Protein AF-0000000070563348 (afdb_homodimer)

Organism: Amblyomma americanum (NCBI:txid6943)

pLDDT: mean 86.92,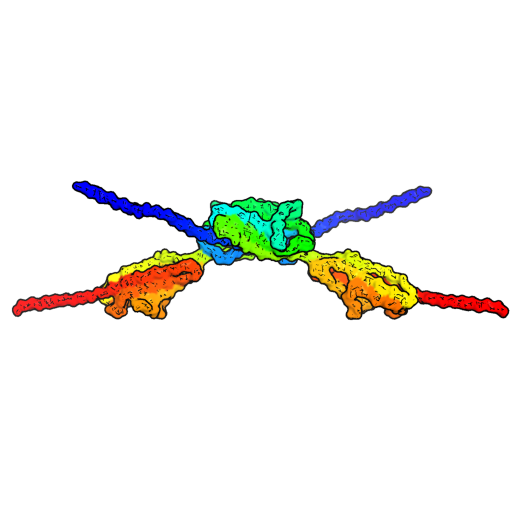 std 19.5, range [24.19, 98.69]

Secondary structure (DSSP, 8-state):
-----------S-------PPPEEE---PPTTEETT--EEEEEEEEE-PSP-EEEEEETTEE----SSEEEEE-SSEEEEEE-S--GGG-EEEEEEEEETTEEEEEEEEE-EEEEEEEEE----EEEETT--EEEE-EEEEESPPEEEEEETTEEESS--SSEEEESS--GGG-EEEEEEEE-SSSPPEEEEEEEEEE------------/-------------------PPPEEE---PPTTEETT--EEEEEEEEE-PSP-EEEEEETTEE----SSEEEEE-SSEEEEEE-S--GGG-EEEEEEEEETTEEEEEEEEE-EEEEEEEEE----EEEETT--EEEE-EEEEESPPEEEEEETTEEESS--SSEEEESS--GGG-EEEEEEEE-SSSPPEEEEEEEEEE------------

InterPro domains:
  IPR003598 Immunoglobulin subtype 2 [SM00408] (34-102)
  IPR003598 Immunoglobulin subtype 2 [SM00408] (128-186)
  IPR003599 Immunoglobulin domain subtype [SM00409] (28-113)
  IPR003599 Immunoglobulin domain subtype [SM00409] (122-198)
  IPR007110 Immunoglobulin-like domain [PS50835] (26-111)
  IPR007110 Immunoglobulin-like domain [PS50835] (116-194)
  IPR013098 Immunoglobulin I-set [PF07679] (33-112)
  IPR013783 Immunoglobulin-like fold [G3DSA:2.60.40.10] (21-113)
  IPR013783 Immunoglobulin-like fold [G3DSA:2.60.40.10] (114-199)
  IPR036179 Immunoglobulin-like domain superfamily [SSF48726] (32-119)
  IPR036179 Immunoglobulin-like domain superfamily [SSF48726] (109-198)

Nearest PDB structures (foldseek):
  7y9a-assembly1_A-2  TM=9.153E-01  e=4.084E-21  Chelicerata
  6zr7-assembly1_AAA  TM=8.244E-01  e=6.854E-15  Homo sapiens
  7y95-assembly1_B  TM=9.712E-01  e=1.322E-10  Chelicerata
  2rjm-assembly1_A  TM=5.800E-01  e=1.346E-14  Oryctolagus cuniculus
  3b43-assembly1_A  TM=4.486E-01  e=6.507E-15  Oryctolagus cuniculus

Foldseek 3Di:
DDDPPPPPDPDPPPPPVVWDDWDKDDWEWDDAAAQQAKTKIKIFTPDGDDAKDKFKDFPNHGDDDDPQWDWDDDRTMIMIMGGRDDQVPWTKMKMWMDDPVGIDMDIDTDGYWYWWDWPDPFEADEEEFFAKDKTAAATDIPPGWWKWKDWPNHTDPVDGDRMDIDHGDDPVNWGKMKIWIGDPPPDIDIDIYTYHYDYDPPPPPPPPPD/DDDPPPPPDPDPCPPPVVWDDWDKDDWEWDDAAAQQAKTKIKIFTPDGDDAKDKFKDFPNHGDDDDPQWDWDDDRTMIMIMGGRDDQVPWTKMKMWMDDPVGIDMDIDTDGYWYWWDWPDPFEADEEEFFAKDKTAAATDIPPGWWKWKDWPNHTDPVPGDRMDIDHGDDPVNWGKMKIWIGDPPPDIDIDIYTYHYDYDPPPPPPPPPD

Sequence (420 aa):
MGVFTVVCFAIFGASAVISVSTKISPFIFSKNLLVGERTRVMCATTSGDQPFTFSWLKDGKPLHQSAKISIATSAQFSTLSIEK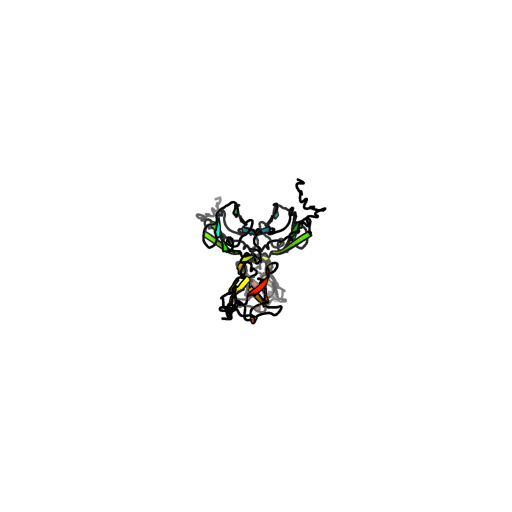LDLTDAGNYTCAVNNAHGTVSYTDTLEIKAPPRWLIEPADIHVTYGQAVTIPCKAEGFPPPTTTWIKNGKPSTKLSAETVNIASVSKTDEGSYTCRLENGIGAPLEKTVQLLVKRTTAPVSVKSCSMGVFTVVCFAIFGASAVISVSTKISPFIFSKNLLVGERTRVMCATTSGDQPFTFSWLKDGKPLHQSAKISIATSAQFSTLSIEKLDLTDAGNYTCAVNNAHGTVSYTDTLEIKAPPRWLIEPADIHVTYGQAVTIPCKAEGFPPPTTTWIKNGKPSTKLSAETVNIASVSKTDEGSYTCRLENGIGAPLEKTVQLLVKRTTAPVSVKSCS

Solvent-accessible surface area (backbone atoms only — not comparable to full-atom values): 24071 Å² total; per-residue (Å²): 137,79,82,83,78,83,76,80,80,82,61,99,70,79,71,73,70,77,74,54,68,72,38,70,35,63,58,53,64,47,81,80,34,43,57,58,29,35,48,66,44,52,44,31,50,31,44,47,63,77,66,53,44,79,47,46,24,47,71,86,35,83,57,69,76,50,97,49,31,45,70,50,76,58,77,56,34,35,35,44,33,39,52,59,35,45,72,84,69,40,43,39,39,31,42,36,40,33,39,96,86,46,73,50,71,52,72,40,64,42,55,54,30,34,46,54,40,76,72,39,73,62,64,67,43,77,44,52,56,59,40,63,48,74,51,49,45,36,56,45,41,32,59,69,48,44,50,44,32,26,45,71,88,37,77,35,83,86,41,55,55,51,47,46,76,38,75,55,36,46,79,86,68,40,44,42,40,31,43,35,35,40,52,86,36,80,66,64,44,71,51,73,29,43,39,44,62,43,76,75,74,69,78,76,76,74,74,72,80,124,138,80,83,82,77,83,75,79,80,79,65,94,73,77,72,75,70,76,75,53,67,71,37,71,36,61,57,55,63,49,81,80,35,42,56,60,27,36,49,66,44,52,44,31,50,31,44,50,62,78,67,53,44,79,48,45,23,47,71,87,36,81,56,70,75,49,97,48,31,44,72,51,76,58,78,56,36,34,34,43,34,38,51,60,36,46,74,83,70,41,43,40,38,31,43,36,39,33,38,96,88,46,75,50,72,51,72,40,64,43,57,52,30,34,46,54,41,75,72,38,74,62,65,68,43,78,44,51,56,59,40,65,48,75,51,50,45,36,60,44,41,32,60,69,48,45,50,44,33,26,45,71,87,36,76,35,84,86,39,54,54,51,47,46,77,39,73,57,38,47,78,85,68,40,44,42,42,29,42,35,35,39,52,86,37,79,66,64,44,73,51,74,29,44,38,44,61,41,77,76,74,68,76,75,74,72,74,74,81,123

Structure (mmCIF, N/CA/C/O backbone):
data_AF-0000000070563348-model_v1
#
loop_
_entity.id
_entity.type
_entity.pdbx_description
1 polymer 'Ig-like domain-containing protein'
#
loop_
_atom_site.group_PDB
_atom_site.id
_atom_site.type_symbol
_atom_site.label_atom_id
_atom_site.label_alt_id
_atom_site.label_comp_id
_atom_site.label_asym_id
_atom_site.label_entity_id
_atom_site.label_seq_id
_atom_site.pdbx_PDB_ins_code
_atom_site.Cartn_x
_atom_site.Cartn_y
_atom_site.Cartn_z
_atom_site.occupancy
_atom_site.B_iso_or_equiv
_atom_site.auth_seq_id
_atom_site.auth_comp_id
_atom_site.auth_asym_id
_atom_site.auth_atom_id
_atom_site.pdbx_PDB_model_num
ATOM 1 N N . MET A 1 1 ? 27.234 -66.938 -9.055 1 24.19 1 MET A N 1
ATOM 2 C CA . MET A 1 1 ? 25.891 -66.5 -8.742 1 24.19 1 MET A CA 1
ATOM 3 C C . MET A 1 1 ? 25.891 -65 -8.414 1 24.19 1 MET A C 1
ATOM 5 O O . MET A 1 1 ? 25.891 -64.625 -7.246 1 24.19 1 MET A O 1
ATOM 9 N N . GLY A 1 2 ? 26.688 -64.062 -8.906 1 26.11 2 GLY A N 1
ATOM 10 C CA . GLY A 1 2 ? 27.359 -62.844 -8.547 1 26.11 2 GLY A CA 1
ATOM 11 C C . GLY A 1 2 ? 26.438 -61.656 -8.555 1 26.11 2 GLY A C 1
ATOM 12 O O . GLY A 1 2 ? 25.719 -61.438 -9.523 1 26.11 2 GLY A O 1
ATOM 13 N N . VAL A 1 3 ? 25.828 -61.25 -7.34 1 29.53 3 VAL A N 1
ATOM 14 C CA . VAL A 1 3 ? 24.75 -60.281 -7.195 1 29.53 3 VAL A CA 1
ATOM 15 C C . VAL A 1 3 ? 25.25 -58.906 -7.629 1 29.53 3 VAL A C 1
ATOM 17 O O . VAL A 1 3 ? 26.312 -58.438 -7.18 1 29.53 3 VAL A O 1
ATOM 20 N N . PHE A 1 4 ? 25.062 -58.312 -8.781 1 25.58 4 PHE A N 1
ATOM 21 C CA . PHE A 1 4 ? 25.531 -57.094 -9.422 1 25.58 4 PHE A CA 1
ATOM 22 C C . PHE A 1 4 ? 24.953 -55.875 -8.719 1 25.58 4 PHE A C 1
ATOM 24 O O . PHE A 1 4 ? 23.734 -55.75 -8.539 1 25.58 4 PHE A O 1
ATOM 31 N N . THR A 1 5 ? 25.609 -55.219 -7.594 1 27.06 5 THR A N 1
ATOM 32 C CA . THR A 1 5 ? 25.188 -54.062 -6.797 1 27.06 5 THR A CA 1
ATOM 33 C C . THR A 1 5 ? 25.25 -52.781 -7.621 1 27.06 5 THR A C 1
ATOM 35 O O . THR A 1 5 ? 26.297 -52.469 -8.219 1 27.06 5 THR A O 1
ATOM 38 N N . VAL A 1 6 ? 24.312 -52.281 -8.25 1 27.02 6 VAL A N 1
ATOM 39 C CA . VAL A 1 6 ? 24.406 -51.094 -9.078 1 27.02 6 VAL A CA 1
ATOM 40 C C . VAL A 1 6 ? 24.656 -49.875 -8.188 1 27.02 6 VAL A C 1
ATOM 42 O O . VAL A 1 6 ? 23.891 -49.594 -7.258 1 27.02 6 VAL A O 1
ATOM 45 N N . VAL A 1 7 ? 25.891 -49.375 -7.805 1 27.38 7 VAL A N 1
ATOM 46 C CA . VAL A 1 7 ? 26.359 -48.219 -7.047 1 27.38 7 VAL A CA 1
ATOM 47 C C . VAL A 1 7 ? 26.047 -46.938 -7.816 1 27.38 7 VAL A C 1
ATOM 49 O O . VAL A 1 7 ? 26.5 -46.781 -8.953 1 27.38 7 VAL A O 1
ATOM 52 N N . CYS A 1 8 ? 24.953 -46.5 -7.93 1 26.62 8 CYS A N 1
ATOM 53 C CA . CYS A 1 8 ? 24.812 -45.219 -8.602 1 26.62 8 CYS A CA 1
ATOM 54 C C . CYS A 1 8 ? 25.672 -44.156 -7.91 1 26.62 8 CYS A C 1
ATOM 56 O O . CYS A 1 8 ? 25.547 -43.938 -6.703 1 26.62 8 CYS A O 1
ATOM 58 N N . PHE A 1 9 ? 26.938 -43.812 -8.164 1 27.77 9 PHE A N 1
ATOM 59 C CA . PHE A 1 9 ? 27.922 -42.812 -7.766 1 27.77 9 PHE A CA 1
ATOM 60 C C . PHE A 1 9 ? 27.328 -41.438 -7.852 1 27.77 9 PHE A C 1
ATOM 62 O O . PHE A 1 9 ? 26.906 -41 -8.922 1 27.77 9 PHE A O 1
ATOM 69 N N . ALA A 1 10 ? 26.672 -40.906 -6.711 1 30.27 10 ALA A N 1
ATOM 70 C CA . ALA A 1 10 ? 26.547 -39.594 -6.129 1 30.27 10 ALA A CA 1
ATOM 71 C C . ALA A 1 10 ? 27.891 -38.844 -6.148 1 30.27 10 ALA A C 1
ATOM 73 O O . ALA A 1 10 ? 28.766 -39.125 -5.332 1 30.27 10 ALA A O 1
ATOM 74 N N . ILE A 1 11 ? 28.562 -38.656 -7.086 1 32.78 11 ILE A N 1
ATOM 75 C CA . ILE A 1 11 ? 29.812 -37.938 -7.258 1 32.78 11 ILE A CA 1
ATOM 76 C C . ILE A 1 11 ? 29.734 -36.594 -6.531 1 32.78 11 ILE A C 1
ATOM 78 O O . ILE A 1 11 ? 28.656 -36.094 -6.27 1 32.78 11 ILE A O 1
ATOM 82 N N . PHE A 1 12 ? 30.859 -35.719 -6.082 1 33.88 12 PHE A N 1
ATOM 83 C CA . PHE A 1 12 ? 31.031 -34.688 -5.086 1 33.88 12 PHE A CA 1
ATOM 84 C C . PHE A 1 12 ? 30.016 -33.562 -5.297 1 33.88 12 PHE A C 1
ATOM 86 O O . PHE A 1 12 ? 30.062 -32.844 -6.301 1 33.88 12 PHE A O 1
ATOM 93 N N . GLY A 1 13 ? 28.812 -33.438 -5.133 1 33.94 13 GLY A N 1
ATOM 94 C CA . GLY A 1 13 ? 27.438 -33 -5.27 1 33.94 13 GLY A CA 1
ATOM 95 C C . GLY A 1 13 ? 27.188 -31.578 -4.832 1 33.94 13 GLY A C 1
ATOM 96 O O . GLY A 1 13 ? 26.969 -31.312 -3.648 1 33.94 13 GLY A O 1
ATOM 97 N N . ALA A 1 14 ? 27.891 -30.5 -5.242 1 39.25 14 ALA A N 1
ATOM 98 C CA . ALA A 1 14 ? 27.656 -29.094 -4.934 1 39.25 14 ALA A CA 1
ATOM 99 C C . ALA A 1 14 ? 26.172 -28.766 -4.973 1 39.25 14 ALA A C 1
ATOM 101 O O . ALA A 1 14 ? 25.516 -28.875 -6.02 1 39.25 14 ALA A O 1
ATOM 102 N N . SER A 1 15 ? 25.359 -29.062 -4.078 1 41.69 15 SER A N 1
ATOM 103 C CA . SER A 1 15 ? 24 -28.578 -3.863 1 41.69 15 SER A CA 1
ATOM 104 C C . SER A 1 15 ? 23.828 -27.141 -4.34 1 41.69 15 SER A C 1
ATOM 106 O O . SER A 1 15 ? 24.344 -26.219 -3.705 1 41.69 15 SER A O 1
ATOM 108 N N . ALA A 1 16 ? 24.047 -26.906 -5.527 1 46.16 16 ALA A N 1
ATOM 109 C CA . ALA A 1 16 ? 23.625 -25.594 -5.996 1 46.16 16 ALA A CA 1
ATOM 110 C C . ALA A 1 16 ? 22.359 -25.141 -5.281 1 46.16 16 ALA A C 1
ATOM 112 O O . ALA A 1 16 ? 21.281 -25.688 -5.508 1 46.16 16 ALA A O 1
ATOM 113 N N . VAL A 1 17 ? 22.344 -24.969 -3.984 1 49.69 17 VAL A N 1
ATOM 114 C CA . VAL A 1 17 ? 21.234 -24.344 -3.283 1 49.69 17 VAL A CA 1
ATOM 115 C C . VAL A 1 17 ? 20.688 -23.172 -4.105 1 49.69 17 VAL A C 1
ATOM 117 O O . VAL A 1 17 ? 21.422 -22.219 -4.395 1 49.69 17 VAL A O 1
ATOM 120 N N . ILE A 1 18 ? 19.875 -23.516 -5.09 1 59.31 18 ILE A N 1
ATOM 121 C CA . ILE A 1 18 ? 19.172 -22.484 -5.84 1 59.31 18 ILE A CA 1
ATOM 122 C C . ILE A 1 18 ? 18.719 -21.375 -4.887 1 59.31 18 ILE A C 1
ATOM 124 O O . ILE A 1 18 ? 17.922 -21.609 -3.979 1 59.31 18 ILE A O 1
ATOM 128 N N . SER A 1 19 ? 19.562 -20.516 -4.719 1 68.12 19 SER A N 1
ATOM 129 C CA . SER A 1 19 ? 19.25 -19.328 -3.932 1 68.12 19 SER A CA 1
ATOM 130 C C . SER A 1 19 ? 18.031 -18.609 -4.484 1 68.12 19 SER A C 1
ATOM 132 O O . SER A 1 19 ? 17.938 -18.359 -5.691 1 68.12 19 SER A O 1
ATOM 134 N N . VAL A 1 20 ? 16.984 -18.672 -3.693 1 79.12 20 VAL A N 1
ATOM 135 C CA . VAL A 1 20 ? 15.781 -17.938 -4.066 1 79.12 20 VAL A CA 1
ATOM 136 C C . VAL A 1 20 ? 15.969 -16.453 -3.789 1 79.12 20 VAL A C 1
ATOM 138 O O . VAL A 1 20 ? 16.5 -16.078 -2.744 1 79.12 20 VAL A O 1
ATOM 141 N N . SER A 1 21 ? 15.719 -15.688 -4.734 1 85.94 21 SER A N 1
ATOM 142 C CA . SER A 1 21 ? 15.852 -14.242 -4.621 1 85.94 21 SER A CA 1
ATOM 143 C C . SER A 1 21 ? 14.953 -13.688 -3.523 1 85.94 21 SER A C 1
ATOM 145 O O . SER A 1 21 ? 13.828 -14.156 -3.34 1 85.94 21 SER A O 1
ATOM 147 N N . THR A 1 22 ? 15.516 -12.781 -2.777 1 90.81 22 THR A N 1
ATOM 148 C CA . THR A 1 22 ? 14.742 -12.109 -1.737 1 90.81 22 THR A CA 1
ATOM 149 C C . THR A 1 22 ? 13.75 -11.125 -2.352 1 90.81 22 THR A C 1
ATOM 151 O O . THR A 1 22 ? 14.117 -10.328 -3.217 1 90.81 22 THR A O 1
ATOM 154 N N . LYS A 1 23 ? 12.5 -11.305 -1.954 1 93.88 23 LYS A N 1
ATOM 155 C CA . LYS A 1 23 ? 11.461 -10.367 -2.361 1 93.88 23 LYS A CA 1
ATOM 156 C C . LYS A 1 23 ? 10.82 -9.695 -1.147 1 93.88 23 LYS A C 1
ATOM 158 O O . LYS A 1 23 ? 10.602 -10.344 -0.119 1 93.88 23 LYS A O 1
ATOM 163 N N . ILE A 1 24 ? 10.57 -8.422 -1.283 1 94.62 24 ILE A N 1
ATOM 164 C CA . ILE A 1 24 ? 9.945 -7.652 -0.218 1 94.62 24 ILE A CA 1
ATOM 165 C C . ILE A 1 24 ? 8.531 -7.25 -0.638 1 94.62 24 ILE A C 1
ATOM 167 O O . ILE A 1 24 ? 8.305 -6.863 -1.787 1 94.62 24 ILE A O 1
ATOM 171 N N . SER A 1 25 ? 7.633 -7.352 0.301 1 94 25 SER A N 1
ATOM 172 C CA . SER A 1 25 ? 6.301 -6.801 0.072 1 94 25 SER A CA 1
ATOM 173 C C . SER A 1 25 ? 6.305 -5.281 0.179 1 94 25 SER A C 1
ATOM 175 O O . SER A 1 25 ? 6.91 -4.719 1.095 1 94 25 SER A O 1
ATOM 177 N N . PRO A 1 26 ? 5.598 -4.625 -0.745 1 92.12 26 PRO A N 1
ATOM 178 C CA . PRO A 1 26 ? 5.512 -3.166 -0.625 1 92.12 26 PRO A CA 1
ATOM 179 C C . PRO A 1 26 ? 4.699 -2.721 0.589 1 92.12 26 PRO A C 1
ATOM 181 O O . PRO A 1 26 ? 3.842 -3.467 1.069 1 92.12 26 PRO A O 1
ATOM 184 N N . PHE A 1 27 ? 5.055 -1.589 1.131 1 96 27 PHE A N 1
ATOM 185 C CA . PHE A 1 27 ? 4.223 -0.905 2.115 1 96 27 PHE A CA 1
ATOM 186 C C . PHE A 1 27 ? 3.793 0.464 1.602 1 96 27 PHE A C 1
ATOM 188 O O . PHE A 1 27 ? 4.383 0.992 0.656 1 96 27 PHE A O 1
ATOM 195 N N . ILE A 1 28 ? 2.729 0.978 2.232 1 95.38 28 ILE A N 1
ATOM 196 C CA . ILE A 1 28 ? 2.215 2.271 1.795 1 95.38 28 ILE A CA 1
ATOM 197 C C . ILE A 1 28 ? 1.775 3.09 3.008 1 95.38 28 ILE A C 1
ATOM 199 O O . ILE A 1 28 ? 1.162 2.555 3.936 1 95.38 28 ILE A O 1
ATOM 203 N N . PHE A 1 29 ? 2.174 4.285 2.996 1 97.06 29 PHE A N 1
ATOM 204 C CA . PHE A 1 29 ? 1.634 5.215 3.982 1 97.06 29 PHE A CA 1
ATOM 205 C C . PHE A 1 29 ? 0.28 5.75 3.535 1 97.06 29 PHE A C 1
ATOM 207 O O . PHE A 1 29 ? 0.073 6.02 2.35 1 97.06 29 PHE A O 1
ATOM 214 N N . SER A 1 30 ? -0.562 5.961 4.539 1 95.06 30 SER A N 1
ATOM 215 C CA . SER A 1 30 ? -1.848 6.586 4.242 1 95.06 30 SER A CA 1
ATOM 216 C C . SER A 1 30 ? -1.661 7.969 3.625 1 95.06 30 SER A C 1
ATOM 218 O O . SER A 1 30 ? -0.731 8.695 3.986 1 95.06 30 SER A O 1
ATOM 220 N N . LYS A 1 31 ? -2.766 8.164 2.791 1 90.25 31 LYS A N 1
ATOM 221 C CA . LYS A 1 31 ? -2.773 9.508 2.213 1 90.25 31 LYS A CA 1
ATOM 222 C C . LYS A 1 31 ? -3.479 10.5 3.133 1 90.25 31 LYS A C 1
ATOM 224 O O . LYS A 1 31 ? -4.309 10.109 3.959 1 90.25 31 LYS A O 1
ATOM 229 N N . ASN A 1 32 ? -3.01 11.648 3.344 1 90.38 32 ASN A N 1
ATOM 230 C CA . ASN A 1 32 ? -3.67 12.75 4.039 1 90.38 32 ASN A CA 1
ATOM 231 C C . ASN A 1 32 ? -3.521 12.625 5.555 1 90.38 32 ASN A C 1
ATOM 233 O O . ASN A 1 32 ? -4.469 12.883 6.297 1 90.38 32 ASN A O 1
ATOM 237 N N . LEU A 1 33 ? -2.521 12.055 5.969 1 96.56 33 LEU A N 1
ATOM 238 C CA . LEU A 1 33 ? -2.221 12.023 7.395 1 96.56 33 LEU A CA 1
ATOM 239 C C . LEU A 1 33 ? -2.082 13.438 7.949 1 96.56 33 LEU A C 1
ATOM 241 O O . LEU A 1 33 ? -1.452 14.297 7.324 1 96.56 33 LEU A O 1
ATOM 245 N N . LEU A 1 34 ? -2.691 13.633 9.133 1 96.19 34 LEU A N 1
ATOM 246 C CA . LEU A 1 34 ? -2.658 14.945 9.758 1 96.19 34 LEU A CA 1
ATOM 247 C C . LEU A 1 34 ? -1.704 14.953 10.945 1 96.19 34 LEU A C 1
ATOM 249 O O . LEU A 1 34 ? -1.509 13.93 11.602 1 96.19 34 LEU A O 1
ATOM 253 N N . VAL A 1 35 ? -1.151 16.172 11.195 1 96.88 35 VAL A N 1
ATOM 254 C CA . VAL A 1 35 ? -0.399 16.344 12.43 1 96.88 35 VAL A CA 1
ATOM 255 C C . VAL A 1 35 ? -1.215 15.828 13.609 1 96.88 35 VAL A C 1
ATOM 257 O O . VAL A 1 35 ? -2.428 16.047 13.68 1 96.88 35 VAL A O 1
ATOM 260 N N . GLY A 1 36 ? -0.511 15.07 14.484 1 95.5 36 GLY A N 1
ATOM 261 C CA . GLY A 1 36 ? -1.157 14.555 15.68 1 95.5 36 GLY A CA 1
ATOM 262 C C . GLY A 1 36 ? -1.599 13.109 15.539 1 95.5 36 GLY A C 1
ATOM 263 O O . GLY A 1 36 ? -1.766 12.406 16.531 1 95.5 36 GLY A O 1
ATOM 264 N N . GLU A 1 37 ? -1.783 12.633 14.328 1 95.62 37 GLU A N 1
ATOM 265 C CA . GLU A 1 37 ? -2.158 11.242 14.086 1 95.62 37 GLU A CA 1
ATOM 266 C C . GLU A 1 37 ? -0.955 10.312 14.219 1 95.62 37 GLU A C 1
ATOM 268 O O . GLU A 1 37 ? 0.097 10.719 14.719 1 95.62 37 GLU A O 1
ATOM 273 N N . ARG A 1 38 ? -1.188 9.039 13.922 1 96.69 38 ARG A N 1
ATOM 274 C CA . ARG A 1 38 ? -0.12 8.047 13.984 1 96.69 38 ARG A CA 1
ATOM 275 C C . ARG A 1 38 ? -0.05 7.238 12.695 1 96.69 38 ARG A C 1
ATOM 277 O O . ARG A 1 38 ? -1 7.227 11.906 1 96.69 38 ARG A O 1
ATOM 284 N N . THR A 1 39 ? 1.101 6.656 12.492 1 97.19 39 THR A N 1
ATOM 285 C CA . THR A 1 39 ? 1.219 5.789 11.328 1 97.19 39 THR A CA 1
ATOM 286 C C . THR A 1 39 ? 2.059 4.555 11.656 1 97.19 39 THR A C 1
ATOM 288 O O . THR A 1 39 ? 2.867 4.578 12.586 1 97.19 39 THR A O 1
ATOM 291 N N . ARG A 1 40 ? 1.762 3.488 10.945 1 97.12 40 ARG A N 1
ATOM 292 C CA . ARG A 1 40 ? 2.486 2.227 11.055 1 97.12 40 ARG A CA 1
ATOM 293 C C . ARG A 1 40 ? 2.586 1.53 9.703 1 97.12 40 ARG A C 1
ATOM 295 O O . ARG A 1 40 ? 1.614 1.487 8.945 1 97.12 40 ARG A O 1
ATOM 302 N N . VAL A 1 41 ? 3.74 1.011 9.422 1 97.5 41 VAL A N 1
ATOM 303 C CA . VAL A 1 41 ? 3.936 0.234 8.195 1 97.5 41 VAL A CA 1
ATOM 304 C C . VAL A 1 41 ? 4.754 -1.017 8.508 1 97.5 41 VAL A C 1
ATOM 306 O O . VAL A 1 41 ? 5.41 -1.096 9.547 1 97.5 41 VAL A O 1
ATOM 309 N N . MET A 1 42 ? 4.68 -1.94 7.641 1 97.75 42 MET A N 1
ATOM 310 C CA . MET A 1 42 ? 5.383 -3.209 7.816 1 97.75 42 MET A CA 1
ATOM 311 C C . MET A 1 42 ? 6.168 -3.576 6.566 1 97.75 42 MET A C 1
ATOM 313 O O . MET A 1 42 ? 5.656 -3.465 5.449 1 97.75 42 MET A O 1
ATOM 317 N N . CYS A 1 43 ? 7.332 -3.863 6.77 1 97.19 43 CYS A N 1
ATOM 318 C CA . CYS A 1 43 ? 8.211 -4.418 5.746 1 97.19 43 CYS A CA 1
ATOM 319 C C . CYS A 1 43 ? 8.367 -5.926 5.918 1 97.19 43 CYS A C 1
ATOM 321 O O . CYS A 1 43 ? 8.922 -6.387 6.918 1 97.19 43 CYS A O 1
ATOM 323 N N . ALA A 1 44 ? 7.926 -6.695 4.926 1 97.31 44 ALA A N 1
ATOM 324 C CA . ALA A 1 44 ? 7.906 -8.148 5.047 1 97.31 44 ALA A CA 1
ATOM 325 C C . ALA A 1 44 ? 8.5 -8.812 3.809 1 97.31 44 ALA A C 1
ATOM 327 O O . ALA A 1 44 ? 8.352 -8.305 2.693 1 97.31 44 ALA A O 1
ATOM 328 N N . THR A 1 45 ? 9.109 -9.938 4.039 1 95.94 45 THR A N 1
ATOM 329 C CA . THR A 1 45 ? 9.625 -10.719 2.924 1 95.94 45 THR A CA 1
ATOM 330 C C . THR A 1 45 ? 8.594 -11.75 2.459 1 95.94 45 THR A C 1
ATOM 332 O O . THR A 1 45 ? 7.887 -12.344 3.275 1 95.94 45 THR A O 1
ATOM 335 N N . THR A 1 46 ? 8.531 -11.93 1.147 1 95.44 46 THR A N 1
ATOM 336 C CA . THR A 1 46 ? 7.621 -12.922 0.597 1 95.44 46 THR A CA 1
ATOM 337 C C . THR A 1 46 ? 8.375 -14.18 0.174 1 95.44 46 THR A C 1
ATOM 339 O O . THR A 1 46 ? 7.777 -15.234 -0.029 1 95.44 46 THR A O 1
ATOM 342 N N . SER A 1 47 ? 9.664 -14 -0.039 1 92.88 47 SER A N 1
ATOM 343 C CA . SER A 1 47 ? 10.547 -15.109 -0.387 1 92.88 47 SER A CA 1
ATOM 344 C C . SER A 1 47 ? 11.992 -14.789 -0.021 1 92.88 47 SER A C 1
ATOM 346 O O . SER A 1 47 ? 12.312 -13.656 0.345 1 92.88 47 SER A O 1
ATOM 348 N N . GLY A 1 48 ? 12.836 -15.898 -0.03 1 91.69 48 GLY A N 1
ATOM 349 C CA . GLY A 1 48 ? 14.258 -15.727 0.22 1 91.69 48 GLY A CA 1
ATOM 350 C C . GLY A 1 48 ? 14.766 -16.562 1.373 1 91.69 48 GLY A C 1
ATOM 351 O O . GLY A 1 48 ? 13.992 -16.984 2.232 1 91.69 48 GLY A O 1
ATOM 352 N N . ASP A 1 49 ? 16.078 -16.672 1.353 1 90.88 49 ASP A N 1
ATOM 353 C CA . ASP A 1 49 ? 16.719 -17.5 2.371 1 90.88 49 ASP A CA 1
ATOM 354 C C . ASP A 1 49 ? 16.953 -16.703 3.654 1 90.88 49 ASP A C 1
ATOM 356 O O . ASP A 1 49 ? 17.406 -15.562 3.609 1 90.88 49 ASP A O 1
ATOM 360 N N . GLN A 1 50 ? 16.641 -17.312 4.668 1 91.19 50 GLN A N 1
ATOM 361 C CA . GLN A 1 50 ? 16.938 -16.719 5.973 1 91.19 50 GLN A CA 1
ATOM 362 C C . GLN A 1 50 ? 18.359 -17.016 6.41 1 91.19 50 GLN A C 1
ATOM 364 O O . GLN A 1 50 ? 18.984 -17.969 5.922 1 91.19 50 GLN A O 1
ATOM 369 N N . PRO A 1 51 ? 18.906 -16.219 7.27 1 95.31 51 PRO A N 1
ATOM 370 C CA . PRO A 1 51 ? 18.25 -15.164 8.039 1 95.31 51 PRO A CA 1
ATOM 371 C C . PRO A 1 51 ? 18.219 -13.828 7.293 1 95.31 51 PRO A C 1
ATOM 373 O O . PRO A 1 51 ? 19.078 -13.578 6.434 1 95.31 51 PRO A O 1
ATOM 376 N N . PHE A 1 52 ? 17.25 -13 7.703 1 96 52 PHE A N 1
ATOM 377 C CA . PHE A 1 52 ? 17.125 -11.633 7.211 1 96 52 PHE A CA 1
ATOM 378 C C . PHE A 1 52 ? 17.516 -10.633 8.281 1 96 52 PHE A C 1
ATOM 380 O O . PHE A 1 52 ? 17.344 -10.883 9.477 1 96 52 PHE A O 1
ATOM 387 N N . THR A 1 53 ? 18.062 -9.57 7.855 1 96.88 53 THR A N 1
ATOM 388 C CA . THR A 1 53 ? 18.203 -8.398 8.703 1 96.88 53 THR A CA 1
ATOM 389 C C . THR A 1 53 ? 17.453 -7.207 8.109 1 96.88 53 THR A C 1
ATOM 391 O O . THR A 1 53 ? 17.484 -6.988 6.898 1 96.88 53 THR A O 1
ATOM 394 N N . PHE A 1 54 ? 16.781 -6.516 9.008 1 97.62 54 PHE A N 1
ATOM 395 C CA . PHE A 1 54 ? 15.977 -5.371 8.57 1 97.62 54 PHE A CA 1
ATOM 396 C C . PHE A 1 54 ? 16.562 -4.07 9.102 1 97.62 54 PHE A C 1
ATOM 398 O O . PHE A 1 54 ? 17.031 -4.016 10.242 1 97.62 54 PHE A O 1
ATOM 405 N N . SER A 1 55 ? 16.516 -3.072 8.25 1 97.56 55 SER A N 1
ATOM 406 C CA . SER A 1 55 ? 16.906 -1.722 8.656 1 97.56 55 SER A CA 1
ATOM 407 C C . SER A 1 55 ? 15.984 -0.679 8.023 1 97.56 55 SER A C 1
ATOM 409 O O . SER A 1 55 ? 15.461 -0.885 6.922 1 97.56 55 SER A O 1
ATOM 411 N N . TRP A 1 56 ? 15.789 0.391 8.781 1 98.5 56 TRP A N 1
ATOM 412 C CA . TRP A 1 56 ? 14.961 1.493 8.297 1 98.5 56 TRP A CA 1
ATOM 413 C C . TRP A 1 56 ? 15.797 2.76 8.125 1 98.5 56 TRP A C 1
ATOM 415 O O . TRP A 1 56 ? 16.656 3.07 8.953 1 98.5 56 TRP A O 1
ATOM 425 N N . LEU A 1 57 ? 15.484 3.451 7.043 1 98.56 57 LEU A N 1
ATOM 426 C CA . LEU A 1 57 ? 16.125 4.738 6.781 1 98.56 57 LEU A CA 1
ATOM 427 C C . LEU A 1 57 ? 15.07 5.828 6.574 1 98.56 57 LEU A C 1
ATOM 429 O O . LEU A 1 57 ? 14.016 5.578 5.988 1 98.56 57 LEU A O 1
ATOM 433 N N . LYS A 1 58 ? 15.359 6.969 7.031 1 98.38 58 LYS A N 1
ATOM 434 C CA . LYS A 1 58 ? 14.625 8.18 6.684 1 98.38 58 LYS A CA 1
ATOM 435 C C . LYS A 1 58 ? 15.508 9.156 5.906 1 98.38 58 LYS A C 1
ATOM 437 O O . LYS A 1 58 ? 16.531 9.609 6.414 1 98.38 58 LYS A O 1
ATOM 442 N N . ASP A 1 59 ? 15.055 9.422 4.734 1 98.44 59 ASP A N 1
ATOM 443 C CA . ASP A 1 59 ? 15.805 10.32 3.861 1 98.44 59 ASP A CA 1
ATOM 444 C C . ASP A 1 59 ? 17.266 9.883 3.74 1 98.44 59 ASP A C 1
ATOM 446 O O . ASP A 1 59 ? 18.172 10.703 3.85 1 98.44 59 ASP A O 1
ATOM 450 N N . GLY A 1 60 ? 17.438 8.586 3.678 1 97.44 60 GLY A N 1
ATOM 451 C CA . GLY A 1 60 ? 18.75 8.016 3.408 1 97.44 60 GLY A CA 1
ATOM 452 C C . GLY A 1 60 ? 19.578 7.824 4.66 1 97.44 60 GLY A C 1
ATOM 453 O O . GLY A 1 60 ? 20.688 7.27 4.598 1 97.44 60 GLY A O 1
ATOM 454 N N . LYS A 1 61 ? 19.062 8.281 5.805 1 97.94 61 LYS A N 1
ATOM 455 C CA . LYS A 1 61 ? 19.781 8.141 7.062 1 97.94 61 LYS A CA 1
ATOM 456 C C . LYS A 1 61 ? 19.141 7.094 7.957 1 97.94 61 LYS A C 1
ATOM 458 O O . LYS A 1 61 ? 17.906 7 8.023 1 97.94 61 LYS A O 1
ATOM 463 N N . PRO A 1 62 ? 19.969 6.391 8.703 1 97.81 62 PRO A N 1
ATOM 464 C CA . PRO A 1 62 ? 19.406 5.348 9.562 1 97.81 62 PRO A CA 1
ATOM 465 C C . PRO A 1 62 ? 18.391 5.895 10.57 1 97.81 62 PRO A C 1
ATOM 467 O O . PRO A 1 62 ? 18.609 6.965 11.148 1 97.81 62 PRO A O 1
ATOM 470 N N . LEU A 1 63 ? 17.344 5.203 10.672 1 97.06 63 LEU A N 1
ATOM 471 C CA . LEU A 1 63 ? 16.297 5.531 11.633 1 97.06 63 LEU A CA 1
ATOM 472 C C . LEU A 1 63 ? 16.422 4.68 12.891 1 97.06 63 LEU A C 1
ATOM 474 O O . LEU A 1 63 ? 16.547 3.455 12.805 1 97.06 63 LEU A O 1
ATOM 478 N N . HIS A 1 64 ? 16.375 5.332 14.07 1 94.38 64 HIS A N 1
ATOM 479 C CA . HIS A 1 64 ? 16.547 4.594 15.312 1 94.38 64 HIS A CA 1
ATOM 480 C C . HIS A 1 64 ? 15.312 4.727 16.203 1 94.38 64 HIS A C 1
ATOM 482 O O . HIS A 1 64 ? 14.57 5.703 16.094 1 94.38 64 HIS A O 1
ATOM 488 N N . GLN A 1 65 ? 15.258 3.756 17 1 94.88 65 GLN A N 1
ATOM 489 C CA . GLN A 1 65 ? 14.172 3.75 17.984 1 94.88 65 GLN A CA 1
ATOM 490 C C . GLN A 1 65 ? 14.242 4.98 18.891 1 94.88 65 GLN A C 1
ATOM 492 O O . GLN A 1 65 ? 15.328 5.402 19.297 1 94.88 65 GLN A O 1
ATOM 497 N N . SER A 1 66 ? 13.102 5.523 19.188 1 95.31 66 SER A N 1
ATOM 498 C CA . SER A 1 66 ? 12.922 6.633 20.109 1 95.31 66 SER A CA 1
ATOM 499 C C . SER A 1 66 ? 11.547 6.59 20.781 1 95.31 66 SER A C 1
ATOM 501 O O . SER A 1 66 ? 10.812 5.617 20.625 1 95.31 66 SER A O 1
ATOM 503 N N . ALA A 1 67 ? 11.32 7.504 21.625 1 93.75 67 ALA A N 1
ATOM 504 C CA . ALA A 1 67 ? 10.008 7.578 22.266 1 93.75 67 ALA A CA 1
ATOM 505 C C . ALA A 1 67 ? 8.898 7.715 21.219 1 93.75 67 ALA A C 1
ATOM 507 O O . ALA A 1 67 ? 7.793 7.207 21.422 1 93.75 67 ALA A O 1
ATOM 508 N N . LYS A 1 68 ? 9.156 8.32 20.141 1 95.81 68 LYS A N 1
ATOM 509 C CA . LYS A 1 68 ? 8.195 8.617 19.078 1 95.81 68 LYS A CA 1
ATOM 510 C C . LYS A 1 68 ? 8.18 7.512 18.031 1 95.81 68 LYS A C 1
ATOM 512 O O . LYS A 1 68 ? 7.137 7.234 17.438 1 95.81 68 LYS A O 1
ATOM 517 N N . ILE A 1 69 ? 9.344 6.953 17.828 1 97.44 69 ILE A N 1
ATOM 518 C CA . ILE A 1 69 ? 9.531 5.969 16.766 1 97.44 69 ILE A CA 1
ATOM 519 C C . ILE A 1 69 ? 9.758 4.59 17.391 1 97.44 69 ILE A C 1
ATOM 521 O O . ILE A 1 69 ? 10.672 4.398 18.188 1 97.44 69 ILE A O 1
ATOM 525 N N . SER A 1 70 ? 8.938 3.68 17 1 97.75 70 SER A N 1
ATOM 526 C CA . SER A 1 70 ? 9.086 2.297 17.438 1 97.75 70 SER A CA 1
ATOM 527 C C . SER A 1 70 ? 9.336 1.364 16.266 1 97.75 70 SER A C 1
ATOM 529 O O . SER A 1 70 ? 8.609 1.407 15.266 1 97.75 70 SER A O 1
ATOM 531 N N . ILE A 1 71 ? 10.367 0.569 16.391 1 97.75 71 ILE A N 1
ATOM 532 C CA . ILE A 1 71 ? 10.688 -0.442 15.391 1 97.75 71 ILE A CA 1
ATOM 533 C C . ILE A 1 71 ? 10.664 -1.829 16.031 1 97.75 71 ILE A C 1
ATOM 535 O O . ILE A 1 71 ? 11.336 -2.07 17.031 1 97.75 71 ILE A O 1
ATOM 539 N N . ALA A 1 72 ? 9.844 -2.66 15.547 1 96.44 72 ALA A N 1
ATOM 540 C CA . ALA A 1 72 ? 9.781 -4.051 15.984 1 96.44 72 ALA A CA 1
ATOM 541 C C . ALA A 1 72 ? 10.148 -5 14.844 1 96.44 72 ALA A C 1
ATOM 543 O O . ALA A 1 72 ? 9.531 -4.965 13.773 1 96.44 72 ALA A O 1
ATOM 544 N N . THR A 1 73 ? 11.141 -5.859 15.102 1 96.19 73 THR A N 1
ATOM 545 C CA . THR A 1 73 ? 11.656 -6.711 14.031 1 96.19 73 THR A CA 1
ATOM 546 C C . THR A 1 73 ? 11.492 -8.188 14.398 1 96.19 73 THR A C 1
ATOM 548 O O . THR A 1 73 ? 11.742 -8.578 15.539 1 96.19 73 THR A O 1
ATOM 551 N N . SER A 1 74 ? 11 -8.945 13.461 1 95.19 74 SER A N 1
ATOM 552 C CA . SER A 1 74 ? 10.93 -10.398 13.531 1 95.19 74 SER A CA 1
ATOM 553 C C . SER A 1 74 ? 11.805 -11.047 12.461 1 95.19 74 SER A C 1
ATOM 555 O O . SER A 1 74 ? 12.648 -10.375 11.852 1 95.19 74 SER A O 1
ATOM 557 N N . ALA A 1 75 ? 11.688 -12.367 12.344 1 94.88 75 ALA A N 1
ATOM 558 C CA . ALA A 1 75 ? 12.531 -13.109 11.406 1 94.88 75 ALA A CA 1
ATOM 559 C C . ALA A 1 75 ? 12.172 -12.773 9.969 1 94.88 75 ALA A C 1
ATOM 561 O O . ALA A 1 75 ? 13.023 -12.836 9.078 1 94.88 75 ALA A O 1
ATOM 562 N N . GLN A 1 76 ? 10.914 -12.344 9.766 1 95 76 GLN A N 1
ATOM 563 C CA . GLN A 1 76 ? 10.5 -12.227 8.375 1 95 76 GLN A CA 1
ATOM 564 C C . GLN A 1 76 ? 9.914 -10.852 8.086 1 95 76 GLN A C 1
ATOM 566 O O . GLN A 1 76 ? 9.508 -10.562 6.953 1 95 76 GLN A O 1
ATOM 571 N N . PHE A 1 77 ? 9.789 -10.016 9.141 1 96.88 77 PHE A N 1
ATOM 572 C CA . PHE A 1 77 ? 9.227 -8.695 8.898 1 96.88 77 PHE A CA 1
ATOM 573 C C . PHE A 1 77 ? 9.688 -7.711 9.969 1 96.88 77 PHE A C 1
ATOM 575 O O . PHE A 1 77 ? 10.227 -8.117 11 1 96.88 77 PHE A O 1
ATOM 582 N N . SER A 1 78 ? 9.562 -6.461 9.695 1 97.38 78 SER A N 1
ATOM 583 C CA . SER A 1 78 ? 9.844 -5.355 10.602 1 97.38 78 SER A CA 1
ATOM 584 C C . SER A 1 78 ? 8.758 -4.285 10.523 1 97.38 78 SER A C 1
ATOM 586 O O . SER A 1 78 ? 8.289 -3.955 9.43 1 97.38 78 SER A O 1
ATOM 588 N N . THR A 1 79 ? 8.344 -3.791 11.664 1 97.62 79 THR A N 1
ATOM 589 C CA . THR A 1 79 ? 7.312 -2.756 11.688 1 97.62 79 THR A CA 1
ATOM 590 C C . THR A 1 79 ? 7.895 -1.429 12.172 1 97.62 79 THR A C 1
ATOM 592 O O . THR A 1 79 ? 8.734 -1.402 13.07 1 97.62 79 THR A O 1
ATOM 595 N N . LEU A 1 80 ? 7.418 -0.407 11.555 1 98.12 80 LEU A N 1
ATOM 596 C CA . LEU A 1 80 ? 7.746 0.96 11.938 1 98.12 80 LEU A CA 1
ATOM 597 C C . LEU A 1 80 ? 6.496 1.711 12.391 1 98.12 80 LEU A C 1
ATOM 599 O O . LEU A 1 80 ? 5.508 1.779 11.656 1 98.12 80 LEU A O 1
ATOM 603 N N . SER A 1 81 ? 6.582 2.254 13.578 1 97.94 81 SER A N 1
ATOM 604 C CA . SER A 1 81 ? 5.477 3.037 14.125 1 97.94 81 SER A CA 1
ATOM 605 C C . SER A 1 81 ? 5.938 4.43 14.539 1 97.94 81 SER A C 1
ATOM 607 O O . SER A 1 81 ? 6.961 4.574 15.211 1 97.94 81 SER A O 1
ATOM 609 N N . ILE A 1 82 ? 5.184 5.367 14.148 1 98.06 82 ILE A N 1
ATOM 610 C CA . ILE A 1 82 ? 5.438 6.75 14.539 1 98.06 82 ILE A CA 1
ATOM 611 C C . ILE A 1 82 ? 4.191 7.34 15.195 1 98.06 82 ILE A C 1
ATOM 613 O O . ILE A 1 82 ? 3.115 7.359 14.594 1 98.06 82 ILE A O 1
ATOM 617 N N . GLU A 1 83 ? 4.371 7.805 16.359 1 96.62 83 GLU A N 1
ATOM 618 C CA . GLU A 1 83 ? 3.262 8.383 17.109 1 96.62 83 GLU A CA 1
ATOM 619 C C . GLU A 1 83 ? 3.287 9.906 17.062 1 96.62 83 GLU A C 1
ATOM 621 O O . GLU A 1 83 ? 4.344 10.508 16.859 1 96.62 83 GLU A O 1
ATOM 626 N N . LYS A 1 84 ? 2.062 10.5 17.188 1 96.62 84 LYS A N 1
ATOM 627 C CA . LYS A 1 84 ? 1.929 11.953 17.266 1 96.62 84 LYS A CA 1
ATOM 628 C C . LYS A 1 84 ? 2.721 12.648 16.172 1 96.62 84 LYS A C 1
ATOM 630 O O . LYS A 1 84 ? 3.621 13.445 16.453 1 96.62 84 LYS A O 1
ATOM 635 N N . LEU A 1 85 ? 2.314 12.43 15.039 1 97.81 85 LEU A N 1
ATOM 636 C CA . LEU A 1 85 ? 3.014 12.906 13.844 1 97.81 85 LEU A CA 1
ATOM 637 C C . LEU A 1 85 ? 3.176 14.43 13.883 1 97.81 85 LEU A C 1
ATOM 639 O O . LEU A 1 85 ? 2.271 15.141 14.328 1 97.81 85 LEU A O 1
ATOM 643 N N . ASP A 1 86 ? 4.277 14.883 13.469 1 97.06 86 ASP A N 1
ATOM 644 C CA . ASP A 1 86 ? 4.516 16.297 13.203 1 97.06 86 ASP A CA 1
ATOM 645 C C . ASP A 1 86 ? 5.141 16.5 11.82 1 97.06 86 ASP A C 1
ATOM 647 O O . ASP A 1 86 ? 5.504 15.523 11.156 1 97.06 86 ASP A O 1
ATOM 651 N N . LEU A 1 87 ? 5.215 17.703 11.391 1 96.88 87 LEU A N 1
ATOM 652 C CA . LEU A 1 87 ? 5.633 17.984 10.023 1 96.88 87 LEU A CA 1
ATOM 653 C C . LEU A 1 87 ? 7.066 17.516 9.781 1 96.88 87 LEU A C 1
ATOM 655 O O . LEU A 1 87 ? 7.453 17.25 8.641 1 96.88 87 L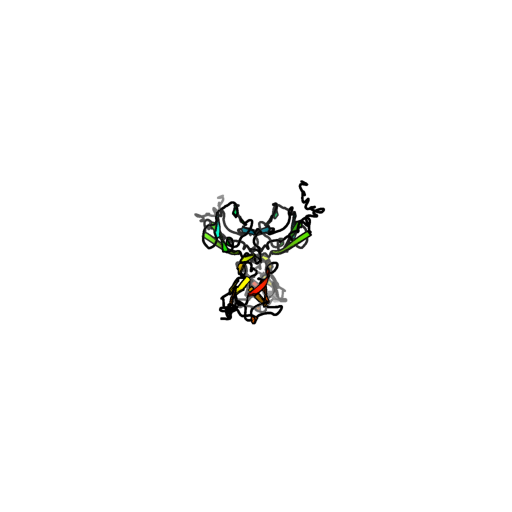EU A O 1
ATOM 659 N N . THR A 1 88 ? 7.863 17.406 10.828 1 96.62 88 THR A N 1
ATOM 660 C CA . THR A 1 88 ? 9.258 16.984 10.68 1 96.62 88 THR A CA 1
ATOM 661 C C . THR A 1 88 ? 9.344 15.492 10.375 1 96.62 88 THR A C 1
ATOM 663 O O . THR A 1 88 ? 10.391 15 9.953 1 96.62 88 THR A O 1
ATOM 666 N N . ASP A 1 89 ? 8.312 14.789 10.594 1 97.94 89 ASP A N 1
ATOM 667 C CA . ASP A 1 89 ? 8.289 13.352 10.344 1 97.94 89 ASP A CA 1
ATOM 668 C C . ASP A 1 89 ? 8.156 13.055 8.852 1 97.94 89 ASP A C 1
ATOM 670 O O . ASP A 1 89 ? 8.414 11.938 8.414 1 97.94 89 ASP A O 1
ATOM 674 N N . ALA A 1 90 ? 7.652 14.016 8.102 1 98 90 ALA A N 1
ATOM 675 C CA . ALA A 1 90 ? 7.496 13.812 6.664 1 98 90 ALA A CA 1
ATOM 676 C C . ALA A 1 90 ? 8.836 13.477 6.008 1 98 90 ALA A C 1
ATOM 678 O O . ALA A 1 90 ? 9.883 13.969 6.438 1 98 90 ALA A O 1
ATOM 679 N N . GLY A 1 91 ? 8.828 12.594 5.023 1 98.31 91 GLY A N 1
ATOM 680 C CA . GLY A 1 91 ? 10.047 12.219 4.324 1 98.31 91 GLY A CA 1
ATOM 681 C C . GLY A 1 91 ? 9.953 10.859 3.652 1 98.31 91 GLY A C 1
ATOM 682 O O . GLY A 1 91 ? 8.875 10.273 3.582 1 98.31 91 GLY A O 1
ATOM 683 N N . ASN A 1 92 ? 11.094 10.5 3.102 1 98.62 92 ASN A N 1
ATOM 684 C CA . ASN A 1 92 ? 11.195 9.188 2.469 1 98.62 92 ASN A CA 1
ATOM 685 C C . ASN A 1 92 ? 11.656 8.117 3.461 1 98.62 92 ASN A C 1
ATOM 687 O O . ASN A 1 92 ? 12.703 8.266 4.09 1 98.62 92 ASN A O 1
ATOM 691 N N . TYR A 1 93 ? 10.875 7.098 3.547 1 98.69 93 TYR A N 1
ATOM 692 C CA . TYR A 1 93 ? 11.227 5.984 4.422 1 98.69 93 TYR A CA 1
ATOM 693 C C . TYR A 1 93 ? 11.547 4.734 3.615 1 98.69 93 TYR A C 1
ATOM 695 O O . TYR A 1 93 ? 10.758 4.312 2.764 1 98.69 93 TYR A O 1
ATOM 703 N N . THR A 1 94 ? 12.695 4.203 3.9 1 98.69 94 THR A N 1
ATOM 704 C CA . THR A 1 94 ? 13.195 3.037 3.182 1 98.69 94 THR A CA 1
ATOM 705 C C . THR A 1 94 ? 13.398 1.858 4.133 1 98.69 94 THR A C 1
ATOM 707 O O . THR A 1 94 ? 13.961 2.016 5.215 1 98.69 94 THR A O 1
ATOM 710 N N . CYS A 1 95 ? 12.852 0.751 3.803 1 98.44 95 CYS A N 1
ATOM 711 C CA . CYS A 1 95 ? 13.172 -0.505 4.469 1 98.44 95 CYS A CA 1
ATOM 712 C C . CYS A 1 95 ? 14.18 -1.311 3.658 1 98.44 95 CYS A C 1
ATOM 714 O O . CYS A 1 95 ? 13.961 -1.574 2.475 1 98.44 95 CYS A O 1
ATOM 716 N N . ALA A 1 96 ? 15.234 -1.623 4.27 1 98 96 ALA A N 1
ATOM 717 C CA . ALA A 1 96 ? 16.25 -2.457 3.635 1 98 96 ALA A CA 1
ATOM 718 C C . ALA A 1 96 ? 16.328 -3.832 4.293 1 98 96 ALA A C 1
ATOM 720 O O . ALA A 1 96 ? 16.406 -3.936 5.52 1 98 96 ALA A O 1
ATOM 721 N N . VAL A 1 97 ? 16.328 -4.848 3.482 1 97.31 97 VAL A N 1
ATOM 722 C CA . VAL A 1 97 ? 16.422 -6.23 3.943 1 97.31 97 VAL A CA 1
ATOM 723 C C . VAL A 1 97 ? 17.688 -6.879 3.393 1 97.31 97 VAL A C 1
ATOM 725 O O . VAL A 1 97 ? 17.922 -6.871 2.182 1 97.31 97 VAL A O 1
ATOM 728 N N . ASN A 1 98 ? 18.375 -7.363 4.301 1 96 98 ASN A N 1
ATOM 729 C CA . ASN A 1 98 ? 19.641 -8 3.934 1 96 98 ASN A CA 1
ATOM 730 C C . ASN A 1 98 ? 19.641 -9.484 4.297 1 96 98 ASN A C 1
ATOM 732 O O . ASN A 1 98 ? 19.062 -9.883 5.312 1 96 98 ASN A O 1
ATOM 736 N N . ASN A 1 99 ? 20.203 -10.242 3.33 1 93.69 99 ASN A N 1
ATOM 737 C CA . ASN A 1 99 ? 20.547 -11.625 3.641 1 93.69 99 ASN A CA 1
ATOM 738 C C . ASN A 1 99 ? 21.891 -12.016 3.025 1 93.69 99 ASN A C 1
ATOM 740 O O . ASN A 1 99 ? 22.672 -11.156 2.639 1 93.69 99 ASN A O 1
ATOM 744 N N . ALA A 1 100 ? 22.234 -13.328 2.98 1 91.38 100 ALA A N 1
ATOM 745 C CA . ALA A 1 100 ? 23.531 -13.82 2.521 1 91.38 100 ALA A CA 1
ATOM 746 C C . ALA A 1 100 ? 23.75 -13.492 1.048 1 91.38 100 ALA A C 1
ATOM 748 O O . ALA A 1 100 ? 24.875 -13.484 0.568 1 91.38 100 ALA A O 1
ATOM 749 N N . HIS A 1 101 ? 22.703 -13.156 0.358 1 90.94 101 HIS A N 1
ATOM 750 C CA . HIS A 1 101 ? 22.812 -13 -1.088 1 90.94 101 HIS A CA 1
ATOM 751 C C . HIS A 1 101 ? 22.781 -11.531 -1.488 1 90.94 101 HIS A C 1
ATOM 753 O O . HIS A 1 101 ? 23.062 -11.195 -2.643 1 90.94 101 HIS A O 1
ATOM 759 N N . GLY A 1 102 ? 22.344 -10.688 -0.604 1 93 102 GLY A N 1
ATOM 760 C CA . GLY A 1 102 ? 22.359 -9.273 -0.934 1 93 102 GLY A CA 1
ATOM 761 C C . GLY A 1 102 ? 21.281 -8.484 -0.215 1 93 102 GLY A C 1
ATOM 762 O O . GLY A 1 102 ? 20.734 -8.945 0.793 1 93 102 GLY A O 1
ATOM 763 N N . THR A 1 103 ? 21.156 -7.25 -0.716 1 95.12 103 THR A N 1
ATOM 764 C CA . THR A 1 103 ? 20.203 -6.344 -0.085 1 95.12 103 THR A CA 1
ATOM 765 C C . THR A 1 103 ? 19.125 -5.91 -1.078 1 95.12 103 THR A C 1
ATOM 767 O O . THR A 1 103 ? 19.438 -5.605 -2.234 1 95.12 103 THR A O 1
ATOM 770 N N . VAL A 1 104 ? 17.891 -6 -0.639 1 96.25 104 VAL A N 1
ATOM 771 C CA . VAL A 1 104 ? 16.781 -5.414 -1.37 1 96.25 104 VAL A CA 1
ATOM 772 C C . VAL A 1 104 ? 16.094 -4.352 -0.508 1 96.25 104 VAL A C 1
ATOM 774 O O . VAL A 1 104 ? 16.125 -4.43 0.722 1 96.25 104 VAL A O 1
ATOM 777 N N . SER A 1 105 ? 15.547 -3.318 -1.166 1 97.56 105 SER A N 1
ATOM 778 C CA . SER A 1 105 ? 14.93 -2.248 -0.389 1 97.56 105 SER A CA 1
ATOM 779 C C . SER A 1 105 ? 13.656 -1.745 -1.053 1 97.56 105 SER A C 1
ATOM 781 O O . SER A 1 105 ? 13.414 -2.014 -2.232 1 97.56 105 SER A O 1
ATOM 783 N N . TYR A 1 106 ? 12.844 -1.129 -0.269 1 97.62 106 TYR A N 1
ATOM 784 C CA . TYR A 1 106 ? 11.625 -0.467 -0.728 1 97.62 106 TYR A CA 1
ATOM 785 C C . TYR A 1 106 ? 11.43 0.865 -0.014 1 97.62 106 TYR A C 1
ATOM 787 O O . TYR A 1 106 ? 11.703 0.983 1.183 1 97.62 106 TYR A O 1
ATOM 795 N N . THR A 1 107 ? 10.953 1.889 -0.783 1 98.31 107 THR A N 1
ATOM 796 C CA . THR A 1 107 ? 10.773 3.227 -0.23 1 98.31 107 THR A CA 1
ATOM 797 C C . THR A 1 107 ? 9.359 3.734 -0.48 1 98.31 107 THR A C 1
ATOM 799 O O . THR A 1 107 ? 8.805 3.527 -1.561 1 98.31 107 THR A O 1
ATOM 802 N N . ASP A 1 108 ? 8.789 4.281 0.537 1 98.12 108 ASP A N 1
ATOM 803 C CA . ASP A 1 108 ? 7.594 5.098 0.359 1 98.12 108 ASP A CA 1
ATOM 804 C C . ASP A 1 108 ? 7.738 6.445 1.058 1 98.12 108 ASP A C 1
ATOM 806 O O . ASP A 1 108 ? 8.625 6.625 1.9 1 98.12 108 ASP A O 1
ATOM 810 N N . THR A 1 109 ? 6.898 7.418 0.646 1 98.44 109 THR A N 1
ATOM 811 C CA . THR A 1 109 ? 6.984 8.781 1.162 1 98.44 109 THR A CA 1
ATOM 812 C C . THR A 1 109 ? 5.863 9.055 2.158 1 98.44 109 THR A C 1
ATOM 814 O O . THR A 1 109 ? 4.691 8.805 1.868 1 98.44 109 THR A O 1
ATOM 817 N N . LEU A 1 110 ? 6.223 9.5 3.314 1 98.31 110 LEU A N 1
ATOM 818 C CA . LEU A 1 110 ? 5.266 9.945 4.324 1 98.31 110 LEU A CA 1
ATOM 819 C C . LEU A 1 110 ? 4.984 11.438 4.184 1 98.31 110 LEU A C 1
ATOM 821 O O . LEU A 1 110 ? 5.891 12.258 4.332 1 98.31 110 LEU A O 1
ATOM 825 N N . GLU A 1 111 ? 3.756 11.688 3.904 1 97.94 111 GLU A N 1
ATOM 826 C CA . GLU A 1 111 ? 3.307 13.078 3.85 1 97.94 111 GLU A CA 1
ATOM 827 C C . GLU A 1 111 ? 2.359 13.398 5 1 97.94 111 GLU A C 1
ATOM 829 O O . GLU A 1 111 ? 1.493 12.594 5.344 1 97.94 111 GLU A O 1
ATOM 834 N N . ILE A 1 112 ? 2.561 14.562 5.559 1 98 112 ILE A N 1
ATOM 835 C CA . ILE A 1 112 ? 1.744 14.977 6.691 1 98 112 ILE A CA 1
ATOM 836 C C . ILE A 1 112 ? 1.142 16.359 6.414 1 98 112 ILE A C 1
ATOM 838 O O . ILE A 1 112 ? 1.845 17.266 5.988 1 98 112 ILE A O 1
ATOM 842 N N . LYS A 1 113 ? -0.088 16.469 6.668 1 98.06 113 LYS A N 1
ATOM 843 C CA . LYS A 1 113 ? -0.788 17.734 6.465 1 98.06 113 LYS A CA 1
ATOM 844 C C . LYS A 1 113 ? -1.088 18.422 7.801 1 98.06 113 LYS A C 1
ATOM 846 O O . LYS A 1 113 ? -1.165 17.75 8.836 1 98.06 113 LYS A O 1
ATOM 851 N N . ALA A 1 114 ? -1.193 19.672 7.75 1 97.5 114 ALA A N 1
ATOM 852 C CA . ALA A 1 114 ? -1.482 20.469 8.945 1 97.5 114 ALA A CA 1
ATOM 853 C C . ALA A 1 114 ? -2.412 21.625 8.609 1 97.5 114 ALA A C 1
ATOM 855 O O . ALA A 1 114 ? -2.188 22.359 7.641 1 97.5 114 ALA A O 1
ATOM 856 N N . PRO A 1 115 ? -3.426 21.828 9.414 1 96.69 115 PRO A N 1
ATOM 857 C CA . PRO A 1 115 ? -4.297 22.984 9.203 1 96.69 115 PRO A CA 1
ATOM 858 C C . PRO A 1 115 ? -3.607 24.312 9.508 1 96.69 115 PRO A C 1
ATOM 860 O O . PRO A 1 115 ? -2.559 24.328 10.156 1 96.69 115 PRO A O 1
ATOM 863 N N . PRO A 1 116 ? -4.195 25.391 9.008 1 96.69 116 PRO A N 1
ATOM 864 C CA . PRO A 1 116 ? -3.588 26.688 9.305 1 96.69 116 PRO A CA 1
ATOM 865 C C . PRO A 1 116 ? -3.611 27.031 10.789 1 96.69 116 PRO A C 1
ATOM 867 O O . PRO A 1 116 ? -4.582 26.719 11.484 1 96.69 116 PRO A O 1
ATOM 870 N N . ARG A 1 117 ? -2.539 27.594 11.203 1 96.69 117 ARG A N 1
ATOM 871 C CA . ARG A 1 117 ? -2.402 28.125 12.555 1 96.69 117 ARG A CA 1
ATOM 872 C C . ARG A 1 117 ? -1.785 29.531 12.523 1 96.69 117 ARG A C 1
ATOM 874 O O . ARG A 1 117 ? -0.874 29.797 11.734 1 96.69 117 ARG A O 1
ATOM 881 N N . TRP A 1 118 ? -2.275 30.391 13.344 1 96.12 118 TRP A N 1
ATOM 882 C CA . TRP A 1 118 ? -1.804 31.781 13.352 1 96.12 118 TRP A CA 1
ATOM 883 C C . TRP A 1 118 ? -0.333 31.844 13.742 1 96.12 118 TRP A C 1
ATOM 885 O O . TRP A 1 118 ? 0.068 31.297 14.773 1 96.12 118 TRP A O 1
ATOM 895 N N . LEU A 1 119 ? 0.437 32.438 12.898 1 95.38 119 LEU A N 1
ATOM 896 C CA . LEU A 1 119 ? 1.777 32.844 13.281 1 95.38 119 LEU A CA 1
ATOM 897 C C . LEU A 1 119 ? 1.766 34.281 13.797 1 95.38 119 LEU A C 1
ATOM 899 O O . LEU A 1 119 ? 2.314 34.562 14.859 1 95.38 119 LEU A O 1
ATOM 903 N N . ILE A 1 120 ? 1.099 35.125 12.922 1 94.56 120 ILE A N 1
ATOM 904 C CA . ILE A 1 120 ? 0.832 36.5 13.32 1 94.56 120 ILE A CA 1
ATOM 905 C C . ILE A 1 120 ? -0.642 36.844 13.086 1 94.56 120 ILE A C 1
ATOM 907 O O . ILE A 1 120 ? -1.081 36.969 11.938 1 94.56 120 ILE A O 1
ATOM 911 N N . GLU A 1 121 ? -1.382 36.875 14.133 1 94.5 121 GLU A N 1
ATOM 912 C CA . GLU A 1 121 ? -2.793 37.219 14.062 1 94.5 121 GLU A CA 1
ATOM 913 C C . GLU A 1 121 ? -2.963 38.75 13.922 1 94.5 121 GLU A C 1
ATOM 915 O O . GLU A 1 121 ? -2.355 39.5 14.672 1 94.5 121 GLU A O 1
ATOM 920 N N . PRO A 1 122 ? -3.701 39.188 12.969 1 95.19 122 PRO A N 1
ATOM 921 C CA . PRO A 1 122 ? -3.893 40.625 12.82 1 95.19 122 PRO A CA 1
ATOM 922 C C . PRO A 1 122 ? -4.605 41.25 14.016 1 95.19 122 PRO A C 1
ATOM 924 O O . PRO A 1 122 ? -5.332 40.562 14.734 1 95.19 122 PRO A O 1
ATOM 927 N N . ALA A 1 123 ? -4.289 42.5 14.164 1 95.88 123 ALA A N 1
ATOM 928 C CA . ALA A 1 123 ? -4.891 43.281 15.25 1 95.88 123 ALA A CA 1
ATOM 929 C C . ALA A 1 123 ? -5.34 44.656 14.773 1 95.88 123 ALA A C 1
ATOM 931 O O . ALA A 1 123 ? -4.91 45.125 13.719 1 95.88 123 ALA A O 1
ATOM 932 N N . ASP A 1 124 ? -6.215 45.219 15.594 1 96.69 124 ASP A N 1
ATOM 933 C CA . ASP A 1 124 ? -6.664 46.594 15.281 1 96.69 124 ASP A CA 1
ATOM 934 C C . ASP A 1 124 ? -5.496 47.562 15.297 1 96.69 124 ASP A C 1
ATOM 936 O O . ASP A 1 124 ? -4.559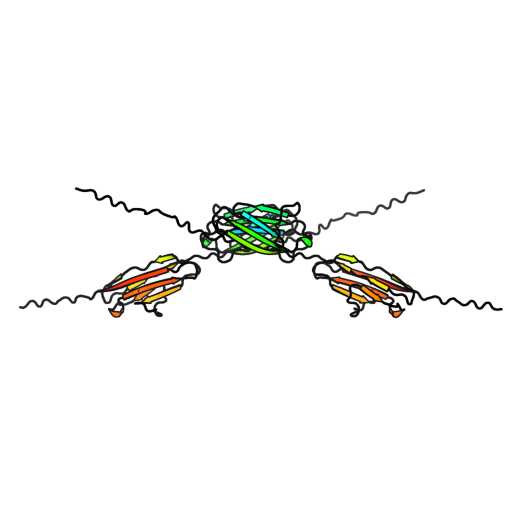 47.406 16.078 1 96.69 124 ASP A O 1
ATOM 940 N N . ILE A 1 125 ? -5.613 48.562 14.422 1 95.94 125 ILE A N 1
ATOM 941 C CA . ILE A 1 125 ? -4.539 49.531 14.328 1 95.94 125 ILE A CA 1
ATOM 942 C C . ILE A 1 125 ? -5.121 50.938 14.352 1 95.94 125 ILE A C 1
ATOM 944 O O . ILE A 1 125 ? -6.102 51.25 13.664 1 95.94 125 ILE A O 1
ATOM 948 N N . HIS A 1 126 ? -4.605 51.75 15.086 1 95.69 126 HIS A N 1
ATOM 949 C CA . HIS A 1 126 ? -4.848 53.188 15.102 1 95.69 126 HIS A CA 1
ATOM 950 C C . HIS A 1 126 ? -3.619 53.969 14.633 1 95.69 126 HIS A C 1
ATOM 952 O O . HIS A 1 126 ? -2.549 53.875 15.234 1 95.69 126 HIS A O 1
ATOM 958 N N . VAL A 1 127 ? -3.838 54.719 13.641 1 95.25 127 VAL A N 1
ATOM 959 C CA . VAL A 1 127 ? -2.674 55.375 13.055 1 95.25 127 VAL A CA 1
ATOM 960 C C . VAL A 1 127 ? -3.031 56.812 12.664 1 95.25 127 VAL A C 1
ATOM 962 O O . VAL A 1 127 ? -4.207 57.156 12.492 1 95.25 127 VAL A O 1
ATOM 965 N N . THR A 1 128 ? -2 57.625 12.578 1 95.19 128 THR A N 1
ATOM 966 C CA . THR A 1 128 ? -2.191 59.031 12.156 1 95.19 128 THR A CA 1
ATOM 967 C C . THR A 1 128 ? -2.082 59.156 10.641 1 95.19 128 THR A C 1
ATOM 969 O O . THR A 1 128 ? -1.274 58.469 10.016 1 95.19 128 THR A O 1
ATOM 972 N N . TYR A 1 129 ? -2.863 60.156 10.148 1 94 129 TYR A N 1
ATOM 973 C CA . TYR A 1 129 ? -2.84 60.438 8.719 1 94 129 TYR A CA 1
ATOM 974 C C . TYR A 1 129 ? -1.411 60.625 8.227 1 94 129 TYR A C 1
ATOM 976 O O . TYR A 1 129 ? -0.605 61.281 8.883 1 94 129 TYR A O 1
ATOM 984 N N . GLY A 1 130 ? -1.088 59.969 7.156 1 94.31 130 GLY A N 1
ATOM 985 C CA . GLY A 1 130 ? 0.2 60.188 6.52 1 94.31 130 GLY A CA 1
ATOM 986 C C . GLY A 1 130 ? 1.249 59.156 6.93 1 94.31 130 GLY A C 1
ATOM 987 O O . GLY A 1 130 ? 2.285 59.031 6.27 1 94.31 130 GLY A O 1
ATOM 988 N N . GLN A 1 131 ? 1.055 58.438 7.988 1 95 131 GLN A N 1
ATOM 989 C CA . GLN A 1 131 ? 2.016 57.438 8.477 1 95 131 GLN A CA 1
ATOM 990 C C . GLN A 1 131 ? 1.894 56.125 7.707 1 95 131 GLN A C 1
ATOM 992 O O . GLN A 1 131 ? 0.848 55.844 7.125 1 95 131 GLN A O 1
ATOM 997 N N . ALA A 1 132 ? 2.963 55.375 7.727 1 94.69 132 ALA A N 1
ATOM 998 C CA . ALA A 1 132 ? 2.945 54.062 7.113 1 94.69 132 ALA A CA 1
ATOM 999 C C . ALA A 1 132 ? 2.344 53.031 8.055 1 94.69 132 ALA A C 1
ATOM 1001 O O . ALA A 1 132 ? 2.531 53.094 9.273 1 94.69 132 ALA A O 1
ATOM 1002 N N . VAL A 1 133 ? 1.562 52.031 7.477 1 93.44 133 VAL A N 1
ATOM 1003 C CA . VAL A 1 133 ? 0.969 50.969 8.312 1 93.44 133 VAL A CA 1
ATOM 1004 C C . VAL A 1 133 ? 1.129 49.625 7.648 1 93.44 133 VAL A C 1
ATOM 1006 O O . VAL A 1 133 ? 1.124 49.531 6.418 1 93.44 133 VAL A O 1
ATOM 1009 N N . THR A 1 134 ? 1.382 48.656 8.477 1 92.94 134 THR A N 1
ATOM 1010 C CA . THR A 1 134 ? 1.4 47.281 8.047 1 92.94 134 THR A CA 1
ATOM 1011 C C . THR A 1 134 ? 0.383 46.438 8.836 1 92.94 134 THR A C 1
ATOM 1013 O O . THR A 1 134 ? 0.318 46.531 10.062 1 92.94 134 THR A O 1
ATOM 1016 N N . ILE A 1 135 ? -0.462 45.688 8.164 1 93.38 135 ILE A N 1
ATOM 1017 C CA . ILE A 1 135 ? -1.403 44.75 8.781 1 93.38 135 ILE A CA 1
ATOM 1018 C C . ILE A 1 135 ? -0.98 43.312 8.484 1 93.38 135 ILE A C 1
ATOM 1020 O O . ILE A 1 135 ? -1.313 42.781 7.43 1 93.38 135 ILE A O 1
ATOM 1024 N N . PRO A 1 136 ? -0.318 42.688 9.383 1 93.38 136 PRO A N 1
ATOM 1025 C CA . PRO A 1 136 ? 0.153 41.312 9.148 1 93.38 136 PRO A CA 1
ATOM 1026 C C . PRO A 1 136 ? -0.952 40.281 9.32 1 93.38 136 PRO A C 1
ATOM 1028 O O . PRO A 1 136 ? -1.849 40.469 10.148 1 93.38 136 PRO A O 1
ATOM 1031 N N . CYS A 1 137 ? -0.93 39.281 8.516 1 93.94 137 CYS A N 1
ATOM 1032 C CA . CYS A 1 137 ? -1.794 38.125 8.57 1 93.94 137 CYS A CA 1
ATOM 1033 C C . CYS A 1 137 ? -1.049 36.875 8.109 1 93.94 137 CYS A C 1
ATOM 1035 O O . CYS A 1 137 ? -1.089 36.5 6.93 1 93.94 137 CYS A O 1
ATOM 1037 N N . LYS A 1 138 ? -0.486 36.219 9.039 1 94.44 138 LYS A N 1
ATOM 1038 C CA . LYS A 1 138 ? 0.403 35.125 8.695 1 94.44 138 LYS A CA 1
ATOM 1039 C C . LYS A 1 138 ? 0.01 33.844 9.438 1 94.44 138 LYS A C 1
ATOM 1041 O O . LYS A 1 138 ? -0.352 33.906 10.617 1 94.44 138 LYS A O 1
ATOM 1046 N N . ALA A 1 139 ? 0.022 32.812 8.734 1 95.56 139 ALA A N 1
ATOM 1047 C CA . ALA A 1 139 ? -0.274 31.531 9.344 1 95.56 139 ALA A CA 1
ATOM 1048 C C . ALA A 1 139 ? 0.695 30.453 8.852 1 95.56 139 ALA A C 1
ATOM 1050 O O . ALA A 1 139 ? 1.264 30.578 7.766 1 95.56 139 ALA A O 1
ATOM 1051 N N . GLU A 1 140 ? 0.938 29.469 9.703 1 94.75 140 GLU A N 1
ATOM 1052 C CA . GLU A 1 140 ? 1.641 28.25 9.297 1 94.75 140 GLU A CA 1
ATOM 1053 C C . GLU A 1 140 ? 0.661 27.125 8.984 1 94.75 140 GLU A C 1
ATOM 1055 O O . GLU A 1 140 ? -0.536 27.25 9.258 1 94.75 140 GLU A O 1
ATOM 1060 N N . GLY A 1 141 ? 1.192 26.078 8.258 1 95.69 141 GLY A N 1
ATOM 1061 C CA . GLY A 1 141 ? 0.42 24.922 7.836 1 95.69 141 GLY A CA 1
ATOM 1062 C C . GLY A 1 141 ? 0.994 24.234 6.613 1 95.69 141 GLY A C 1
ATOM 1063 O O . GLY A 1 141 ? 1.897 24.766 5.965 1 95.69 141 GLY A O 1
ATOM 1064 N N . PHE A 1 142 ? 0.441 23.109 6.371 1 96.56 142 PHE A N 1
ATOM 1065 C CA . PHE A 1 142 ? 0.869 22.359 5.191 1 96.56 142 PHE A CA 1
ATOM 1066 C C . PHE A 1 142 ? -0.312 21.656 4.535 1 96.56 142 PHE A C 1
ATOM 1068 O O . PHE A 1 142 ? -0.99 20.859 5.176 1 96.56 142 PHE A O 1
ATOM 1075 N N . PRO A 1 143 ? -0.428 21.844 3.287 1 96.62 143 PRO A N 1
ATOM 1076 C CA . PRO A 1 143 ? 0.302 22.797 2.451 1 96.62 143 PRO A CA 1
ATOM 1077 C C . PRO A 1 143 ? 0.214 24.234 2.979 1 96.62 143 PRO A C 1
ATOM 1079 O O . PRO A 1 143 ? -0.626 24.531 3.832 1 96.62 143 PRO A O 1
ATOM 1082 N N . PRO A 1 144 ? 1.063 25.078 2.496 1 95.5 144 PRO A N 1
ATOM 1083 C CA . PRO A 1 144 ? 1.015 26.469 2.959 1 95.5 144 PRO A CA 1
ATOM 1084 C C . PRO A 1 144 ? -0.328 27.141 2.678 1 95.5 144 PRO A C 1
ATOM 1086 O O . PRO A 1 144 ? -0.854 27.031 1.566 1 95.5 144 PRO A O 1
ATOM 1089 N N . PRO A 1 145 ? -0.848 27.844 3.646 1 95.5 145 PRO A N 1
ATOM 1090 C CA . PRO A 1 145 ? -2.154 28.484 3.453 1 95.5 145 PRO A CA 1
ATOM 1091 C C . PRO A 1 145 ? -2.102 29.656 2.479 1 95.5 145 PRO A C 1
ATOM 1093 O O . PRO A 1 145 ? -1.067 30.312 2.357 1 95.5 145 PRO A O 1
ATOM 1096 N N . THR A 1 146 ? -3.229 29.828 1.817 1 93.75 146 THR A N 1
ATOM 1097 C CA . THR A 1 146 ? -3.402 31 0.96 1 93.75 146 THR A CA 1
ATOM 1098 C C . THR A 1 146 ? -4.176 32.094 1.688 1 93.75 146 THR A C 1
ATOM 1100 O O . THR A 1 146 ? -5.086 31.797 2.469 1 93.75 146 THR A O 1
ATOM 1103 N N . THR A 1 147 ? -3.816 33.344 1.338 1 92.56 147 THR A N 1
ATOM 1104 C CA . THR A 1 147 ? -4.418 34.5 2.016 1 92.56 147 THR A CA 1
ATOM 1105 C C . THR A 1 147 ? -5.391 35.219 1.091 1 92.56 147 THR A C 1
ATOM 1107 O O . THR A 1 147 ? -5.086 35.438 -0.08 1 92.56 147 THR A O 1
ATOM 1110 N N . THR A 1 148 ? -6.473 35.469 1.59 1 92.31 148 THR A N 1
ATOM 1111 C CA . THR A 1 148 ? -7.43 36.375 0.935 1 92.31 148 THR A CA 1
ATOM 1112 C C . THR A 1 148 ? -7.84 37.5 1.865 1 92.31 148 THR A C 1
ATOM 1114 O O . THR A 1 148 ? -8.016 37.281 3.068 1 92.31 148 THR A O 1
ATOM 1117 N N . TRP A 1 149 ? -7.98 38.688 1.232 1 93.62 149 TRP A N 1
ATOM 1118 C CA . TRP A 1 149 ? -8.359 39.844 2.016 1 93.62 149 TRP A CA 1
ATOM 1119 C C . TRP A 1 149 ? -9.734 40.375 1.595 1 93.62 149 TRP A C 1
ATOM 1121 O O . TRP A 1 149 ? -10.062 40.375 0.407 1 93.62 149 TRP A O 1
ATOM 1131 N N . ILE A 1 150 ? -10.469 40.75 2.605 1 92.12 150 ILE A N 1
ATOM 1132 C CA . ILE A 1 150 ? -11.734 41.438 2.406 1 92.12 150 ILE A CA 1
ATOM 1133 C C . ILE A 1 150 ? -11.695 42.781 3.1 1 92.12 150 ILE A C 1
ATOM 1135 O O . ILE A 1 150 ? -11.422 42.875 4.297 1 92.12 150 ILE A O 1
ATOM 1139 N N . LYS A 1 151 ? -11.836 43.812 2.289 1 92.81 151 LYS A N 1
ATOM 1140 C CA . LYS A 1 151 ? -11.93 45.156 2.836 1 92.81 151 LYS A CA 1
ATOM 1141 C C . LYS A 1 151 ? -13.359 45.688 2.777 1 92.81 151 LYS A C 1
ATOM 1143 O O . LYS A 1 151 ? -13.977 45.719 1.71 1 92.81 151 LYS A O 1
ATOM 1148 N N . ASN A 1 152 ? -13.781 46.062 3.912 1 94.12 152 ASN A N 1
ATOM 1149 C CA . ASN A 1 152 ? -15.141 46.594 4.012 1 94.12 152 ASN A CA 1
ATOM 1150 C C . ASN A 1 152 ? -16.141 45.688 3.312 1 94.12 152 ASN A C 1
ATOM 1152 O O . ASN A 1 152 ? -16.984 46.156 2.547 1 94.12 152 ASN A O 1
ATOM 1156 N N . GLY A 1 153 ? -15.984 44.406 3.471 1 91.19 153 GLY A N 1
ATOM 1157 C CA . GLY A 1 153 ? -16.922 43.406 2.994 1 91.19 153 GLY A CA 1
ATOM 1158 C C . GLY A 1 153 ? -16.703 43.031 1.543 1 91.19 153 GLY A C 1
ATOM 1159 O O . GLY A 1 153 ? -17.391 42.156 1.017 1 91.19 153 GLY A O 1
ATOM 1160 N N . LYS A 1 154 ? -15.719 43.75 0.875 1 89.5 154 LYS A N 1
ATOM 1161 C CA . LYS A 1 154 ? -15.445 43.438 -0.526 1 89.5 154 LYS A CA 1
ATOM 1162 C C . LYS A 1 154 ? -14.062 42.812 -0.688 1 89.5 154 LYS A C 1
ATOM 1164 O O . LYS A 1 154 ? -13.07 43.344 -0.153 1 89.5 154 LYS A O 1
ATOM 1169 N N . PRO A 1 155 ? -14.141 41.75 -1.423 1 84 155 PRO A N 1
ATOM 1170 C CA . PRO A 1 155 ? -12.836 41.156 -1.664 1 84 155 PRO A CA 1
ATOM 1171 C C . PRO A 1 155 ? -11.852 42.094 -2.35 1 84 155 PRO A C 1
ATOM 1173 O O . PRO A 1 155 ? -12.242 42.875 -3.223 1 84 155 PRO A O 1
ATOM 1176 N N . SER A 1 156 ? -10.688 42.062 -1.748 1 78.56 156 SER A N 1
ATOM 1177 C CA . SER A 1 156 ? -9.656 42.906 -2.359 1 78.56 156 SER A CA 1
ATOM 1178 C C . SER A 1 156 ? -8.641 42.062 -3.127 1 78.56 156 SER A C 1
ATOM 1180 O O . SER A 1 156 ? -7.977 41.188 -2.547 1 78.56 156 SER A O 1
ATOM 1182 N N . THR A 1 157 ? -8.57 42.188 -4.379 1 65.56 157 THR A N 1
ATOM 1183 C CA . THR A 1 157 ? -7.594 41.469 -5.207 1 65.56 157 THR A CA 1
ATOM 1184 C C . THR A 1 157 ? -6.211 42.094 -5.055 1 65.56 157 THR A C 1
ATOM 1186 O O . THR A 1 157 ? -5.203 41.5 -5.41 1 65.56 157 THR A O 1
ATOM 1189 N N . LYS A 1 158 ? -6.211 43.219 -4.555 1 62.69 158 LYS A N 1
ATOM 1190 C CA . LYS A 1 158 ? -4.957 43.938 -4.453 1 62.69 158 LYS A CA 1
ATOM 1191 C C . LYS A 1 158 ? -4.148 43.5 -3.24 1 62.69 158 LYS A C 1
ATOM 1193 O O . LYS A 1 158 ? -2.936 43.688 -3.186 1 62.69 158 LYS A O 1
ATOM 1198 N N . LEU A 1 159 ? -4.914 42.875 -2.377 1 61.72 159 LEU A N 1
ATOM 1199 C CA . LEU A 1 159 ? -4.266 42.406 -1.158 1 61.72 159 LEU A CA 1
ATOM 1200 C C . LEU A 1 159 ? -4.082 40.906 -1.198 1 61.72 159 LEU A C 1
ATOM 1202 O O . LEU A 1 159 ? -5.062 40.156 -1.254 1 61.72 159 LEU A O 1
ATOM 1206 N N . SER A 1 160 ? -2.977 40.406 -1.683 1 62.56 160 SER A N 1
ATOM 1207 C CA . SER A 1 160 ? -2.83 38.938 -1.778 1 62.56 160 SER A CA 1
ATOM 1208 C C . SER A 1 160 ? -1.667 38.469 -0.924 1 62.56 160 SER A C 1
ATOM 1210 O O . SER A 1 160 ? -1.561 37.25 -0.644 1 62.56 160 SER A O 1
ATOM 1212 N N . ALA A 1 161 ? -1.097 39.5 -0.369 1 75.88 161 ALA A N 1
ATOM 1213 C CA . ALA A 1 161 ? 0.084 39.125 0.408 1 75.88 161 ALA A CA 1
ATOM 1214 C C . ALA A 1 161 ? -0.284 38.812 1.859 1 75.88 161 ALA A C 1
ATOM 1216 O O . ALA A 1 161 ? -1.415 39.094 2.283 1 75.88 161 ALA A O 1
ATOM 1217 N N . GLU A 1 162 ? 0.529 38.188 2.525 1 86.69 162 GLU A N 1
ATOM 1218 C CA . GLU A 1 162 ? 0.362 37.875 3.938 1 86.69 162 GLU A CA 1
ATOM 1219 C C . GLU A 1 162 ? 0.355 39.125 4.797 1 86.69 162 GLU A C 1
ATOM 1221 O O . GLU A 1 162 ? 0.069 39.062 5.992 1 86.69 162 GLU A O 1
ATOM 1226 N N . THR A 1 163 ? 0.654 40.188 4.152 1 87.38 163 THR A N 1
ATOM 1227 C CA . THR A 1 163 ? 0.691 41.469 4.848 1 87.38 163 THR A CA 1
ATOM 1228 C C . THR A 1 163 ? 0.175 42.594 3.947 1 87.38 163 THR A C 1
ATOM 1230 O O . THR A 1 163 ? 0.554 42.688 2.777 1 87.38 163 THR A O 1
ATOM 1233 N N . VAL A 1 164 ? -0.713 43.406 4.422 1 90.44 164 VAL A N 1
ATOM 1234 C CA . VAL A 1 164 ? -1.122 44.625 3.748 1 90.44 164 VAL A CA 1
ATOM 1235 C C . VAL A 1 164 ? -0.176 45.75 4.129 1 90.44 164 VAL A C 1
ATOM 1237 O O . VAL A 1 164 ? 0.047 46.031 5.312 1 90.44 164 VAL A O 1
ATOM 1240 N N . ASN A 1 165 ? 0.372 46.344 3.113 1 90.5 165 ASN A N 1
ATOM 1241 C CA . ASN A 1 165 ? 1.273 47.469 3.328 1 90.5 165 ASN A CA 1
ATOM 1242 C C . ASN A 1 165 ? 0.702 48.75 2.752 1 90.5 165 ASN A C 1
ATOM 1244 O O . ASN A 1 165 ? 0.38 48.812 1.565 1 90.5 165 ASN A O 1
ATOM 1248 N N . ILE A 1 166 ? 0.583 49.75 3.582 1 90.38 166 ILE A N 1
ATOM 1249 C CA . ILE A 1 166 ? 0.165 51.094 3.17 1 90.38 166 ILE A CA 1
ATOM 1250 C C . ILE A 1 166 ? 1.262 52.094 3.502 1 90.38 166 ILE A C 1
ATOM 1252 O O . ILE A 1 166 ? 1.556 52.344 4.676 1 90.38 166 ILE A O 1
ATOM 1256 N N . ALA A 1 167 ? 1.836 52.688 2.551 1 92.88 167 ALA A N 1
ATOM 1257 C CA . ALA A 1 167 ? 2.982 53.594 2.73 1 92.88 167 ALA A CA 1
ATOM 1258 C C . ALA A 1 167 ? 2.572 54.875 3.438 1 92.88 167 ALA A C 1
ATOM 1260 O O . ALA A 1 167 ? 3.314 55.406 4.273 1 92.88 167 ALA A O 1
ATOM 1261 N N . SER A 1 168 ? 1.514 55.438 3.072 1 94.69 168 SER A N 1
ATOM 1262 C CA . SER A 1 168 ? 0.949 56.625 3.654 1 94.69 168 SER A CA 1
ATOM 1263 C C . SER A 1 168 ? -0.568 56.531 3.771 1 94.69 168 SER A C 1
ATOM 1265 O O . SER A 1 168 ? -1.28 56.625 2.768 1 94.69 168 SER A O 1
ATOM 1267 N N . VAL A 1 169 ? -0.98 56.469 4.98 1 94.75 169 VAL A N 1
ATOM 1268 C CA . VAL A 1 169 ? -2.385 56.125 5.215 1 94.75 169 VAL A CA 1
ATOM 1269 C C . VAL A 1 169 ? -3.244 57.375 4.984 1 94.75 169 VAL A C 1
ATOM 1271 O O . VAL A 1 169 ? -2.861 58.469 5.375 1 94.75 169 VAL A O 1
ATOM 1274 N N . SER A 1 170 ? -4.371 57.219 4.281 1 94.56 170 SER A N 1
ATOM 1275 C CA . SER A 1 170 ? -5.391 58.25 4.121 1 94.56 170 SER A CA 1
ATOM 1276 C C . SER A 1 170 ? -6.734 57.812 4.676 1 94.56 170 SER A C 1
ATOM 1278 O O . SER A 1 170 ? -6.859 56.688 5.156 1 94.56 170 SER A O 1
ATOM 1280 N N . LYS A 1 171 ? -7.723 58.75 4.664 1 93.56 171 LYS A N 1
ATOM 1281 C CA . LYS A 1 171 ? -9.055 58.438 5.172 1 93.56 171 LYS A CA 1
ATOM 1282 C C . LYS A 1 171 ? -9.703 57.312 4.348 1 93.56 171 LYS A C 1
ATOM 1284 O O . LYS A 1 171 ? -10.516 56.531 4.859 1 93.56 171 LYS A O 1
ATOM 1289 N N . THR A 1 172 ? -9.281 57.094 3.086 1 92.88 172 THR A N 1
ATOM 1290 C CA . THR A 1 172 ? -9.852 56.094 2.217 1 92.88 172 THR A CA 1
ATOM 1291 C C . THR A 1 172 ? -9.344 54.688 2.613 1 92.88 172 THR A C 1
ATOM 1293 O O . THR A 1 172 ? -9.93 53.688 2.232 1 92.88 172 THR A O 1
ATOM 1296 N N . ASP A 1 173 ? -8.281 54.719 3.373 1 93.44 173 ASP A N 1
ATOM 1297 C CA . ASP A 1 173 ? -7.707 53.438 3.811 1 93.44 173 ASP A CA 1
ATOM 1298 C C . ASP A 1 173 ? -8.422 52.906 5.051 1 93.44 173 ASP A C 1
ATOM 1300 O O . ASP A 1 173 ? -8.297 51.75 5.395 1 93.44 173 ASP A O 1
ATOM 1304 N N . GLU A 1 174 ? -9.125 53.812 5.734 1 94.94 174 GLU A N 1
ATOM 1305 C CA . GLU A 1 174 ? -9.82 53.438 6.965 1 94.94 174 GLU A CA 1
ATOM 1306 C C . GLU A 1 174 ? -10.914 52.438 6.699 1 94.94 174 GLU A C 1
ATOM 1308 O O . GLU A 1 174 ? -11.547 52.438 5.637 1 94.94 174 GLU A O 1
ATOM 1313 N N . GLY A 1 175 ? -11.148 51.5 7.633 1 94.88 175 GLY A N 1
ATOM 1314 C CA . GLY A 1 175 ? -12.234 50.531 7.512 1 94.88 175 GLY A CA 1
ATOM 1315 C C . GLY A 1 175 ? -11.883 49.188 8.086 1 94.88 175 GLY A C 1
ATOM 1316 O O . GLY A 1 175 ? -10.961 49.062 8.891 1 94.88 175 GLY A O 1
ATOM 1317 N N . SER A 1 176 ? -12.75 48.219 7.738 1 96.5 176 SER A N 1
ATOM 1318 C CA . SER A 1 176 ? -12.578 46.844 8.211 1 96.5 176 SER A CA 1
ATOM 1319 C C . SER A 1 176 ? -11.781 46 7.215 1 96.5 176 SER A C 1
ATOM 1321 O O . SER A 1 176 ? -12.039 46.062 6.008 1 96.5 176 SER A O 1
ATOM 1323 N N . TYR A 1 177 ? -10.805 45.344 7.785 1 95.06 177 TYR A N 1
ATOM 1324 C CA . TYR A 1 177 ? -10 44.406 7.012 1 95.06 177 TYR A CA 1
ATOM 1325 C C . TYR A 1 177 ? -10.141 43 7.562 1 95.06 177 TYR A C 1
ATOM 1327 O O . TYR A 1 177 ? -9.859 42.75 8.734 1 95.06 177 TYR A O 1
ATOM 1335 N N . THR A 1 178 ? -10.625 42.062 6.719 1 95.56 178 THR A N 1
ATOM 1336 C CA . THR A 1 178 ? -10.719 40.656 7.094 1 95.56 178 THR A CA 1
ATOM 1337 C C . THR A 1 178 ? -9.68 39.812 6.34 1 95.56 178 THR A C 1
ATOM 1339 O O . THR A 1 178 ? -9.602 39.875 5.113 1 95.56 178 THR A O 1
ATOM 1342 N N . CYS A 1 179 ? -8.906 39.125 7.109 1 95.06 179 CYS A N 1
ATOM 1343 C CA . CYS A 1 179 ? -7.98 38.156 6.508 1 95.06 179 CYS A CA 1
ATOM 1344 C C . CYS A 1 179 ? -8.484 36.719 6.672 1 95.06 179 CYS A C 1
ATOM 1346 O O . CYS A 1 179 ? -8.914 36.344 7.758 1 95.06 179 CYS A O 1
ATOM 1348 N N . ARG A 1 180 ? -8.438 36.062 5.562 1 94.12 180 ARG A N 1
ATOM 1349 C CA . ARG A 1 180 ? -8.82 34.656 5.562 1 94.12 180 ARG A CA 1
ATOM 1350 C C . ARG A 1 180 ? -7.684 33.781 5.047 1 94.12 180 ARG A C 1
ATOM 1352 O O . ARG A 1 180 ? -7.133 34.031 3.975 1 94.12 180 ARG A O 1
ATOM 1359 N N . LEU A 1 181 ? -7.289 32.781 5.855 1 95.19 181 LEU A N 1
ATOM 1360 C CA . LEU A 1 181 ? -6.234 31.859 5.48 1 95.19 181 LEU A CA 1
ATOM 1361 C C . LEU A 1 181 ? -6.77 30.438 5.414 1 95.19 181 LEU A C 1
ATOM 1363 O O . LEU A 1 181 ? -7.426 29.969 6.348 1 95.19 181 LEU A O 1
ATOM 1367 N N . GLU A 1 182 ? -6.523 29.797 4.254 1 95.75 182 GLU A N 1
ATOM 1368 C CA . GLU A 1 182 ? -7.012 28.438 4.105 1 95.75 182 GLU A CA 1
ATOM 1369 C C . GLU A 1 182 ? -6.062 27.594 3.254 1 95.75 182 GLU A C 1
ATOM 1371 O O . GLU A 1 182 ? -5.332 28.125 2.42 1 95.75 182 GLU A O 1
ATOM 1376 N N . ASN A 1 183 ? -6.023 26.281 3.535 1 95.81 183 ASN A N 1
ATOM 1377 C CA . ASN A 1 183 ? -5.219 25.359 2.73 1 95.81 183 ASN A CA 1
ATOM 1378 C C . ASN A 1 183 ? -5.961 24.062 2.447 1 95.81 183 ASN A C 1
ATOM 1380 O O . ASN A 1 183 ? -5.352 23.062 2.055 1 95.81 183 ASN A O 1
ATOM 1384 N N . GLY A 1 184 ? -7.207 24.047 2.756 1 95.06 184 GLY A N 1
ATOM 1385 C CA . GLY A 1 184 ? -8.031 22.875 2.479 1 95.06 184 GLY A CA 1
ATOM 1386 C C . GLY A 1 184 ? -8.016 21.859 3.6 1 95.06 184 GLY A C 1
ATOM 1387 O O . GLY A 1 184 ? -8.664 20.812 3.506 1 95.06 184 GLY A O 1
ATOM 1388 N N . ILE A 1 185 ? -7.188 22.062 4.539 1 95.31 185 ILE A N 1
ATOM 1389 C CA . ILE A 1 185 ? -7.117 21.172 5.688 1 95.31 185 ILE A CA 1
ATOM 1390 C C . ILE A 1 185 ? -7.789 21.828 6.895 1 95.31 185 ILE A C 1
ATOM 1392 O O . ILE A 1 185 ? -7.32 22.844 7.391 1 95.31 185 ILE A O 1
ATOM 1396 N N . GLY A 1 186 ? -8.859 21.219 7.398 1 92.81 186 GLY A N 1
ATOM 1397 C CA . GLY A 1 186 ? -9.57 21.781 8.531 1 92.81 186 GLY A CA 1
ATOM 1398 C C . GLY A 1 186 ? -10.281 23.078 8.211 1 92.81 186 GLY A C 1
ATOM 1399 O O . GLY A 1 186 ? -10.656 23.312 7.059 1 92.81 186 GLY A O 1
ATOM 1400 N N . ALA A 1 187 ? -10.453 23.828 9.297 1 94 187 ALA A N 1
ATOM 1401 C CA . ALA A 1 187 ? -11.18 25.094 9.148 1 94 187 ALA A CA 1
ATOM 1402 C C . ALA A 1 187 ? -10.227 26.234 8.773 1 94 187 ALA A C 1
ATOM 1404 O O . ALA A 1 187 ? -9.086 26.266 9.234 1 94 187 ALA A O 1
ATOM 1405 N N . PRO A 1 188 ? -10.75 27.156 7.973 1 96 188 PRO A N 1
ATOM 1406 C CA . PRO A 1 188 ? -9.938 28.344 7.695 1 96 188 PRO A CA 1
ATOM 1407 C C . PRO A 1 188 ? -9.773 29.25 8.914 1 96 188 PRO A C 1
ATOM 1409 O O . PRO A 1 188 ? -10.555 29.156 9.867 1 96 188 PRO A O 1
ATOM 1412 N N . LEU A 1 189 ? -8.711 30.062 8.805 1 96.25 189 LEU A N 1
ATOM 1413 C CA . LEU A 1 189 ? -8.547 31.141 9.766 1 96.25 189 LEU A CA 1
ATOM 1414 C C . LEU A 1 189 ? -9.141 32.438 9.234 1 96.25 189 LEU A C 1
ATOM 1416 O O . LEU A 1 189 ? -8.984 32.75 8.055 1 96.25 189 LEU A O 1
ATOM 1420 N N . GLU A 1 190 ? -9.836 32.969 10.094 1 95.75 190 GLU A N 1
ATOM 1421 C CA . GLU A 1 190 ? -10.414 34.281 9.703 1 95.75 190 GLU A CA 1
ATOM 1422 C C . GLU A 1 190 ? -10.414 35.25 10.867 1 95.75 190 GLU A C 1
ATOM 1424 O O . GLU A 1 190 ? -10.695 34.875 12.008 1 95.75 190 GLU A O 1
ATOM 1429 N N . LYS A 1 191 ? -10.008 36.5 10.562 1 96.5 191 LYS A N 1
ATOM 1430 C CA . LYS A 1 191 ? -10.016 37.562 11.562 1 96.5 191 LYS A CA 1
ATOM 1431 C C . LYS A 1 191 ? -10.273 38.938 10.922 1 96.5 191 LYS A C 1
ATOM 1433 O O . LYS A 1 191 ? -9.672 39.25 9.898 1 96.5 191 LYS A O 1
ATOM 1438 N N . THR A 1 192 ? -11.172 39.656 11.438 1 96.62 192 THR A N 1
ATOM 1439 C CA . THR A 1 192 ? -11.461 41 11 1 96.62 192 THR A CA 1
ATOM 1440 C C . THR A 1 192 ? -10.859 42.031 11.969 1 96.62 192 THR A C 1
ATOM 1442 O O . THR A 1 192 ? -11 41.875 13.188 1 96.62 192 THR A O 1
ATOM 1445 N N . VAL A 1 193 ? -10.188 43.062 11.406 1 97.06 193 VAL A N 1
ATOM 1446 C CA . VAL A 1 193 ? -9.602 44.094 12.234 1 97.06 193 VAL A CA 1
ATOM 1447 C C . VAL A 1 193 ? -10 45.469 11.688 1 97.06 193 VAL A C 1
ATOM 1449 O O . VAL A 1 193 ? -10.383 45.594 10.523 1 97.06 193 VAL A O 1
ATOM 1452 N N . GLN A 1 194 ? -9.852 46.469 12.555 1 97.44 194 GLN A N 1
ATOM 1453 C CA . GLN A 1 194 ? -10.188 47.844 12.172 1 97.44 194 GLN A CA 1
ATOM 1454 C C . GLN A 1 194 ? -8.922 48.688 12.031 1 97.44 194 GLN A C 1
ATOM 1456 O O . GLN A 1 194 ? -8.023 48.625 12.867 1 97.44 194 GLN A O 1
ATOM 1461 N N . LEU A 1 195 ? -8.875 49.375 10.891 1 96.31 195 LEU A N 1
ATOM 1462 C CA . LEU A 1 195 ? -7.891 50.438 10.734 1 96.31 195 LEU A CA 1
ATOM 1463 C C . LEU A 1 195 ? -8.539 51.812 10.93 1 96.31 195 LEU A C 1
ATOM 1465 O O . LEU A 1 195 ? -9.383 52.219 10.133 1 96.31 195 LEU A O 1
ATOM 1469 N N . LEU A 1 196 ? -8.117 52.469 12 1 96.62 196 LEU A N 1
ATOM 1470 C CA . LEU A 1 196 ? -8.625 53.812 12.281 1 96.62 196 LEU A CA 1
ATOM 1471 C C . LEU A 1 196 ? -7.562 54.875 12.023 1 96.62 196 LEU A C 1
ATOM 1473 O O . LEU A 1 196 ? -6.434 54.75 12.5 1 96.62 196 LEU A O 1
ATOM 1477 N N . VAL A 1 197 ? -7.969 55.906 11.211 1 95.38 197 VAL A N 1
ATOM 1478 C CA . VAL A 1 197 ? -7.051 56.969 10.852 1 95.38 197 VAL A CA 1
ATOM 1479 C C . VAL A 1 197 ? -7.434 58.25 11.594 1 95.38 197 VAL A C 1
ATOM 1481 O O . VAL A 1 197 ? -8.531 58.781 11.414 1 95.38 197 VAL A O 1
ATOM 1484 N N . LYS A 1 198 ? -6.492 58.75 12.344 1 93 198 LYS A N 1
ATOM 1485 C CA . LYS A 1 198 ? -6.715 60 13.078 1 93 198 LYS A CA 1
ATOM 1486 C C . LYS A 1 198 ? -6.176 61.219 12.297 1 93 198 LYS A C 1
ATOM 1488 O O . LYS A 1 198 ? -5.113 61.125 11.672 1 93 198 LYS A O 1
ATOM 1493 N N . ARG A 1 199 ? -6.934 62.406 12.164 1 85.81 199 ARG A N 1
ATOM 1494 C CA . ARG A 1 199 ? -6.496 63.625 11.492 1 85.81 199 ARG A CA 1
ATOM 1495 C C . ARG A 1 199 ? -5.488 64.375 12.344 1 85.81 199 ARG A C 1
ATOM 1497 O O . ARG A 1 199 ? -5.582 64.375 13.578 1 85.81 199 ARG A O 1
ATOM 1504 N N . THR A 1 200 ? -4.508 64.812 11.633 1 75.5 200 THR A N 1
ATOM 1505 C CA . THR A 1 200 ? -3.562 65.688 12.336 1 75.5 200 THR A CA 1
ATOM 1506 C C . THR A 1 200 ? -4.246 66.938 12.797 1 75.5 200 THR A C 1
ATOM 1508 O O . THR A 1 200 ? -5.016 67.562 12.047 1 75.5 200 THR A O 1
ATOM 1511 N N . THR A 1 201 ? -4.652 67.062 13.898 1 63.97 201 THR A N 1
ATOM 1512 C CA . THR A 1 201 ? -5.191 68.375 14.359 1 63.97 201 THR A CA 1
ATOM 1513 C C . THR A 1 201 ? -4.234 69.5 14.023 1 63.97 201 THR A C 1
ATOM 1515 O O . THR A 1 201 ? -3.047 69.438 14.344 1 63.97 201 THR A O 1
ATOM 1518 N N . ALA A 1 202 ? -4.461 70.25 12.938 1 59.72 202 ALA A N 1
ATOM 1519 C CA . ALA A 1 202 ? -3.74 71.562 12.758 1 59.72 202 ALA A CA 1
ATOM 1520 C C . ALA A 1 202 ? -3.615 72.312 14.078 1 59.72 202 ALA A C 1
ATOM 1522 O O . ALA A 1 202 ? -4.523 72.25 14.906 1 59.72 202 ALA A O 1
ATOM 1523 N N . PRO A 1 203 ? -2.42 72.625 14.367 1 57.31 203 PRO A N 1
ATOM 1524 C CA . PRO A 1 203 ? -2.361 73.562 15.516 1 57.31 203 PRO A CA 1
ATOM 1525 C C . PRO A 1 203 ? -3.34 74.688 15.391 1 57.31 203 PRO A C 1
ATOM 1527 O O . PRO A 1 203 ? -3.471 75.312 14.32 1 57.31 203 PRO A O 1
ATOM 1530 N N . VAL A 1 204 ? -4.484 74.625 16.016 1 53.72 204 VAL A N 1
ATOM 1531 C CA . VAL A 1 204 ? -5.324 75.812 16.062 1 53.72 204 VAL A CA 1
ATOM 1532 C C . VAL A 1 204 ? -4.457 77.062 16.328 1 53.72 204 VAL A C 1
ATOM 1534 O O . VAL A 1 204 ? -3.709 77.125 17.312 1 53.72 204 VAL A O 1
ATOM 1537 N N . SER A 1 205 ? -3.893 77.625 15.305 1 53.5 205 SER A N 1
ATOM 1538 C CA . SER A 1 205 ? -3.25 78.938 15.516 1 53.5 205 SER A CA 1
ATOM 1539 C C . SER A 1 205 ? -4.129 79.875 16.359 1 53.5 205 SER A C 1
ATOM 1541 O O . SER A 1 205 ? -5.242 80.188 15.961 1 53.5 205 SER A O 1
ATOM 1543 N N . VAL A 1 206 ? -4.055 79.812 17.656 1 57.19 206 VAL A N 1
ATOM 1544 C CA . VAL A 1 206 ? -4.648 80.812 18.531 1 57.19 206 VAL A CA 1
ATOM 1545 C C . VAL A 1 206 ? -4.086 82.188 18.172 1 57.19 206 VAL A C 1
ATOM 1547 O O . VAL A 1 206 ? -2.877 82.438 18.25 1 57.19 206 VAL A O 1
ATOM 1550 N N . LYS A 1 207 ? -4.598 82.875 17.156 1 54.41 207 LYS A N 1
ATOM 1551 C CA . LYS A 1 207 ? -4.312 84.25 16.969 1 54.41 207 LYS A CA 1
ATOM 1552 C C . LYS A 1 207 ? -4.5 85.062 18.266 1 54.41 207 LYS A C 1
ATOM 1554 O O . LYS A 1 207 ? -5.578 85.062 18.844 1 54.41 207 LYS A O 1
ATOM 1559 N N . SER A 1 208 ? -3.443 85.125 19.031 1 48.66 208 SER A N 1
ATOM 1560 C CA . SER A 1 208 ? -3.479 86.125 20.094 1 48.66 208 SER A CA 1
ATOM 1561 C C . SER A 1 208 ? -3.906 87.5 19.531 1 48.66 208 SER A C 1
ATOM 1563 O O . SER A 1 208 ? -3.398 87.938 18.5 1 48.66 208 SER A O 1
ATOM 1565 N N . CYS A 1 209 ? -5.176 87.812 19.703 1 48.09 209 CYS A N 1
ATOM 1566 C CA . CYS A 1 209 ? -5.625 89.188 19.438 1 48.09 209 CYS A CA 1
ATOM 1567 C C . CYS A 1 209 ? -4.691 90.188 20.094 1 48.09 209 CYS A C 1
ATOM 1569 O O . CYS A 1 209 ? -4.512 90.188 21.312 1 48.09 209 CYS A O 1
ATOM 1571 N N . SER A 1 210 ? -3.666 90.625 19.391 1 38.31 210 SER A N 1
ATOM 1572 C CA . SER A 1 210 ? -3.082 91.875 19.859 1 38.31 210 SER A CA 1
ATOM 1573 C C . SER A 1 210 ? -4.105 93 19.844 1 38.31 210 SER A C 1
ATOM 1575 O O . SER A 1 210 ? -4.977 93.062 18.969 1 38.31 210 SER A O 1
ATOM 1577 N N . MET B 1 1 ? -17.953 46.562 53.281 1 24.95 1 MET B N 1
ATOM 1578 C CA . MET B 1 1 ? -16.797 46.406 52.406 1 24.95 1 MET B CA 1
ATOM 1579 C C . MET B 1 1 ? -16.891 45.094 51.625 1 24.95 1 MET B C 1
ATOM 1581 O O . MET B 1 1 ? -16.547 44.031 52.156 1 24.95 1 MET B O 1
ATOM 1585 N N . GLY B 1 2 ? -17.906 44.688 50.906 1 26.77 2 GLY B N 1
ATOM 1586 C CA . GLY B 1 2 ? -18.547 43.469 50.469 1 26.77 2 GLY B CA 1
ATOM 1587 C C . GLY B 1 2 ? -17.812 42.781 49.344 1 26.77 2 GLY B C 1
ATOM 1588 O O . GLY B 1 2 ? -17.453 43.406 48.344 1 26.77 2 GLY B O 1
ATOM 1589 N N . VAL B 1 3 ? -16.969 41.688 49.656 1 29.8 3 VAL B N 1
ATOM 1590 C CA . VAL B 1 3 ? -16.078 41 48.688 1 29.8 3 VAL B CA 1
ATOM 1591 C C . VAL B 1 3 ? -16.891 40.344 47.594 1 29.8 3 VAL B C 1
ATOM 1593 O O . VAL B 1 3 ? -17.812 39.562 47.875 1 29.8 3 VAL B O 1
ATOM 1596 N N . PHE B 1 4 ? -17.172 40.844 46.438 1 26.7 4 PHE B N 1
ATOM 1597 C CA . PHE B 1 4 ? -17.969 40.375 45.312 1 26.7 4 PHE B CA 1
ATOM 1598 C C . PHE B 1 4 ? -17.312 39.156 44.688 1 26.7 4 PHE B C 1
ATOM 1600 O O . PHE B 1 4 ? -16.141 39.219 44.281 1 26.7 4 PHE B O 1
ATOM 1607 N N . THR B 1 5 ? -17.547 37.812 45.125 1 28.69 5 THR B N 1
ATOM 1608 C CA . THR B 1 5 ? -17.016 36.562 44.594 1 28.69 5 THR B CA 1
ATOM 1609 C C . THR B 1 5 ? -17.578 36.281 43.188 1 28.69 5 THR B C 1
ATOM 1611 O O . THR B 1 5 ? -18.797 36.25 43 1 28.69 5 THR B O 1
ATOM 1614 N N . VAL B 1 6 ? -17.031 36.594 42.125 1 27.7 6 VAL B N 1
ATOM 1615 C CA . VAL B 1 6 ? -17.594 36.344 40.812 1 27.7 6 VAL B CA 1
ATOM 1616 C C . VAL B 1 6 ? -17.625 34.844 40.531 1 27.7 6 VAL B C 1
ATOM 1618 O O . VAL B 1 6 ? -16.594 34.156 40.625 1 27.7 6 VAL B O 1
ATOM 1621 N N . VAL B 1 7 ? -18.672 34 40.844 1 28.08 7 VAL B N 1
ATOM 1622 C CA . VAL B 1 7 ? -18.953 32.594 40.594 1 28.08 7 VAL B CA 1
ATOM 1623 C C . VAL B 1 7 ? -19.125 32.375 39.062 1 28.08 7 VAL B C 1
ATOM 1625 O O . VAL B 1 7 ? -20.016 32.969 38.469 1 28.08 7 VAL B O 1
ATOM 1628 N N . CYS B 1 8 ? -18.219 32.438 38.281 1 27.02 8 CYS B N 1
ATOM 1629 C CA . CYS B 1 8 ? -18.516 32.094 36.906 1 27.02 8 CYS B CA 1
ATOM 1630 C C . CYS B 1 8 ? -19.109 30.688 36.812 1 27.02 8 CYS B C 1
ATOM 1632 O O . CYS B 1 8 ? -18.531 29.719 37.312 1 27.02 8 CYS B O 1
ATOM 1634 N N . PHE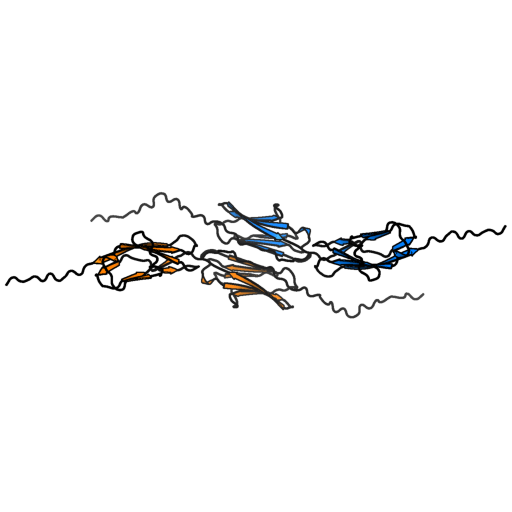 B 1 9 ? -20.391 30.359 36.844 1 27.7 9 PHE B N 1
ATOM 1635 C CA . PHE B 1 9 ? -21.234 29.188 36.656 1 27.7 9 PHE B CA 1
ATOM 1636 C C . PHE B 1 9 ? -20.859 28.469 35.375 1 27.7 9 PHE B C 1
ATOM 1638 O O . PHE B 1 9 ? -20.922 29.047 34.281 1 27.7 9 PHE B O 1
ATOM 1645 N N . ALA B 1 10 ? -19.891 27.484 35.469 1 31.19 10 ALA B N 1
ATOM 1646 C CA . ALA B 1 10 ? -19.672 26.328 34.594 1 31.19 10 ALA B CA 1
ATOM 1647 C C . ALA B 1 10 ? -20.984 25.578 34.344 1 31.19 10 ALA B C 1
ATOM 1649 O O . ALA B 1 10 ? -21.562 25 35.25 1 31.19 10 ALA B O 1
ATOM 1650 N N . ILE B 1 11 ? -21.922 26 33.781 1 33.62 11 ILE B N 1
ATOM 1651 C CA . ILE B 1 11 ? -23.172 25.328 33.406 1 33.62 11 ILE B CA 1
ATOM 1652 C C . ILE B 1 11 ? -22.875 23.891 33.031 1 33.62 11 ILE B C 1
ATOM 1654 O O . ILE B 1 11 ? -21.766 23.562 32.594 1 33.62 11 ILE B O 1
ATOM 1658 N N . PHE B 1 12 ? -23.688 22.75 33.219 1 34.12 12 PHE B N 1
ATOM 1659 C CA . PHE B 1 12 ? -23.562 21.297 33.188 1 34.12 12 PHE B CA 1
ATOM 1660 C C . PHE B 1 12 ? -22.906 20.859 31.875 1 34.12 12 PHE B C 1
ATOM 1662 O O . PHE B 1 12 ? -23.391 21.172 30.781 1 34.12 12 PHE B O 1
ATOM 1669 N N . GLY B 1 13 ? -21.703 20.609 31.594 1 34.56 13 GLY B N 1
ATOM 1670 C CA . GLY B 1 13 ? -20.5 20.453 30.797 1 34.56 13 GLY B CA 1
ATOM 1671 C C . GLY B 1 13 ? -20.531 19.266 29.875 1 34.56 13 GLY B C 1
ATOM 1672 O O . GLY B 1 13 ? -20.203 18.141 30.266 1 34.56 13 GLY B O 1
ATOM 1673 N N . ALA B 1 14 ? -21.578 18.812 29.172 1 39.66 14 ALA B N 1
ATOM 1674 C CA . ALA B 1 14 ? -21.547 17.719 28.203 1 39.66 14 ALA B CA 1
ATOM 1675 C C . ALA B 1 14 ? -20.25 17.766 27.391 1 39.66 14 ALA B C 1
ATOM 1677 O O . ALA B 1 14 ? -20.031 18.719 26.641 1 39.66 14 ALA B O 1
ATOM 1678 N N . SER B 1 15 ? -19.141 17.422 27.844 1 41.69 15 SER B N 1
ATOM 1679 C CA . SER B 1 15 ? -17.922 17.156 27.094 1 41.69 15 SER B CA 1
ATOM 1680 C C . SER B 1 15 ? -18.219 16.594 25.719 1 41.69 15 SER B C 1
ATOM 1682 O O . SER B 1 15 ? -18.641 15.438 25.594 1 41.69 15 SER B O 1
ATOM 1684 N N . ALA B 1 16 ? -18.922 17.234 24.938 1 46.31 16 ALA B N 1
ATOM 1685 C CA . ALA B 1 16 ? -18.938 16.766 23.547 1 46.31 16 ALA B CA 1
ATOM 1686 C C . ALA B 1 16 ? -17.594 16.156 23.156 1 46.31 16 ALA B C 1
ATOM 1688 O O . ALA B 1 16 ? -16.594 16.859 23.031 1 46.31 16 ALA B O 1
ATOM 1689 N N . VAL B 1 17 ? -17.188 15.055 23.766 1 50.03 17 VAL B N 1
ATOM 1690 C CA . VAL B 1 17 ? -16.016 14.32 23.312 1 50.03 17 VAL B CA 1
ATOM 1691 C C . VAL B 1 17 ? -16.016 14.234 21.781 1 50.03 17 VAL B C 1
ATOM 1693 O O . VAL B 1 17 ? -16.953 13.703 21.188 1 50.03 17 VAL B O 1
ATOM 1696 N N . ILE B 1 18 ? -15.555 15.273 21.172 1 59.5 18 ILE B N 1
ATOM 1697 C CA . ILE B 1 18 ? -15.359 15.25 19.719 1 59.5 18 ILE B CA 1
ATOM 1698 C C . ILE B 1 18 ? -14.781 13.906 19.297 1 59.5 18 ILE B C 1
ATOM 1700 O O . ILE B 1 18 ? -13.68 13.531 19.719 1 59.5 18 ILE B O 1
ATOM 1704 N N . SER B 1 19 ? -15.633 13.062 19.078 1 69.31 19 SER B N 1
ATOM 1705 C CA . SER B 1 19 ? -15.25 11.75 18.562 1 69.31 19 SER B CA 1
ATOM 1706 C C . SER B 1 19 ? -14.469 11.883 17.25 1 69.31 19 SER B C 1
ATOM 1708 O O . SER B 1 19 ? -14.875 12.602 16.344 1 69.31 19 SER B O 1
ATOM 1710 N N . VAL B 1 20 ? -13.227 11.516 17.359 1 79.69 20 VAL B N 1
ATOM 1711 C CA . VAL B 1 20 ? -12.383 11.508 16.172 1 79.69 20 VAL B CA 1
ATOM 1712 C C . VAL B 1 20 ? -12.719 10.281 15.312 1 79.69 20 VAL B C 1
ATOM 1714 O O . VAL B 1 20 ? -12.883 9.18 15.836 1 79.69 20 VAL B O 1
ATOM 1717 N N . SER B 1 21 ? -12.977 10.492 14.117 1 86.44 21 SER B N 1
ATOM 1718 C CA . SER B 1 21 ? -13.312 9.43 13.18 1 86.44 21 SER B CA 1
ATOM 1719 C C . SER B 1 21 ? -12.172 8.414 13.07 1 86.44 21 SER B C 1
ATOM 1721 O O . SER B 1 21 ? -11 8.789 13.094 1 86.44 21 SER B O 1
ATOM 1723 N N . THR B 1 22 ? -12.57 7.176 13.047 1 91.12 22 THR B N 1
ATOM 1724 C CA . THR B 1 22 ? -11.594 6.105 12.875 1 91.12 22 THR B CA 1
ATOM 1725 C C . THR B 1 22 ? -11.086 6.07 11.43 1 91.12 22 THR B C 1
ATOM 1727 O O . THR B 1 22 ? -11.883 6.113 10.492 1 91.12 22 THR B O 1
ATOM 1730 N N . LYS B 1 23 ? -9.781 6.113 11.328 1 94.06 23 LYS B N 1
ATOM 1731 C CA . LYS B 1 23 ? -9.133 5.965 10.023 1 94.06 23 LYS B CA 1
ATOM 1732 C C . LYS B 1 23 ? -8.219 4.75 10 1 94.06 23 LYS B C 1
ATOM 1734 O O . LYS B 1 23 ? -7.531 4.461 10.984 1 94.06 23 LYS B O 1
ATOM 1739 N N . ILE B 1 24 ? -8.258 4.031 8.898 1 94.81 24 ILE B N 1
ATOM 1740 C CA . ILE B 1 24 ? -7.426 2.848 8.719 1 94.81 24 ILE B CA 1
ATOM 1741 C C . ILE B 1 24 ? -6.367 3.115 7.648 1 94.81 24 ILE B C 1
ATOM 1743 O O . ILE B 1 24 ? -6.66 3.725 6.617 1 94.81 24 ILE B O 1
ATOM 1747 N N . SER B 1 25 ? -5.176 2.668 7.93 1 94.25 25 SER B N 1
ATOM 1748 C CA . SER B 1 25 ? -4.145 2.697 6.898 1 94.25 25 SER B CA 1
ATOM 1749 C C . SER B 1 25 ? -4.375 1.61 5.855 1 94.25 25 SER B C 1
ATOM 1751 O O . SER B 1 25 ? -4.695 0.47 6.199 1 94.25 25 SER B O 1
ATOM 1753 N N . PRO B 1 26 ? -4.172 1.951 4.582 1 92.31 26 PRO B N 1
ATOM 1754 C CA . PRO B 1 26 ? -4.297 0.911 3.559 1 92.31 26 PRO B CA 1
ATOM 1755 C C . PRO B 1 26 ? -3.184 -0.131 3.641 1 92.31 26 PRO B C 1
ATOM 1757 O O . PRO B 1 26 ? -2.096 0.159 4.145 1 92.31 26 PRO B O 1
ATOM 1760 N N . PHE B 1 27 ? -3.5 -1.34 3.258 1 96.06 27 PHE B N 1
ATOM 1761 C CA . PHE B 1 27 ? -2.492 -2.367 3.023 1 96.06 27 PHE B CA 1
ATOM 1762 C C . PHE B 1 27 ? -2.52 -2.83 1.571 1 96.06 27 PHE B C 1
ATOM 1764 O O . PHE B 1 27 ? -3.492 -2.586 0.854 1 96.06 27 PHE B O 1
ATOM 1771 N N . ILE B 1 28 ? -1.407 -3.457 1.173 1 95.31 28 ILE B N 1
ATOM 1772 C CA . ILE B 1 28 ? -1.321 -3.908 -0.212 1 95.31 28 ILE B CA 1
ATOM 1773 C C . ILE B 1 28 ? -0.612 -5.262 -0.27 1 95.31 28 ILE B C 1
ATOM 1775 O O . ILE B 1 28 ? 0.386 -5.477 0.421 1 95.31 28 ILE B O 1
ATOM 1779 N N . PHE B 1 29 ? -1.183 -6.121 -1.006 1 97.06 29 PHE B N 1
ATOM 1780 C CA . PHE B 1 29 ? -0.483 -7.359 -1.314 1 97.06 29 PHE B CA 1
ATOM 1781 C C . PHE B 1 29 ? 0.493 -7.16 -2.467 1 97.06 29 PHE B C 1
ATOM 1783 O O . PHE B 1 29 ? 0.193 -6.445 -3.424 1 97.06 29 PHE B O 1
ATOM 1790 N N . SER B 1 30 ? 1.6 -7.871 -2.346 1 95 30 SER B N 1
ATOM 1791 C CA . SER B 1 30 ? 2.553 -7.848 -3.449 1 95 30 SER B CA 1
ATOM 1792 C C . SER B 1 30 ? 1.917 -8.352 -4.738 1 95 30 SER B C 1
ATOM 1794 O O . SER B 1 30 ? 1.083 -9.258 -4.711 1 95 30 SER B O 1
ATOM 1796 N N . LYS B 1 31 ? 2.574 -7.691 -5.785 1 90.25 31 LYS B N 1
ATOM 1797 C CA . LYS B 1 31 ? 2.135 -8.164 -7.094 1 90.25 31 LYS B CA 1
ATOM 1798 C C . LYS B 1 31 ? 2.949 -9.375 -7.543 1 90.25 31 LYS B C 1
ATOM 1800 O O . LYS B 1 31 ? 4.078 -9.57 -7.094 1 90.25 31 LYS B O 1
ATOM 1805 N N . ASN B 1 32 ? 2.404 -10.367 -8.078 1 90.25 32 ASN B N 1
ATOM 1806 C CA . ASN B 1 32 ? 3.074 -11.492 -8.727 1 90.25 32 ASN B CA 1
ATOM 1807 C C . ASN B 1 32 ? 3.523 -12.531 -7.703 1 90.25 32 ASN B C 1
ATOM 1809 O O . ASN B 1 32 ? 4.621 -13.086 -7.812 1 90.25 32 ASN B O 1
ATOM 1813 N N . LEU B 1 33 ? 2.861 -12.625 -6.672 1 96.5 33 LEU B N 1
ATOM 1814 C CA . LEU B 1 33 ? 3.123 -13.695 -5.715 1 96.5 33 LEU B CA 1
ATOM 1815 C C . LEU B 1 33 ? 2.959 -15.062 -6.371 1 96.5 33 LEU B C 1
ATOM 1817 O O . LEU B 1 33 ? 2.002 -15.289 -7.117 1 96.5 33 LEU B O 1
ATOM 1821 N N . LEU B 1 34 ? 3.926 -15.93 -6.051 1 96.19 34 LEU B N 1
ATOM 1822 C CA . LEU B 1 34 ? 3.902 -17.266 -6.629 1 96.19 34 LEU B CA 1
ATOM 1823 C C . LEU B 1 34 ? 3.473 -18.312 -5.598 1 96.19 34 LEU B C 1
ATOM 1825 O O . LEU B 1 34 ? 3.713 -18.125 -4.398 1 96.19 34 LEU B O 1
ATOM 1829 N N . VAL B 1 35 ? 2.848 -19.406 -6.137 1 96.88 35 VAL B N 1
ATOM 1830 C CA . VAL B 1 35 ? 2.59 -20.547 -5.273 1 96.88 35 VAL B CA 1
ATOM 1831 C C . VAL B 1 35 ? 3.861 -20.922 -4.516 1 96.88 35 VAL B C 1
ATOM 1833 O O . VAL B 1 35 ? 4.957 -20.906 -5.082 1 96.88 35 VAL B O 1
ATOM 1836 N N . GLY B 1 36 ? 3.684 -21.172 -3.191 1 95.56 36 GLY B N 1
ATOM 1837 C CA . GLY B 1 36 ? 4.809 -21.594 -2.363 1 95.56 36 GLY B CA 1
ATOM 1838 C C . GLY B 1 36 ? 5.406 -20.453 -1.562 1 95.56 36 GLY B C 1
ATOM 1839 O O . GLY B 1 36 ? 6.051 -20.672 -0.538 1 95.56 36 GLY B O 1
ATOM 1840 N N . GLU B 1 37 ? 5.195 -19.219 -1.988 1 95.56 37 GLU B N 1
ATOM 1841 C CA . GLU B 1 37 ? 5.688 -18.047 -1.26 1 95.56 37 GLU B CA 1
ATOM 1842 C C . GLU B 1 37 ? 4.793 -17.734 -0.062 1 95.56 37 GLU B C 1
ATOM 1844 O O . GLU B 1 37 ? 3.939 -18.547 0.312 1 95.56 37 GLU B O 1
ATOM 1849 N N . ARG B 1 38 ? 5.117 -16.625 0.61 1 96.62 38 ARG B N 1
ATOM 1850 C CA . ARG B 1 38 ? 4.336 -16.188 1.762 1 96.62 38 ARG B CA 1
ATOM 1851 C C . ARG B 1 38 ? 3.93 -14.727 1.628 1 96.62 38 ARG B C 1
ATOM 1853 O O . ARG B 1 38 ? 4.508 -13.992 0.826 1 96.62 38 ARG B O 1
ATOM 1860 N N . THR B 1 39 ? 2.912 -14.391 2.357 1 97.19 39 THR B N 1
ATOM 1861 C CA . THR B 1 39 ? 2.523 -12.984 2.363 1 97.19 39 THR B CA 1
ATOM 1862 C C . THR B 1 39 ? 2.088 -12.555 3.76 1 97.19 39 THR B C 1
ATOM 1864 O O . THR B 1 39 ? 1.689 -13.383 4.578 1 97.19 39 THR B O 1
ATOM 1867 N N . ARG B 1 40 ? 2.285 -11.266 4.02 1 97.12 40 ARG B N 1
ATOM 1868 C CA . ARG B 1 40 ? 1.882 -10.633 5.27 1 97.12 40 ARG B CA 1
ATOM 1869 C C . ARG B 1 40 ? 1.403 -9.203 5.035 1 97.12 40 ARG B C 1
ATOM 1871 O O . ARG B 1 40 ? 2.016 -8.461 4.266 1 97.12 40 ARG B O 1
ATOM 1878 N N . VAL B 1 41 ? 0.328 -8.859 5.672 1 97.5 41 VAL B N 1
ATOM 1879 C CA . VAL B 1 41 ? -0.172 -7.488 5.605 1 97.5 41 VAL B CA 1
ATOM 1880 C C . VAL B 1 41 ? -0.592 -7.023 6.996 1 97.5 41 VAL B C 1
ATOM 1882 O O . VAL B 1 41 ? -0.786 -7.84 7.898 1 97.5 41 VAL B O 1
ATOM 1885 N N . MET B 1 42 ? -0.687 -5.758 7.141 1 97.75 42 MET B N 1
ATOM 1886 C CA . MET B 1 42 ? -1.044 -5.164 8.422 1 97.75 42 MET B CA 1
ATOM 1887 C C . MET B 1 42 ? -2.166 -4.145 8.258 1 97.75 42 MET B C 1
ATOM 1889 O O . MET B 1 42 ? -2.139 -3.328 7.34 1 97.75 42 MET B O 1
ATOM 1893 N N . CYS B 1 43 ? -3.098 -4.297 9.023 1 97.19 43 CYS B N 1
ATOM 1894 C CA . CYS B 1 43 ? -4.188 -3.34 9.164 1 97.19 43 CYS B CA 1
ATOM 1895 C C . CYS B 1 43 ? -4.008 -2.49 10.422 1 97.19 43 CYS B C 1
ATOM 1897 O O . CYS B 1 43 ? -4.074 -3.004 11.539 1 97.19 43 CYS B O 1
ATOM 1899 N N . ALA B 1 44 ? -3.836 -1.176 10.242 1 97.38 44 ALA B N 1
ATOM 1900 C CA . ALA B 1 44 ? -3.527 -0.295 11.367 1 97.38 44 ALA B CA 1
ATOM 1901 C C . ALA B 1 44 ? -4.418 0.943 11.352 1 97.38 44 ALA B C 1
ATOM 1903 O O . ALA B 1 44 ? -4.789 1.438 10.281 1 97.38 44 ALA B O 1
ATOM 1904 N N . THR B 1 45 ? -4.688 1.422 12.523 1 96.12 45 THR B N 1
ATOM 1905 C CA . THR B 1 45 ? -5.441 2.666 12.641 1 96.12 45 THR B CA 1
ATOM 1906 C C . THR B 1 45 ? -4.5 3.861 12.734 1 96.12 45 THR B C 1
ATOM 1908 O O . THR B 1 45 ? -3.449 3.783 13.375 1 96.12 45 THR B O 1
ATOM 1911 N N . THR B 1 46 ? -4.91 4.945 12.094 1 95.62 46 THR B N 1
ATOM 1912 C CA . THR B 1 46 ? -4.113 6.164 12.156 1 95.62 46 THR B CA 1
ATOM 1913 C C . THR B 1 46 ? -4.746 7.176 13.109 1 95.62 46 THR B C 1
ATOM 1915 O O . THR B 1 46 ? -4.094 8.133 13.539 1 95.62 46 THR B O 1
ATOM 1918 N N . SER B 1 47 ? -6.016 7.004 13.336 1 93 47 SER B N 1
ATOM 1919 C CA . SER B 1 47 ? -6.766 7.84 14.266 1 93 47 SER B CA 1
ATOM 1920 C C . SER B 1 47 ? -8 7.109 14.789 1 93 47 SER B C 1
ATOM 1922 O O . SER B 1 47 ? -8.344 6.031 14.297 1 93 47 SER B O 1
ATOM 1924 N N . GLY B 1 48 ? -8.586 7.715 15.898 1 91.88 48 GLY B N 1
ATOM 1925 C CA . GLY B 1 48 ? -9.812 7.172 16.453 1 91.88 48 GLY B CA 1
ATOM 1926 C C . GLY B 1 48 ? -9.703 6.805 17.922 1 91.88 48 GLY B C 1
ATOM 1927 O O . GLY B 1 48 ? -8.594 6.594 18.422 1 91.88 48 GLY B O 1
ATOM 1928 N N . ASP B 1 49 ? -10.883 6.652 18.484 1 91.06 49 ASP B N 1
ATOM 1929 C CA . ASP B 1 49 ? -10.945 6.355 19.906 1 91.06 49 ASP B CA 1
ATOM 1930 C C . ASP B 1 49 ? -10.82 4.852 20.156 1 91.06 49 ASP B C 1
ATOM 1932 O O . ASP B 1 49 ? -11.469 4.051 19.484 1 91.06 49 ASP B O 1
ATOM 1936 N N . GLN B 1 50 ? -10.047 4.57 21.062 1 91.31 50 GLN B N 1
ATOM 1937 C CA . GLN B 1 50 ? -9.93 3.182 21.484 1 91.31 50 GLN B CA 1
ATOM 1938 C C . GLN B 1 50 ? -11.016 2.82 22.5 1 91.31 50 GLN B C 1
ATOM 1940 O O . GLN B 1 50 ? -11.594 3.703 23.141 1 91.31 50 GLN B O 1
ATOM 1945 N N . PRO B 1 51 ? -11.336 1.556 22.609 1 95.44 51 PRO B N 1
ATOM 1946 C CA . PRO B 1 51 ? -10.641 0.401 22.031 1 95.44 51 PRO B CA 1
ATOM 1947 C C . PRO B 1 51 ? -11.117 0.061 20.625 1 95.44 51 PRO B C 1
ATOM 1949 O O . PRO B 1 51 ? -12.258 0.37 20.266 1 95.44 51 PRO B O 1
ATOM 1952 N N . PHE B 1 52 ? -10.234 -0.612 19.891 1 96.19 52 PHE B N 1
ATOM 1953 C CA . PHE B 1 52 ? -10.539 -1.14 18.562 1 96.19 52 PHE B CA 1
ATOM 1954 C C . PHE B 1 52 ? -10.68 -2.656 18.609 1 96.19 52 PHE B C 1
ATOM 1956 O O . PHE B 1 52 ? -10.031 -3.324 19.422 1 96.19 52 PHE B O 1
ATOM 1963 N N . THR B 1 53 ? -11.508 -3.143 17.797 1 96.94 53 THR B N 1
ATOM 1964 C CA . THR B 1 53 ? -11.523 -4.566 17.484 1 96.94 53 THR B CA 1
ATOM 1965 C C . THR B 1 53 ? -11.266 -4.797 15.992 1 96.94 53 THR B C 1
ATOM 1967 O O . THR B 1 53 ? -11.789 -4.07 15.148 1 96.94 53 THR B O 1
ATOM 1970 N N . PHE B 1 54 ? -10.438 -5.789 15.75 1 97.69 54 PHE B N 1
ATOM 1971 C CA . PHE B 1 54 ? -10.07 -6.098 14.375 1 97.69 54 PHE B CA 1
ATOM 1972 C C . PHE B 1 54 ? -10.633 -7.449 13.953 1 97.69 54 PHE B C 1
ATOM 1974 O O . PHE B 1 54 ? -10.648 -8.398 14.742 1 97.69 54 PHE B O 1
ATOM 1981 N N . SER B 1 55 ? -11.07 -7.48 12.719 1 97.62 55 SER B N 1
ATOM 1982 C CA . SER B 1 55 ? -11.5 -8.734 12.109 1 97.62 55 SER B CA 1
ATOM 1983 C C . SER B 1 55 ? -11.078 -8.812 10.648 1 97.62 55 SER B C 1
ATOM 1985 O O . SER B 1 55 ? -10.977 -7.789 9.969 1 97.62 55 SER B O 1
ATOM 1987 N N . TRP B 1 56 ? -10.805 -10.047 10.242 1 98.5 56 TRP B N 1
ATOM 1988 C CA . TRP B 1 56 ? -10.414 -10.281 8.852 1 98.5 56 TRP B CA 1
ATOM 1989 C C . TRP B 1 56 ? -11.461 -11.141 8.141 1 98.5 56 TRP B C 1
ATOM 1991 O O . TRP B 1 56 ? -11.984 -12.094 8.711 1 98.5 56 TRP B O 1
ATOM 2001 N N . LEU B 1 57 ? -11.695 -10.758 6.898 1 98.62 57 LEU B N 1
ATOM 2002 C CA . LEU B 1 57 ? -12.594 -11.531 6.051 1 98.62 57 LEU B CA 1
ATOM 2003 C C . LEU B 1 57 ? -11.898 -11.93 4.75 1 98.62 57 LEU B C 1
ATOM 2005 O O . LEU B 1 57 ? -11.109 -11.164 4.203 1 98.62 57 LEU B O 1
ATOM 2009 N N . LYS B 1 58 ? -12.203 -13.07 4.293 1 98.38 58 LYS B N 1
ATOM 2010 C CA . LYS B 1 58 ? -11.867 -13.5 2.936 1 98.38 58 LYS B CA 1
ATOM 2011 C C . LYS B 1 58 ? -13.133 -13.727 2.107 1 98.38 58 LYS B C 1
ATOM 2013 O O . LYS B 1 58 ? -13.969 -14.57 2.455 1 98.38 58 LYS B O 1
ATOM 2018 N N . ASP B 1 59 ? -13.195 -12.977 1.066 1 98.44 59 ASP B N 1
ATOM 2019 C CA . ASP B 1 59 ? -14.359 -13.062 0.187 1 98.44 59 ASP B CA 1
ATOM 2020 C C . ASP B 1 59 ? -15.656 -12.93 0.979 1 98.44 59 ASP B C 1
ATOM 2022 O O . ASP B 1 59 ? -16.594 -13.711 0.783 1 98.44 59 ASP B O 1
ATOM 2026 N N . GLY B 1 60 ? -15.609 -12.055 1.947 1 97.5 60 GLY B N 1
ATOM 2027 C CA . GLY B 1 60 ? -16.812 -11.703 2.693 1 97.5 60 GLY B CA 1
ATOM 2028 C C . GLY B 1 60 ? -17.078 -12.633 3.867 1 97.5 60 GLY B C 1
ATOM 2029 O O . GLY B 1 60 ? -18 -12.406 4.645 1 97.5 60 GLY B O 1
ATOM 2030 N N . LYS B 1 61 ? -16.266 -13.68 3.998 1 97.94 61 LYS B N 1
ATOM 2031 C CA . LYS B 1 61 ? -16.438 -14.617 5.102 1 97.94 61 LYS B CA 1
ATOM 2032 C C . LYS B 1 61 ? -15.328 -14.461 6.137 1 97.94 61 LYS B C 1
ATOM 2034 O O . LYS B 1 61 ? -14.164 -14.242 5.785 1 97.94 61 LYS B O 1
ATOM 2039 N N . PRO B 1 62 ? -15.688 -14.68 7.387 1 97.88 62 PRO B N 1
ATOM 2040 C CA . PRO B 1 62 ? -14.68 -14.516 8.43 1 97.88 62 PRO B CA 1
ATOM 2041 C C . PRO B 1 62 ? -13.477 -15.445 8.242 1 97.88 62 PRO B C 1
ATOM 2043 O O . PRO B 1 62 ? -13.648 -16.609 7.883 1 97.88 62 PRO B O 1
ATOM 2046 N N . LEU B 1 63 ? -12.352 -14.883 8.398 1 97.12 63 LEU B N 1
ATOM 2047 C CA . LEU B 1 63 ? -11.094 -15.625 8.328 1 97.12 63 LEU B CA 1
ATOM 2048 C C . LEU B 1 63 ? -10.602 -15.992 9.719 1 97.12 63 LEU B C 1
ATOM 2050 O O . LEU B 1 63 ? -10.523 -15.141 10.602 1 97.12 63 LEU B O 1
ATOM 2054 N N . HIS B 1 64 ? -10.242 -17.266 9.914 1 94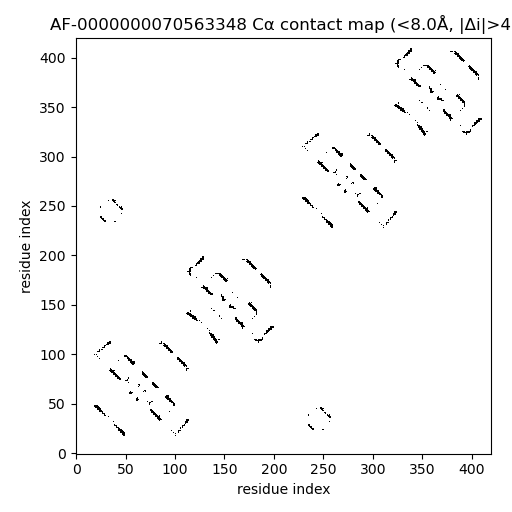.44 64 HIS B N 1
ATOM 2055 C CA . HIS B 1 64 ? -9.805 -17.719 11.234 1 94.44 64 HIS B CA 1
ATOM 2056 C C . HIS B 1 64 ? -8.375 -18.234 11.195 1 94.44 64 HIS B C 1
ATOM 2058 O O . HIS B 1 64 ? -7.898 -18.672 10.141 1 94.44 64 HIS B O 1
ATOM 2064 N N . GLN B 1 65 ? -7.859 -18.172 12.344 1 94.81 65 GLN B N 1
ATOM 2065 C CA . GLN B 1 65 ? -6.504 -18.688 12.508 1 94.81 65 GLN B CA 1
ATOM 2066 C C . GLN B 1 65 ? -6.438 -20.172 12.156 1 94.81 65 GLN B C 1
ATOM 2068 O O . GLN B 1 65 ? -7.348 -20.938 12.492 1 94.81 65 GLN B O 1
ATOM 2073 N N . SER B 1 66 ? -5.371 -20.562 11.508 1 95.06 66 SER B N 1
ATOM 2074 C CA . SER B 1 66 ? -5.059 -21.953 11.172 1 95.06 66 SER B CA 1
ATOM 2075 C C . SER B 1 66 ? -3.553 -22.172 11.07 1 95.06 66 SER B C 1
ATOM 2077 O O . SER B 1 66 ? -2.768 -21.281 11.414 1 95.06 66 SER B O 1
ATOM 2079 N N . ALA B 1 67 ? -3.189 -23.344 10.82 1 93.56 67 ALA B N 1
ATOM 2080 C CA . ALA B 1 67 ? -1.77 -23.641 10.641 1 93.56 67 ALA B CA 1
ATOM 2081 C C . ALA B 1 67 ? -1.166 -22.781 9.531 1 93.56 67 ALA B C 1
ATOM 2083 O O . ALA B 1 67 ? 0.002 -22.391 9.602 1 93.56 67 ALA B O 1
ATOM 2084 N N . LYS B 1 68 ? -1.922 -22.438 8.555 1 95.69 68 LYS B N 1
ATOM 2085 C CA . LYS B 1 68 ? -1.481 -21.703 7.375 1 95.69 68 LYS B CA 1
ATOM 2086 C C . LYS B 1 68 ? -1.667 -20.203 7.562 1 95.69 68 LYS B C 1
ATOM 2088 O O . LYS B 1 68 ? -0.896 -19.406 7.023 1 95.69 68 LYS B O 1
ATOM 2093 N N . ILE B 1 69 ? -2.705 -19.891 8.297 1 97.38 69 ILE B N 1
ATOM 2094 C CA . ILE B 1 69 ? -3.098 -18.5 8.469 1 97.38 69 ILE B CA 1
ATOM 2095 C C . ILE B 1 69 ? -2.836 -18.062 9.906 1 97.38 69 ILE B C 1
ATOM 2097 O O . ILE B 1 69 ? -3.34 -18.672 10.852 1 97.38 69 ILE B O 1
ATOM 2101 N N . SER B 1 70 ? -2.072 -17.031 10.047 1 97.69 70 SER B N 1
ATOM 2102 C CA . SER B 1 70 ? -1.801 -16.469 11.359 1 97.69 70 SER B CA 1
ATOM 2103 C C . SER B 1 70 ? -2.307 -15.023 11.453 1 97.69 70 SER B C 1
ATOM 2105 O O . SER B 1 70 ? -2.018 -14.203 10.578 1 97.69 70 SER B O 1
ATOM 2107 N N . ILE B 1 71 ? -3.08 -14.781 12.477 1 97.75 71 ILE B N 1
ATOM 2108 C CA . ILE B 1 71 ? -3.572 -13.438 12.758 1 97.75 71 ILE B CA 1
ATOM 2109 C C . ILE B 1 71 ? -3.074 -12.977 14.125 1 97.75 71 ILE B C 1
ATOM 2111 O O . ILE B 1 71 ? -3.277 -13.656 15.133 1 97.75 71 ILE B O 1
ATOM 2115 N N . ALA B 1 72 ? -2.359 -11.914 14.148 1 96.44 72 ALA B N 1
ATOM 2116 C CA . ALA B 1 72 ? -1.906 -11.297 15.391 1 96.44 72 ALA B CA 1
ATOM 2117 C C . ALA B 1 72 ? -2.5 -9.898 15.562 1 96.44 72 ALA B C 1
ATOM 2119 O O . ALA B 1 72 ? -2.354 -9.047 14.68 1 96.44 72 ALA B O 1
ATOM 2120 N N . THR B 1 73 ? -3.168 -9.68 16.703 1 96.19 73 THR B N 1
ATOM 2121 C CA . THR B 1 73 ? -3.885 -8.43 16.891 1 96.19 73 THR B CA 1
ATOM 2122 C C . THR B 1 73 ? -3.348 -7.684 18.109 1 96.19 73 THR B C 1
ATOM 2124 O O . THR B 1 73 ? -3.09 -8.297 19.156 1 96.19 73 THR B O 1
ATOM 2127 N N . SER B 1 74 ? -3.104 -6.41 17.953 1 95.25 74 SER B N 1
ATOM 2128 C CA . SER B 1 74 ? -2.762 -5.48 19.016 1 95.25 74 SER B CA 1
ATOM 2129 C C . SER B 1 74 ? -3.844 -4.418 19.203 1 95.25 74 SER B C 1
ATOM 2131 O O . SER B 1 74 ? -4.949 -4.555 18.656 1 95.25 74 SER B O 1
ATOM 2133 N N . ALA B 1 75 ? -3.551 -3.439 20.047 1 94.94 75 ALA B N 1
ATOM 2134 C CA . ALA B 1 75 ? -4.535 -2.406 20.359 1 94.94 75 ALA B CA 1
ATOM 2135 C C . ALA B 1 75 ? -4.801 -1.521 19.141 1 94.94 75 ALA B C 1
ATOM 2137 O O . ALA B 1 75 ? -5.902 -0.987 18.984 1 94.94 75 ALA B O 1
ATOM 2138 N N . GLN B 1 76 ? -3.801 -1.446 18.25 1 95 76 GLN B N 1
ATOM 2139 C CA . GLN B 1 76 ? -3.955 -0.439 17.203 1 95 76 GLN B CA 1
ATOM 2140 C C . GLN B 1 76 ? -3.764 -1.05 15.82 1 95 76 GLN B C 1
ATOM 2142 O O . GLN B 1 76 ? -3.871 -0.354 14.812 1 95 76 GLN B O 1
ATOM 2147 N N . PHE B 1 77 ? -3.416 -2.359 15.781 1 96.94 77 PHE B N 1
ATOM 2148 C CA . PHE B 1 77 ? -3.223 -2.971 14.477 1 96.94 77 PHE B CA 1
ATOM 2149 C C . PHE B 1 77 ? -3.414 -4.48 14.547 1 96.94 77 PHE B C 1
ATOM 2151 O O . PHE B 1 77 ? -3.453 -5.055 15.641 1 96.94 77 PHE B O 1
ATOM 2158 N N . SER B 1 78 ? -3.613 -5.078 13.43 1 97.44 78 SER B N 1
ATOM 2159 C CA . SER B 1 78 ? -3.717 -6.523 13.258 1 97.44 78 SER B CA 1
ATOM 2160 C C . SER B 1 78 ? -2.939 -6.988 12.031 1 97.44 78 SER B C 1
ATOM 2162 O O . SER B 1 78 ? -2.967 -6.332 10.984 1 97.44 78 SER B O 1
ATOM 2164 N N . THR B 1 79 ? -2.229 -8.086 12.172 1 97.62 79 THR B N 1
ATOM 2165 C CA . THR B 1 79 ? -1.46 -8.617 11.047 1 97.62 79 THR B CA 1
ATOM 2166 C C . THR B 1 79 ? -2.041 -9.953 10.578 1 97.62 79 THR B C 1
ATOM 2168 O O . THR B 1 79 ? -2.484 -10.766 11.391 1 97.62 79 THR B O 1
ATOM 2171 N N . LEU B 1 80 ? -1.989 -10.094 9.297 1 98.12 80 LEU B N 1
ATOM 2172 C CA . LEU B 1 80 ? -2.379 -11.336 8.648 1 98.12 80 LEU B CA 1
ATOM 2173 C C . LEU B 1 80 ? -1.2 -11.953 7.902 1 98.12 80 LEU B C 1
ATOM 2175 O O . LEU B 1 80 ? -0.585 -11.289 7.059 1 98.12 80 LEU B O 1
ATOM 2179 N N . SER B 1 81 ? -0.937 -13.195 8.227 1 97.94 81 SER B N 1
ATOM 2180 C CA . SER B 1 81 ? 0.14 -13.922 7.562 1 97.94 81 SER B CA 1
ATOM 2181 C C . SER B 1 81 ? -0.364 -15.227 6.965 1 97.94 81 SER B C 1
ATOM 2183 O O . SER B 1 81 ? -1.069 -15.992 7.629 1 97.94 81 SER B O 1
ATOM 2185 N N . ILE B 1 82 ? 0.02 -15.438 5.777 1 98.06 82 ILE B N 1
ATOM 2186 C CA . ILE B 1 82 ? -0.303 -16.688 5.094 1 98.06 82 ILE B CA 1
ATOM 2187 C C . ILE B 1 82 ? 0.978 -17.344 4.582 1 98.06 82 ILE B C 1
ATOM 2189 O O . ILE B 1 82 ? 1.729 -16.734 3.814 1 98.06 82 ILE B O 1
ATOM 2193 N N . GLU B 1 83 ? 1.163 -18.531 4.977 1 96.56 83 GLU B N 1
ATOM 2194 C CA . GLU B 1 83 ? 2.355 -19.281 4.574 1 96.56 83 GLU B CA 1
ATOM 2195 C C . GLU B 1 83 ? 2.047 -20.25 3.443 1 96.56 83 GLU B C 1
ATOM 2197 O O . GLU B 1 83 ? 0.906 -20.703 3.293 1 96.56 83 GLU B O 1
ATOM 2202 N N . LYS B 1 84 ? 3.107 -20.531 2.633 1 96.56 84 LYS B N 1
ATOM 2203 C CA . LYS B 1 84 ? 3.01 -21.531 1.582 1 96.56 84 LYS B CA 1
ATOM 2204 C C . LYS B 1 84 ? 1.759 -21.328 0.734 1 96.56 84 LYS B C 1
ATOM 2206 O O . LYS B 1 84 ? 0.903 -22.219 0.653 1 96.56 84 LYS B O 1
ATOM 2211 N N . LEU B 1 85 ? 1.746 -20.297 0.091 1 97.75 85 LEU B N 1
ATOM 2212 C CA . LEU B 1 85 ? 0.584 -19.875 -0.683 1 97.75 85 LEU B CA 1
ATOM 2213 C C . LEU B 1 85 ? 0.193 -20.938 -1.703 1 97.75 85 LEU B C 1
ATOM 2215 O O . LEU B 1 85 ? 1.061 -21.578 -2.303 1 97.75 85 LEU B O 1
ATOM 2219 N N . ASP B 1 86 ? -1.048 -21.125 -1.864 1 97.06 86 ASP B N 1
ATOM 2220 C CA . ASP B 1 86 ? -1.611 -21.906 -2.959 1 97.06 86 ASP B CA 1
ATOM 2221 C C . ASP B 1 86 ? -2.727 -21.141 -3.666 1 97.06 86 ASP B C 1
ATOM 2223 O O . ASP B 1 86 ? -3.141 -20.062 -3.209 1 97.06 86 ASP B O 1
ATOM 2227 N N . LEU B 1 87 ? -3.16 -21.656 -4.773 1 96.81 87 LEU B N 1
ATOM 2228 C CA . LEU B 1 87 ? -4.098 -20.922 -5.617 1 96.81 87 LEU B CA 1
ATOM 2229 C C . LEU B 1 87 ? -5.418 -20.688 -4.887 1 96.81 87 LEU B C 1
ATOM 2231 O O . LEU B 1 87 ? -6.148 -19.75 -5.207 1 96.81 87 LEU B O 1
ATOM 2235 N N . THR B 1 88 ? -5.746 -21.5 -3.895 1 96.62 88 THR B N 1
ATOM 2236 C CA . THR B 1 88 ? -6.996 -21.359 -3.158 1 96.62 88 THR B CA 1
ATOM 2237 C C . THR B 1 88 ? -6.93 -20.156 -2.211 1 96.62 88 THR B C 1
ATOM 2239 O O . THR B 1 88 ? -7.957 -19.703 -1.705 1 96.62 88 THR B O 1
ATOM 2242 N N . ASP B 1 89 ? -5.789 -19.672 -1.961 1 97.94 89 ASP B N 1
ATOM 2243 C CA . ASP B 1 89 ? -5.613 -18.531 -1.068 1 97.94 89 ASP B CA 1
ATOM 2244 C C . ASP B 1 89 ? -6 -17.234 -1.765 1 97.94 89 ASP B C 1
ATOM 2246 O O . ASP B 1 89 ? -6.207 -16.219 -1.107 1 97.94 89 ASP B O 1
ATOM 2250 N N . ALA B 1 90 ? -5.988 -17.234 -3.086 1 98 90 ALA B N 1
ATOM 2251 C CA . ALA B 1 90 ? -6.344 -16.031 -3.824 1 98 90 ALA B CA 1
ATOM 2252 C C . ALA B 1 90 ? -7.75 -15.555 -3.461 1 98 90 ALA B C 1
ATOM 2254 O O . ALA B 1 90 ? -8.625 -16.375 -3.174 1 98 90 ALA B O 1
ATOM 2255 N N . GLY B 1 91 ? -7.953 -14.242 -3.398 1 98.25 91 GLY B N 1
ATOM 2256 C CA . GLY B 1 91 ? -9.258 -13.688 -3.076 1 98.25 91 GLY B CA 1
ATOM 2257 C C . GLY B 1 91 ? -9.188 -12.281 -2.508 1 98.25 91 GLY B C 1
ATOM 2258 O O . GLY B 1 91 ? -8.125 -11.656 -2.518 1 98.25 91 GLY B O 1
ATOM 2259 N N . ASN B 1 92 ? -10.367 -11.836 -2.137 1 98.69 92 ASN B N 1
ATOM 2260 C CA . ASN B 1 92 ? -10.469 -10.523 -1.509 1 98.69 92 ASN B CA 1
ATOM 2261 C C . ASN B 1 92 ? -10.336 -10.609 0.009 1 98.69 92 ASN B C 1
ATOM 2263 O O . ASN B 1 92 ? -11.078 -11.344 0.659 1 98.69 92 ASN B O 1
ATOM 2267 N N . TYR B 1 93 ? -9.414 -9.867 0.51 1 98.69 93 TYR B N 1
ATOM 2268 C CA . TYR B 1 93 ? -9.219 -9.828 1.954 1 98.69 93 TYR B CA 1
ATOM 2269 C C . TYR B 1 93 ? -9.594 -8.461 2.518 1 98.69 93 TYR B C 1
ATOM 2271 O O . TYR B 1 93 ? -9.125 -7.43 2.035 1 98.69 93 TYR B O 1
ATOM 2279 N N . THR B 1 94 ? -10.445 -8.508 3.502 1 98.69 94 THR B N 1
ATOM 2280 C CA . THR B 1 94 ? -10.969 -7.293 4.121 1 98.69 94 THR B CA 1
ATOM 2281 C C . THR B 1 94 ? -10.594 -7.234 5.598 1 98.69 94 THR B C 1
ATOM 2283 O O . THR B 1 94 ? -10.734 -8.219 6.32 1 98.69 94 THR B O 1
ATOM 2286 N N . CYS B 1 95 ? -10.031 -6.164 6.012 1 98.44 95 CYS B N 1
ATOM 2287 C CA . CYS B 1 95 ? -9.859 -5.871 7.43 1 98.44 95 CYS B CA 1
ATOM 2288 C C . CYS B 1 95 ? -10.938 -4.914 7.922 1 98.44 95 CYS B C 1
ATOM 2290 O O . CYS B 1 95 ? -11.133 -3.84 7.348 1 98.44 95 CYS B O 1
ATOM 2292 N N . ALA B 1 96 ? -11.617 -5.312 8.898 1 98.06 96 ALA B N 1
ATOM 2293 C CA . ALA B 1 96 ? -12.641 -4.473 9.516 1 98.06 96 ALA B CA 1
ATOM 2294 C C . ALA B 1 96 ? -12.227 -4.051 10.922 1 98.06 96 ALA B C 1
ATOM 2296 O O . ALA B 1 96 ? -11.82 -4.887 11.734 1 98.06 96 ALA B O 1
ATOM 2297 N N . VAL B 1 97 ? -12.367 -2.803 11.203 1 97.44 97 VAL B N 1
ATOM 2298 C CA . VAL B 1 97 ? -12.039 -2.234 12.5 1 97.44 97 VAL B CA 1
ATOM 2299 C C . VAL B 1 97 ? -13.289 -1.616 13.133 1 97.44 97 VAL B C 1
ATOM 2301 O O . VAL B 1 97 ? -13.953 -0.782 12.508 1 97.44 97 VAL B O 1
ATOM 2304 N N . ASN B 1 98 ? -13.492 -2.055 14.25 1 96.12 98 ASN B N 1
ATOM 2305 C CA . ASN B 1 98 ? -14.664 -1.579 14.977 1 96.12 98 ASN B CA 1
ATOM 2306 C C . ASN B 1 98 ? -14.281 -0.86 16.266 1 96.12 98 ASN B C 1
ATOM 2308 O O . ASN B 1 98 ? -13.312 -1.247 16.938 1 96.12 98 ASN B O 1
ATOM 2312 N N . ASN B 1 99 ? -15.016 0.235 16.453 1 93.88 99 ASN B N 1
ATOM 2313 C CA . ASN B 1 99 ? -14.984 0.867 17.781 1 93.88 99 ASN B CA 1
ATOM 2314 C C . ASN B 1 99 ? -16.359 1.344 18.203 1 93.88 99 ASN B C 1
ATOM 2316 O O . ASN B 1 99 ? -17.375 0.922 17.641 1 93.88 99 ASN B O 1
ATOM 2320 N N . ALA B 1 100 ? -16.469 2.195 19.266 1 91.69 100 ALA B N 1
ATOM 2321 C CA . ALA B 1 100 ? -17.734 2.627 19.828 1 91.69 100 ALA B CA 1
ATOM 2322 C C . ALA B 1 100 ? -18.547 3.443 18.828 1 91.69 100 ALA B C 1
ATOM 2324 O O . ALA B 1 100 ? -19.75 3.598 18.969 1 91.69 100 ALA B O 1
ATOM 2325 N N . HIS B 1 101 ? -17.891 3.9 17.812 1 91.12 101 HIS B N 1
ATOM 2326 C CA . HIS B 1 101 ? -18.562 4.836 16.906 1 91.12 101 HIS B CA 1
ATOM 2327 C C . HIS B 1 101 ? -18.938 4.16 15.586 1 91.12 101 HIS B C 1
ATOM 2329 O O . HIS B 1 101 ? -19.672 4.734 14.781 1 91.12 101 HIS B O 1
ATOM 2335 N N . GLY B 1 102 ? -18.359 3.035 15.312 1 93.19 102 GLY B N 1
ATOM 2336 C CA . GLY B 1 102 ? -18.734 2.344 14.086 1 93.19 102 GLY B CA 1
ATOM 2337 C C . GLY B 1 102 ? -17.609 1.479 13.531 1 93.19 102 GLY B C 1
ATOM 2338 O O . GLY B 1 102 ? -16.672 1.137 14.242 1 93.19 102 GLY B O 1
ATOM 2339 N N . THR B 1 103 ? -17.906 1.037 12.289 1 95.25 103 THR B N 1
ATOM 2340 C CA . THR B 1 103 ? -16.953 0.137 11.641 1 95.25 103 THR B CA 1
ATOM 2341 C C . THR B 1 103 ? -16.406 0.755 10.352 1 95.25 103 THR B C 1
ATOM 2343 O O . THR B 1 103 ? -17.172 1.352 9.578 1 95.25 103 THR B O 1
ATOM 2346 N N . VAL B 1 104 ? -15.117 0.703 10.219 1 96.38 104 VAL B N 1
ATOM 2347 C CA . VAL B 1 104 ? -14.469 1.036 8.961 1 96.38 104 VAL B CA 1
ATOM 2348 C C . VAL B 1 104 ? -13.711 -0.179 8.43 1 96.38 104 VAL B C 1
ATOM 2350 O O . VAL B 1 104 ? -13.266 -1.031 9.211 1 96.38 104 VAL B O 1
ATOM 2353 N N . SER B 1 105 ? -13.617 -0.307 7.094 1 97.62 105 SER B N 1
ATOM 2354 C CA . SER B 1 105 ? -12.953 -1.48 6.535 1 97.62 105 SER B CA 1
ATOM 2355 C C . SER B 1 105 ? -12.125 -1.114 5.312 1 97.62 105 SER B C 1
ATOM 2357 O O . SER B 1 105 ? -12.297 -0.037 4.738 1 97.62 105 SER B O 1
ATOM 2359 N N . TYR B 1 106 ? -11.195 -1.949 5.016 1 97.69 106 TYR B N 1
ATOM 2360 C CA . TYR B 1 106 ? -10.375 -1.851 3.816 1 97.69 106 TYR B CA 1
ATOM 2361 C C . TYR B 1 106 ? -10.156 -3.223 3.189 1 97.69 106 TYR B C 1
ATOM 2363 O O . TYR B 1 106 ? -9.984 -4.219 3.898 1 97.69 106 TYR B O 1
ATOM 2371 N N . THR B 1 107 ? -10.195 -3.27 1.829 1 98.31 107 THR B N 1
ATOM 2372 C CA . THR B 1 107 ? -10.062 -4.531 1.111 1 98.31 107 THR B CA 1
ATOM 2373 C C . THR B 1 107 ? -8.945 -4.445 0.071 1 98.31 107 THR B C 1
ATOM 2375 O O . THR B 1 107 ? -8.805 -3.43 -0.61 1 98.31 107 THR B O 1
ATOM 2378 N N . ASP B 1 108 ? -8.148 -5.453 0.047 1 98.12 108 ASP B N 1
ATOM 2379 C CA . ASP B 1 108 ? -7.266 -5.66 -1.096 1 98.12 108 ASP B CA 1
ATOM 2380 C C . ASP B 1 108 ? -7.371 -7.09 -1.62 1 98.12 108 ASP B C 1
ATOM 2382 O O . ASP B 1 108 ? -7.891 -7.973 -0.932 1 98.12 108 ASP B O 1
ATOM 2386 N N . THR B 1 109 ? -6.926 -7.289 -2.883 1 98.44 109 THR B N 1
ATOM 2387 C CA . THR B 1 109 ? -7.047 -8.586 -3.543 1 98.44 109 THR B CA 1
ATOM 2388 C C . THR B 1 109 ? -5.699 -9.297 -3.584 1 98.44 109 THR B C 1
ATOM 2390 O O . THR B 1 109 ? -4.695 -8.719 -4.008 1 98.44 109 THR B O 1
ATOM 2393 N N . LEU B 1 110 ? -5.68 -10.5 -3.104 1 98.38 110 LEU B N 1
ATOM 2394 C CA . LEU B 1 110 ? -4.504 -11.367 -3.197 1 98.38 110 LEU B CA 1
ATOM 2395 C C . LEU B 1 110 ? -4.551 -12.211 -4.469 1 98.38 110 LEU B C 1
ATOM 2397 O O . LEU B 1 110 ? -5.461 -13.016 -4.645 1 98.38 110 LEU B O 1
ATOM 2401 N N . GLU B 1 111 ? -3.568 -11.961 -5.27 1 97.94 111 GLU B N 1
ATOM 2402 C CA . GLU B 1 111 ? -3.416 -12.766 -6.477 1 97.94 111 GLU B CA 1
ATOM 2403 C C . GLU B 1 111 ? -2.18 -13.656 -6.395 1 97.94 111 GLU B C 1
ATOM 2405 O O . GLU B 1 111 ? -1.124 -13.219 -5.93 1 97.94 111 GLU B O 1
ATOM 2410 N N . ILE B 1 112 ? -2.361 -14.867 -6.844 1 98 112 ILE B N 1
ATOM 2411 C CA . ILE B 1 112 ? -1.266 -15.828 -6.797 1 98 112 ILE B CA 1
ATOM 2412 C C . ILE B 1 112 ? -1.054 -16.438 -8.18 1 98 112 ILE B C 1
ATOM 2414 O O . ILE B 1 112 ? -2.012 -16.859 -8.836 1 98 112 ILE B O 1
ATOM 2418 N N . LYS B 1 113 ? 0.149 -16.484 -8.57 1 98.06 113 LYS B N 1
ATOM 2419 C CA . LYS B 1 113 ? 0.496 -17.062 -9.867 1 98.06 113 LYS B CA 1
ATOM 2420 C C . LYS B 1 113 ? 1.15 -18.422 -9.703 1 98.06 113 LYS B C 1
ATOM 2422 O O . LYS B 1 113 ? 1.718 -18.734 -8.648 1 98.06 113 LYS B O 1
ATOM 2427 N N . ALA B 1 114 ? 1.016 -19.219 -10.688 1 97.56 114 ALA B N 1
ATOM 2428 C CA . ALA B 1 114 ? 1.589 -20.562 -10.68 1 97.56 114 ALA B CA 1
ATOM 2429 C C . ALA B 1 114 ? 2.117 -20.938 -12.062 1 97.56 114 ALA B C 1
ATOM 2431 O O . ALA B 1 114 ? 1.43 -20.75 -13.07 1 97.56 114 ALA B O 1
ATOM 2432 N N . PRO B 1 115 ? 3.309 -21.469 -12.117 1 96.69 115 PRO B N 1
ATOM 2433 C CA . PRO B 1 115 ? 3.826 -21.938 -13.406 1 96.69 115 PRO B CA 1
ATOM 2434 C C . PRO B 1 115 ? 3.084 -23.156 -13.938 1 96.69 115 PRO B C 1
ATOM 2436 O O . PRO B 1 115 ? 2.363 -23.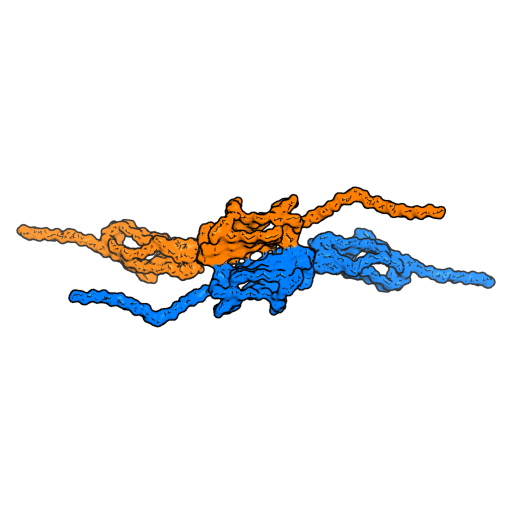812 -13.18 1 96.69 115 PRO B O 1
ATOM 2439 N N . PRO B 1 116 ? 3.25 -23.406 -15.227 1 96.69 116 PRO B N 1
ATOM 2440 C CA . PRO B 1 116 ? 2.582 -24.578 -15.781 1 96.69 116 PRO B CA 1
ATOM 2441 C C . PRO B 1 116 ? 3.098 -25.891 -15.18 1 96.69 116 PRO B C 1
ATOM 2443 O O . PRO B 1 116 ? 4.297 -26.016 -14.914 1 96.69 116 PRO B O 1
ATOM 2446 N N . ARG B 1 117 ? 2.178 -26.75 -14.945 1 96.69 117 ARG B N 1
ATOM 2447 C CA . ARG B 1 117 ? 2.463 -28.109 -14.516 1 96.69 117 ARG B CA 1
ATOM 2448 C C . ARG B 1 117 ? 1.648 -29.125 -15.32 1 96.69 117 ARG B C 1
ATOM 2450 O O . ARG B 1 117 ? 0.478 -28.891 -15.625 1 96.69 117 ARG B O 1
ATOM 2457 N N . TRP B 1 118 ? 2.252 -30.219 -15.664 1 96.12 118 TRP B N 1
ATOM 2458 C CA . TRP B 1 118 ? 1.588 -31.219 -16.5 1 96.12 118 TRP B CA 1
ATOM 2459 C C . TRP B 1 118 ? 0.381 -31.812 -15.773 1 96.12 118 TRP B C 1
ATOM 2461 O O . TRP B 1 118 ? 0.493 -32.25 -14.633 1 96.12 118 TRP B O 1
ATOM 2471 N N . LEU B 1 119 ? -0.738 -31.719 -16.406 1 95.38 119 LEU B N 1
ATOM 2472 C CA . LEU B 1 119 ? -1.891 -32.5 -15.992 1 95.38 119 LEU B CA 1
ATOM 2473 C C . LEU B 1 119 ? -1.934 -33.844 -16.75 1 95.38 119 LEU B C 1
ATOM 2475 O O . LEU B 1 119 ? -2.09 -34.906 -16.141 1 95.38 119 LEU B O 1
ATOM 2479 N N . ILE B 1 120 ? -1.793 -33.625 -18.094 1 94.5 120 ILE B N 1
ATOM 2480 C CA . ILE B 1 120 ? -1.636 -34.781 -18.969 1 94.5 120 ILE B CA 1
ATOM 2481 C C . ILE B 1 120 ? -0.434 -34.594 -19.891 1 94.5 120 ILE B C 1
ATOM 2483 O O . ILE B 1 120 ? -0.479 -33.75 -20.797 1 94.5 120 ILE B O 1
ATOM 2487 N N . GLU B 1 121 ? 0.632 -35.25 -19.578 1 94.38 121 GLU B N 1
ATOM 2488 C CA . GLU B 1 121 ? 1.829 -35.188 -20.406 1 94.38 121 GLU B CA 1
ATOM 2489 C C . GLU B 1 121 ? 1.676 -36.062 -21.656 1 94.38 121 GLU B C 1
ATOM 2491 O O . GLU B 1 121 ? 1.267 -37.219 -21.562 1 94.38 121 GLU B O 1
ATOM 2496 N N . PRO B 1 122 ? 1.926 -35.531 -22.797 1 95.12 122 PRO B N 1
ATOM 2497 C CA . PRO B 1 122 ? 1.799 -36.344 -24.016 1 95.12 122 PRO B CA 1
ATOM 2498 C C . PRO B 1 122 ? 2.787 -37.5 -24.031 1 95.12 122 PRO B C 1
ATOM 2500 O O . PRO B 1 122 ? 3.834 -37.438 -23.391 1 95.12 122 PRO B O 1
ATOM 2503 N N . ALA B 1 123 ? 2.336 -38.531 -24.781 1 95.88 123 ALA B N 1
ATOM 2504 C CA . ALA B 1 123 ? 3.162 -39.719 -24.922 1 95.88 123 ALA B CA 1
ATOM 2505 C C . ALA B 1 123 ? 3.162 -40.188 -26.375 1 95.88 123 ALA B C 1
ATOM 2507 O O . ALA B 1 123 ? 2.301 -39.812 -27.172 1 95.88 123 ALA B O 1
ATOM 2508 N N . ASP B 1 124 ? 4.176 -41.031 -26.641 1 96.75 124 ASP B N 1
ATOM 2509 C CA . ASP B 1 124 ? 4.242 -41.625 -27.969 1 96.75 124 ASP B CA 1
ATOM 2510 C C . ASP B 1 124 ? 3.014 -42.5 -28.25 1 96.75 124 ASP B C 1
ATOM 2512 O O . ASP B 1 124 ? 2.479 -43.125 -27.344 1 96.75 124 ASP B O 1
ATOM 2516 N N . ILE B 1 125 ? 2.615 -42.5 -29.531 1 95.94 125 ILE B N 1
ATOM 2517 C CA . ILE B 1 125 ? 1.43 -43.281 -29.906 1 95.94 125 ILE B CA 1
ATOM 2518 C C . ILE B 1 125 ? 1.731 -44.125 -31.125 1 95.94 125 ILE B C 1
ATOM 2520 O O . ILE B 1 125 ? 2.314 -43.656 -32.094 1 95.94 125 ILE B O 1
ATOM 2524 N N . HIS B 1 126 ? 1.404 -45.281 -31.094 1 95.75 126 HIS B N 1
ATOM 2525 C CA . HIS B 1 126 ? 1.383 -46.219 -32.219 1 95.75 126 HIS B CA 1
ATOM 2526 C C . HIS B 1 126 ? -0.046 -46.594 -32.594 1 95.75 126 HIS B C 1
ATOM 2528 O O . HIS B 1 126 ? -0.782 -47.125 -31.781 1 95.75 126 HIS B O 1
ATOM 2534 N N . VAL B 1 127 ? -0.364 -46.312 -33.812 1 95.25 127 VAL B N 1
ATOM 2535 C CA . VAL B 1 127 ? -1.758 -46.531 -34.188 1 95.25 127 VAL B CA 1
ATOM 2536 C C . VAL B 1 127 ? -1.826 -47.125 -35.594 1 95.25 127 VAL B C 1
ATOM 2538 O O . VAL B 1 127 ? -0.884 -47 -36.375 1 95.25 127 VAL B O 1
ATOM 2541 N N . THR B 1 128 ? -2.922 -47.812 -35.844 1 95.25 128 THR B N 1
ATOM 2542 C CA . THR B 1 128 ? -3.146 -48.406 -37.188 1 95.25 128 THR B CA 1
ATOM 2543 C C . THR B 1 128 ? -3.828 -47.406 -38.094 1 95.25 128 THR B C 1
ATOM 2545 O O . THR B 1 128 ? -4.676 -46.625 -37.656 1 95.25 128 THR B O 1
ATOM 2548 N N . TYR B 1 129 ? -3.469 -47.562 -39.375 1 94.06 129 TYR B N 1
ATOM 2549 C CA . TYR B 1 129 ? -4.07 -46.719 -40.406 1 94.06 129 TYR B CA 1
ATOM 2550 C C . TYR B 1 129 ? -5.59 -46.75 -40.312 1 94.06 129 TYR B C 1
ATOM 2552 O O . TYR B 1 129 ? -6.195 -47.781 -40.094 1 94.06 129 TYR B O 1
ATOM 2560 N N . GLY B 1 130 ? -6.172 -45.562 -40.312 1 94.31 130 GLY B N 1
ATOM 2561 C CA . GLY B 1 130 ? -7.621 -45.469 -40.375 1 94.31 130 GLY B CA 1
ATOM 2562 C C . GLY B 1 130 ? -8.25 -45.281 -39 1 94.31 130 GLY B C 1
ATOM 2563 O O . GLY B 1 130 ? -9.422 -44.875 -38.906 1 94.31 130 GLY B O 1
ATOM 2564 N N . GLN B 1 131 ? -7.555 -45.531 -37.938 1 95 131 GLN B N 1
ATOM 2565 C CA . GLN B 1 131 ? -8.078 -45.375 -36.594 1 95 131 GLN B CA 1
ATOM 2566 C C . GLN B 1 131 ? -8.031 -43.938 -36.094 1 95 131 GLN B C 1
ATOM 2568 O O . GLN B 1 131 ? -7.246 -43.125 -36.625 1 95 131 GLN B O 1
ATOM 2573 N N . ALA B 1 132 ? -8.891 -43.625 -35.156 1 94.62 132 ALA B N 1
ATOM 2574 C CA . ALA B 1 132 ? -8.875 -42.281 -34.562 1 94.62 132 ALA B CA 1
ATOM 2575 C C . ALA B 1 132 ? -7.801 -42.188 -33.469 1 94.62 132 ALA B C 1
ATOM 2577 O O . ALA B 1 132 ? -7.535 -43.156 -32.75 1 94.62 132 ALA B O 1
ATOM 2578 N N . VAL B 1 133 ? -7.121 -40.969 -33.375 1 93.38 133 VAL B N 1
ATOM 2579 C CA . VAL B 1 133 ? -6.094 -40.781 -32.344 1 93.38 133 VAL B CA 1
ATOM 2580 C C . VAL B 1 133 ? -6.25 -39.438 -31.688 1 93.38 133 VAL B C 1
ATOM 2582 O O . VAL B 1 133 ? -6.684 -38.469 -32.312 1 93.38 133 VAL B O 1
ATOM 2585 N N . THR B 1 134 ? -6.023 -39.438 -30.422 1 92.81 134 THR B N 1
ATOM 2586 C CA . THR B 1 134 ? -5.961 -38.188 -29.641 1 92.81 134 THR B CA 1
ATOM 2587 C C . THR B 1 134 ? -4.598 -38.031 -28.969 1 92.81 134 THR B C 1
ATOM 2589 O O . THR B 1 134 ? -4.098 -39 -28.359 1 92.81 134 THR B O 1
ATOM 2592 N N . ILE B 1 135 ? -3.93 -36.906 -29.109 1 93.31 135 ILE B N 1
ATOM 2593 C CA . ILE B 1 135 ? -2.684 -36.594 -28.422 1 93.31 135 ILE B CA 1
ATOM 2594 C C . ILE B 1 135 ? -2.936 -35.5 -27.391 1 93.31 135 ILE B C 1
ATOM 2596 O O . ILE B 1 135 ? -2.928 -34.312 -27.719 1 93.31 135 ILE B O 1
ATOM 2600 N N . PRO B 1 136 ? -3.109 -35.844 -26.172 1 93.31 136 PRO B N 1
ATOM 2601 C CA . PRO B 1 136 ? -3.391 -34.844 -25.125 1 93.31 136 PRO B CA 1
ATOM 2602 C C . PRO B 1 136 ? -2.143 -34.094 -24.688 1 93.31 136 PRO B C 1
ATOM 2604 O O . PRO B 1 136 ? -1.046 -34.656 -24.672 1 93.31 136 PRO B O 1
ATOM 2607 N N . CYS B 1 137 ? -2.281 -32.844 -24.422 1 93.88 137 CYS B N 1
ATOM 2608 C CA . CYS B 1 137 ? -1.271 -31.953 -23.859 1 93.88 137 CYS B CA 1
ATOM 2609 C C . CYS B 1 137 ? -1.906 -30.922 -22.938 1 93.88 137 CYS B C 1
ATOM 2611 O O . CYS B 1 137 ? -2.256 -29.828 -23.375 1 93.88 137 CYS B O 1
ATOM 2613 N N . LYS B 1 138 ? -1.983 -31.266 -21.734 1 94.38 138 LYS B N 1
ATOM 2614 C CA . LYS B 1 138 ? -2.736 -30.438 -20.797 1 94.38 138 LYS B CA 1
ATOM 2615 C C . LYS B 1 138 ? -1.886 -30.062 -19.578 1 94.38 138 LYS B C 1
ATOM 2617 O O . LYS B 1 138 ? -1.129 -30.891 -19.062 1 94.38 138 LYS B O 1
ATOM 2622 N N . ALA B 1 139 ? -1.976 -28.891 -19.234 1 95.56 139 ALA B N 1
ATOM 2623 C CA . ALA B 1 139 ? -1.26 -28.406 -18.062 1 95.56 139 ALA B CA 1
ATOM 2624 C C . ALA B 1 139 ? -2.146 -27.516 -17.203 1 95.56 139 ALA B C 1
ATOM 2626 O O . ALA B 1 139 ? -3.094 -26.906 -17.703 1 95.56 139 ALA B O 1
ATOM 2627 N N . GLU B 1 140 ? -1.885 -27.516 -15.906 1 94.81 140 GLU B N 1
ATOM 2628 C CA . GLU B 1 140 ? -2.467 -26.531 -14.992 1 94.81 140 GLU B CA 1
ATOM 2629 C C . GLU B 1 140 ? -1.497 -25.391 -14.711 1 94.81 140 GLU B C 1
ATOM 2631 O O . GLU B 1 140 ? -0.325 -25.453 -15.094 1 94.81 140 GLU B O 1
ATOM 2636 N N . GLY B 1 141 ? -2.074 -24.266 -14.172 1 95.69 141 GLY B N 1
ATOM 2637 C CA . GLY B 1 141 ? -1.327 -23.047 -13.852 1 95.69 141 GLY B CA 1
ATOM 2638 C C . GLY B 1 141 ? -2.189 -21.797 -13.852 1 95.69 141 GLY B C 1
ATOM 2639 O O . GLY B 1 141 ? -3.344 -21.844 -14.281 1 95.69 141 GLY B O 1
ATOM 2640 N N . PHE B 1 142 ? -1.575 -20.781 -13.367 1 96.5 142 PHE B N 1
ATOM 2641 C CA . PHE B 1 142 ? -2.279 -19.5 -13.359 1 96.5 142 PHE B CA 1
ATOM 2642 C C . PHE B 1 142 ? -1.325 -18.344 -13.656 1 96.5 142 PHE B C 1
ATOM 2644 O O . PHE B 1 142 ? -0.33 -18.172 -12.953 1 96.5 142 PHE B O 1
ATOM 2651 N N . PRO B 1 143 ? -1.717 -17.547 -14.547 1 96.62 143 PRO B N 1
ATOM 2652 C CA . PRO B 1 143 ? -2.859 -17.703 -15.445 1 96.62 143 PRO B CA 1
ATOM 2653 C C . PRO B 1 143 ? -2.828 -19.016 -16.219 1 96.62 143 PRO B C 1
ATOM 2655 O O . PRO B 1 143 ? -1.796 -19.688 -16.266 1 96.62 143 PRO B O 1
ATOM 2658 N N . PRO B 1 144 ? -3.93 -19.375 -16.812 1 95.44 144 PRO B N 1
ATOM 2659 C CA . PRO B 1 144 ? -3.951 -20.625 -17.562 1 95.44 144 PRO B CA 1
ATOM 2660 C C . PRO B 1 144 ? -2.947 -20.625 -18.719 1 95.44 144 PRO B C 1
ATOM 2662 O O . PRO B 1 144 ? -2.863 -19.656 -19.469 1 95.44 144 PRO B O 1
ATOM 2665 N N . PRO B 1 145 ? -2.23 -21.734 -18.859 1 95.5 145 PRO B N 1
ATOM 2666 C CA . PRO B 1 145 ? -1.218 -21.781 -19.922 1 95.5 145 PRO B CA 1
ATOM 2667 C C . PRO B 1 145 ? -1.827 -21.859 -21.328 1 95.5 145 PRO B C 1
ATOM 2669 O O . PRO B 1 145 ? -2.93 -22.391 -21.484 1 95.5 145 PRO B O 1
ATOM 2672 N N . THR B 1 146 ? -1.076 -21.297 -22.234 1 93.62 146 THR B N 1
ATOM 2673 C CA . THR B 1 146 ? -1.436 -21.422 -23.641 1 93.62 146 THR B CA 1
ATOM 2674 C C . THR B 1 146 ? -0.643 -22.547 -24.312 1 93.62 146 THR B C 1
ATOM 2676 O O . THR B 1 146 ? 0.525 -22.766 -23.984 1 93.62 146 THR B O 1
ATOM 2679 N N . THR B 1 147 ? -1.312 -23.188 -25.297 1 92.56 147 THR B N 1
ATOM 2680 C CA . THR B 1 147 ? -0.704 -24.328 -25.969 1 92.56 147 THR B CA 1
ATOM 2681 C C . THR B 1 147 ? -0.284 -23.969 -27.391 1 92.56 147 THR B C 1
ATOM 2683 O O . THR B 1 147 ? -1.037 -23.328 -28.125 1 92.56 147 THR B O 1
ATOM 2686 N N . THR B 1 148 ? 0.85 -24.312 -27.688 1 92.25 148 THR B N 1
ATOM 2687 C CA . THR B 1 148 ? 1.323 -24.266 -29.078 1 92.25 148 THR B CA 1
ATOM 2688 C C . THR B 1 148 ? 1.854 -25.625 -29.516 1 92.25 148 THR B C 1
ATOM 2690 O O . THR B 1 148 ? 2.49 -26.344 -28.734 1 92.25 148 THR B O 1
ATOM 2693 N N . TRP B 1 149 ? 1.55 -25.938 -30.797 1 93.56 149 TRP B N 1
ATOM 2694 C CA . TRP B 1 149 ? 1.994 -27.219 -31.344 1 93.56 149 TRP B CA 1
ATOM 2695 C C . TRP B 1 149 ? 3.004 -27.016 -32.469 1 93.56 149 TRP B C 1
ATOM 2697 O O . TRP B 1 149 ? 2.861 -26.109 -33.281 1 93.56 149 TRP B O 1
ATOM 2707 N N . ILE B 1 150 ? 3.994 -27.859 -32.406 1 92.06 150 ILE B N 1
ATOM 2708 C CA . ILE B 1 150 ? 4.961 -27.953 -33.5 1 92.06 150 ILE B CA 1
ATOM 2709 C C . ILE B 1 150 ? 4.949 -29.375 -34.094 1 92.06 150 ILE B C 1
ATOM 2711 O O . ILE B 1 150 ? 5.125 -30.344 -33.344 1 92.06 150 ILE B O 1
ATOM 2715 N N . LYS B 1 151 ? 4.59 -29.453 -35.344 1 92.69 151 LYS B N 1
ATOM 2716 C CA . LYS B 1 151 ? 4.645 -30.734 -36.062 1 92.69 151 LYS B CA 1
ATOM 2717 C C . LYS B 1 151 ? 5.84 -30.797 -37 1 92.69 151 LYS B C 1
ATOM 2719 O O . LYS B 1 151 ? 6.004 -29.922 -37.844 1 92.69 151 LYS B O 1
ATOM 2724 N N . ASN B 1 152 ? 6.586 -31.797 -36.781 1 94.06 152 ASN B N 1
ATOM 2725 C CA . ASN B 1 152 ? 7.77 -31.984 -37.625 1 94.06 152 ASN B CA 1
ATOM 2726 C C . ASN B 1 152 ? 8.586 -30.703 -37.719 1 94.06 152 ASN B C 1
ATOM 2728 O O . ASN B 1 152 ? 8.992 -30.312 -38.844 1 94.06 152 ASN B O 1
ATOM 2732 N N . GLY B 1 153 ? 8.711 -30.016 -36.656 1 91 153 GLY B N 1
ATOM 2733 C CA . GLY B 1 153 ? 9.562 -28.844 -36.562 1 91 153 GLY B CA 1
ATOM 2734 C C . GLY B 1 153 ? 8.891 -27.578 -37.031 1 91 153 GLY B C 1
ATOM 2735 O O . GLY B 1 153 ? 9.477 -26.484 -36.969 1 91 153 GLY B O 1
ATOM 2736 N N . LYS B 1 154 ? 7.617 -27.703 -37.562 1 89.44 154 LYS B N 1
ATOM 2737 C CA . LYS B 1 154 ? 6.895 -26.531 -38.062 1 89.44 154 LYS B CA 1
ATOM 2738 C C . LYS B 1 154 ? 5.68 -26.219 -37.188 1 89.44 154 LYS B C 1
ATOM 2740 O O . LYS B 1 154 ? 4.895 -27.125 -36.875 1 89.44 154 LYS B O 1
ATOM 2745 N N . PRO B 1 155 ? 5.645 -25.016 -36.875 1 83.69 155 PRO B N 1
ATOM 2746 C CA . PRO B 1 155 ? 4.473 -24.656 -36.062 1 83.69 155 PRO B CA 1
ATOM 2747 C C . PRO B 1 155 ? 3.156 -24.953 -36.781 1 83.69 155 PRO B C 1
ATOM 2749 O O . PRO B 1 155 ? 3.053 -24.766 -38 1 83.69 155 PRO B O 1
ATOM 2752 N N . SER B 1 156 ? 2.336 -25.531 -35.969 1 78.5 156 SER B N 1
ATOM 2753 C CA . SER B 1 156 ? 1.022 -25.828 -36.562 1 78.5 156 SER B CA 1
ATOM 2754 C C . SER B 1 156 ? -0.04 -24.875 -36 1 78.5 156 SER B C 1
ATOM 2756 O O . SER B 1 156 ? -0.282 -24.859 -34.781 1 78.5 156 SER B O 1
ATOM 2758 N N . THR B 1 157 ? -0.607 -24.062 -36.75 1 65.06 157 THR B N 1
ATOM 2759 C CA . THR B 1 157 ? -1.682 -23.156 -36.344 1 65.06 157 THR B CA 1
ATOM 2760 C C . THR B 1 157 ? -2.998 -23.922 -36.219 1 65.06 157 THR B C 1
ATOM 2762 O O . THR B 1 157 ? -3.936 -23.422 -35.594 1 65.06 157 THR B O 1
ATOM 2765 N N . LYS B 1 158 ? -3.002 -25.016 -36.75 1 62.5 158 LYS B N 1
ATOM 2766 C CA . LYS B 1 158 ? -4.242 -25.797 -36.75 1 62.5 158 LYS B CA 1
ATOM 2767 C C . LYS B 1 158 ? -4.449 -26.516 -35.406 1 62.5 158 LYS B C 1
ATOM 2769 O O . LYS B 1 158 ? -5.57 -26.906 -35.094 1 62.5 158 LYS B O 1
ATOM 2774 N N . LEU B 1 159 ? -3.334 -26.609 -34.75 1 61.28 159 LEU B N 1
ATOM 2775 C CA . LEU B 1 159 ? -3.385 -27.312 -33.469 1 61.28 159 LEU B CA 1
ATOM 2776 C C . LEU B 1 159 ? -3.301 -26.312 -32.312 1 61.28 159 LEU B C 1
ATOM 2778 O O . LEU B 1 159 ? -2.293 -25.625 -32.156 1 61.28 159 LEU B O 1
ATOM 2782 N N . SER B 1 160 ? -4.395 -25.781 -31.859 1 62.09 160 SER B N 1
ATOM 2783 C CA . SER B 1 160 ? -4.305 -24.781 -30.797 1 62.09 160 SER B CA 1
ATOM 2784 C C . SER B 1 160 ? -4.965 -25.266 -29.516 1 62.09 160 SER B C 1
ATOM 2786 O O . SER B 1 160 ? -4.746 -24.703 -28.453 1 62.09 160 SER B O 1
ATOM 2788 N N . ALA B 1 161 ? -5.477 -26.453 -29.75 1 75.5 161 ALA B N 1
ATOM 2789 C CA . ALA B 1 161 ? -6.195 -26.984 -28.594 1 75.5 161 ALA B CA 1
ATOM 2790 C C . ALA B 1 161 ? -5.273 -27.797 -27.688 1 75.5 161 ALA B C 1
ATOM 2792 O O . ALA B 1 161 ? -4.121 -28.062 -28.031 1 75.5 161 ALA B O 1
ATOM 2793 N N . GLU B 1 162 ? -5.656 -27.984 -26.516 1 86.38 162 GLU B N 1
ATOM 2794 C CA . GLU B 1 162 ? -4.918 -28.781 -25.531 1 86.38 162 GLU B CA 1
ATOM 2795 C C . GLU B 1 162 ? -4.816 -30.234 -25.969 1 86.38 162 GLU B C 1
ATOM 2797 O O . GLU B 1 162 ? -4.094 -31.031 -25.344 1 86.38 162 GLU B O 1
ATOM 2802 N N . THR B 1 163 ? -5.504 -30.531 -27 1 86.94 163 THR B N 1
ATOM 2803 C CA . THR B 1 163 ? -5.504 -31.891 -27.516 1 86.94 163 THR B CA 1
ATOM 2804 C C . THR B 1 163 ? -5.555 -31.891 -29.047 1 86.94 163 THR B C 1
ATOM 2806 O O . THR B 1 163 ? -6.348 -31.172 -29.641 1 86.94 163 THR B O 1
ATOM 2809 N N . VAL B 1 164 ? -4.699 -32.625 -29.703 1 90.25 164 VAL B N 1
ATOM 2810 C CA . VAL B 1 164 ? -4.781 -32.875 -31.125 1 90.25 164 VAL B CA 1
ATOM 2811 C C . VAL B 1 164 ? -5.699 -34.094 -31.391 1 90.25 164 VAL B C 1
ATOM 2813 O O . VAL B 1 164 ? -5.508 -35.156 -30.812 1 90.25 164 VAL B O 1
ATOM 2816 N N . ASN B 1 165 ? -6.68 -33.812 -32.188 1 90.38 165 ASN B N 1
ATOM 2817 C CA . ASN B 1 165 ? -7.613 -34.875 -32.562 1 90.38 165 ASN B CA 1
ATOM 2818 C C . ASN B 1 165 ? -7.527 -35.219 -34.031 1 90.38 165 ASN B C 1
ATOM 2820 O O . ASN B 1 165 ? -7.691 -34.344 -34.875 1 90.38 165 ASN B O 1
ATOM 2824 N N . ILE B 1 166 ? -7.277 -36.469 -34.344 1 90.25 166 ILE B N 1
ATOM 2825 C CA . ILE B 1 166 ? -7.277 -36.969 -35.688 1 90.25 166 ILE B CA 1
ATOM 2826 C C . ILE B 1 166 ? -8.328 -38.094 -35.844 1 90.25 166 ILE B C 1
ATOM 2828 O O . ILE B 1 166 ? -8.195 -39.156 -35.219 1 90.25 166 ILE B O 1
ATOM 2832 N N . ALA B 1 167 ? -9.312 -37.906 -36.594 1 92.81 167 ALA B N 1
ATOM 2833 C CA . ALA B 1 167 ? -10.445 -38.812 -36.719 1 92.81 167 ALA B CA 1
ATOM 2834 C C . ALA B 1 167 ? -10.031 -40.125 -37.375 1 92.81 167 ALA B C 1
ATOM 2836 O O . ALA B 1 167 ? -10.484 -41.188 -37 1 92.81 167 ALA B O 1
ATOM 2837 N N . SER B 1 168 ? -9.297 -40.031 -38.406 1 94.69 168 SER B N 1
ATOM 2838 C CA . SER B 1 168 ? -8.773 -41.156 -39.156 1 94.69 168 SER B CA 1
ATOM 2839 C C . SER B 1 168 ? -7.328 -40.938 -39.594 1 94.69 168 SER B C 1
ATOM 2841 O O . SER B 1 168 ? -7.066 -40.125 -40.5 1 94.69 168 SER B O 1
ATOM 2843 N N . VAL B 1 169 ? -6.477 -41.688 -39 1 94.69 169 VAL B N 1
ATOM 2844 C CA . VAL B 1 169 ? -5.051 -41.406 -39.156 1 94.69 169 VAL B CA 1
ATOM 2845 C C . VAL B 1 169 ? -4.566 -41.906 -40.5 1 94.69 169 VAL B C 1
ATOM 2847 O O . VAL B 1 169 ? -4.945 -43 -40.938 1 94.69 169 VAL B O 1
ATOM 2850 N N . SER B 1 170 ? -3.766 -41.125 -41.219 1 94.69 170 SER B N 1
ATOM 2851 C CA . SER B 1 170 ? -3.068 -41.5 -42.438 1 94.69 170 SER B CA 1
ATOM 2852 C C . SER B 1 170 ? -1.558 -41.375 -42.281 1 94.69 170 SER B C 1
ATOM 2854 O O . SER B 1 170 ? -1.073 -40.938 -41.219 1 94.69 170 SER B O 1
ATOM 2856 N N . LYS B 1 171 ? -0.811 -41.844 -43.344 1 93.62 171 LYS B N 1
ATOM 2857 C CA . LYS B 1 171 ? 0.647 -41.75 -43.312 1 93.62 171 LYS B CA 1
ATOM 2858 C C . LYS B 1 171 ? 1.12 -40.312 -43.219 1 93.62 171 LYS B C 1
ATOM 2860 O O . LYS B 1 171 ? 2.186 -40.031 -42.656 1 93.62 171 LYS B O 1
ATOM 2865 N N . THR B 1 172 ? 0.294 -39.312 -43.625 1 92.88 172 THR B N 1
ATOM 2866 C CA . THR B 1 172 ? 0.663 -37.906 -43.594 1 92.88 172 THR B CA 1
ATOM 2867 C C . THR B 1 172 ? 0.583 -37.375 -42.188 1 92.88 172 THR B C 1
ATOM 2869 O O . THR B 1 172 ? 1.152 -36.312 -41.875 1 92.88 172 THR B O 1
ATOM 2872 N N . ASP B 1 173 ? -0.109 -38.094 -41.344 1 93.38 173 ASP B N 1
ATOM 2873 C CA . ASP B 1 173 ? -0.255 -37.688 -39.969 1 93.38 173 ASP B CA 1
ATOM 2874 C C . ASP B 1 173 ? 0.952 -38.094 -39.125 1 93.38 173 ASP B C 1
ATOM 2876 O O . ASP B 1 173 ? 1.163 -37.594 -38.031 1 93.38 173 ASP B O 1
ATOM 2880 N N . GLU B 1 174 ? 1.709 -39.062 -39.656 1 94.88 174 GLU B N 1
ATOM 2881 C CA . GLU B 1 174 ? 2.867 -39.594 -38.938 1 94.88 174 GLU B CA 1
ATOM 2882 C C . GLU B 1 174 ? 3.941 -38.531 -38.75 1 94.88 174 GLU B C 1
ATOM 2884 O O . GLU B 1 174 ? 4.113 -37.656 -39.594 1 94.88 174 GLU B O 1
ATOM 2889 N N . GLY B 1 175 ? 4.648 -38.562 -37.625 1 94.81 175 GLY B N 1
ATOM 2890 C CA . GLY B 1 175 ? 5.754 -37.656 -37.375 1 94.81 175 GLY B CA 1
ATOM 2891 C C . GLY B 1 175 ? 5.875 -37.219 -35.938 1 94.81 175 GLY B C 1
ATOM 2892 O O . GLY B 1 175 ? 5.348 -37.906 -35.031 1 94.81 175 GLY B O 1
ATOM 2893 N N . SER B 1 176 ? 6.699 -36.188 -35.75 1 96.44 176 SER B N 1
ATOM 2894 C CA . SER B 1 176 ? 6.949 -35.656 -34.438 1 96.44 176 SER B CA 1
ATOM 2895 C C . SER B 1 176 ? 5.992 -34.5 -34.094 1 96.44 176 SER B C 1
ATOM 2897 O O . SER B 1 176 ? 5.766 -33.625 -34.938 1 96.44 176 SER B O 1
ATOM 2899 N N . TYR B 1 177 ? 5.414 -34.656 -32.938 1 94.88 177 TYR B N 1
ATOM 2900 C CA . TYR B 1 177 ? 4.559 -33.594 -32.375 1 94.88 177 TYR B CA 1
ATOM 2901 C C . TYR B 1 177 ? 5.137 -33.031 -31.094 1 94.88 177 TYR B C 1
ATOM 2903 O O . TYR B 1 177 ? 5.352 -33.781 -30.125 1 94.88 177 TYR B O 1
ATOM 2911 N N . THR B 1 178 ? 5.43 -31.719 -31.078 1 95.44 178 THR B N 1
ATOM 2912 C CA . THR B 1 178 ? 5.895 -31.031 -29.859 1 95.44 178 THR B CA 1
ATOM 2913 C C . THR B 1 178 ? 4.812 -30.109 -29.312 1 95.44 178 THR B C 1
ATOM 2915 O O . THR B 1 178 ? 4.277 -29.281 -30.031 1 95.44 178 THR B O 1
ATOM 2918 N N . CYS B 1 179 ? 4.5 -30.344 -28.062 1 94.88 179 CYS B N 1
ATOM 2919 C CA . CYS B 1 179 ? 3.592 -29.438 -27.375 1 94.88 179 CYS B CA 1
ATOM 2920 C C . CYS B 1 179 ? 4.352 -28.516 -26.438 1 94.88 179 CYS B C 1
ATOM 2922 O O . CYS B 1 179 ? 5.219 -28.969 -25.688 1 94.88 179 CYS B O 1
ATOM 2924 N N . ARG B 1 180 ? 4.016 -27.266 -26.562 1 94.06 180 ARG B N 1
ATOM 2925 C CA . ARG B 1 180 ? 4.602 -26.266 -25.672 1 94.06 180 ARG B CA 1
ATOM 2926 C C . ARG B 1 180 ? 3.52 -25.5 -24.906 1 94.06 180 ARG B C 1
ATOM 2928 O O . ARG B 1 180 ? 2.57 -25 -25.516 1 94.06 180 ARG B O 1
ATOM 2935 N N . LEU B 1 181 ? 3.617 -25.5 -23.578 1 95.12 181 LEU B N 1
ATOM 2936 C CA . LEU B 1 181 ? 2.676 -24.781 -22.719 1 95.12 181 LEU B CA 1
ATOM 2937 C C . LEU B 1 181 ? 3.383 -23.688 -21.922 1 95.12 181 LEU B C 1
ATOM 2939 O O . LEU B 1 181 ? 4.406 -23.953 -21.281 1 95.12 181 LEU B O 1
ATOM 2943 N N . GLU B 1 182 ? 2.832 -22.469 -22.031 1 95.62 182 GLU B N 1
ATOM 2944 C CA . GLU B 1 182 ? 3.457 -21.375 -21.312 1 95.62 182 GLU B CA 1
ATOM 2945 C C . GLU B 1 182 ? 2.416 -20.359 -20.844 1 95.62 182 GLU B C 1
ATOM 2947 O O . GLU B 1 182 ? 1.346 -20.234 -21.438 1 95.62 182 GLU B O 1
ATOM 2952 N N . ASN B 1 183 ? 2.713 -19.703 -19.703 1 95.75 183 ASN B N 1
ATOM 2953 C CA . ASN B 1 183 ? 1.834 -18.641 -19.203 1 95.75 183 ASN B CA 1
ATOM 2954 C C . ASN B 1 183 ? 2.629 -17.453 -18.703 1 95.75 183 ASN B C 1
ATOM 2956 O O . ASN B 1 183 ? 2.096 -16.609 -17.969 1 95.75 183 ASN B O 1
ATOM 2960 N N . GLY B 1 184 ? 3.885 -17.453 -18.984 1 95 184 GLY B N 1
ATOM 2961 C CA . GLY B 1 184 ? 4.73 -16.328 -18.594 1 95 184 GLY B CA 1
ATOM 2962 C C . GLY B 1 184 ? 5.312 -16.469 -17.203 1 95 184 GLY B C 1
ATOM 2963 O O . GLY B 1 184 ? 6.047 -15.594 -16.734 1 95 184 GLY B O 1
ATOM 2964 N N . ILE B 1 185 ? 4.871 -17.438 -16.5 1 95.38 185 ILE B N 1
ATOM 2965 C CA . ILE B 1 185 ? 5.387 -17.688 -15.164 1 95.38 185 ILE B CA 1
ATOM 2966 C C . ILE B 1 185 ? 6.34 -18.891 -15.195 1 95.38 185 ILE B C 1
ATOM 2968 O O . ILE B 1 185 ? 5.926 -20.016 -15.484 1 95.38 185 ILE B O 1
ATOM 2972 N N . GLY B 1 186 ? 7.598 -18.656 -14.859 1 92.81 186 GLY B N 1
ATOM 2973 C CA . GLY B 1 186 ? 8.57 -19.734 -14.875 1 92.81 186 GLY B CA 1
ATOM 2974 C C . GLY B 1 186 ? 8.883 -20.234 -16.266 1 92.81 186 GLY B C 1
ATOM 2975 O O . GLY B 1 186 ? 8.75 -19.484 -17.25 1 92.81 186 GLY B O 1
ATOM 2976 N N . ALA B 1 187 ? 9.336 -21.484 -16.25 1 94.06 187 ALA B N 1
ATOM 2977 C CA . ALA B 1 187 ? 9.727 -22.094 -17.516 1 94.06 187 ALA B CA 1
ATOM 2978 C C . ALA B 1 187 ? 8.523 -22.734 -18.203 1 94.06 187 ALA B C 1
ATOM 2980 O O . ALA B 1 187 ? 7.648 -23.297 -17.547 1 94.06 187 ALA B O 1
ATOM 2981 N N . PRO B 1 188 ? 8.539 -22.703 -19.531 1 96 188 PRO B N 1
ATOM 2982 C CA . PRO B 1 188 ? 7.488 -23.422 -20.25 1 96 188 PRO B CA 1
ATOM 2983 C C . PRO B 1 188 ? 7.641 -24.938 -20.156 1 96 188 PRO B C 1
ATOM 2985 O O . PRO B 1 188 ? 8.727 -25.438 -19.828 1 96 188 PRO B O 1
ATOM 2988 N N . LEU B 1 189 ? 6.488 -25.578 -20.438 1 96.25 189 LEU B N 1
ATOM 2989 C CA . LEU B 1 189 ? 6.516 -27.031 -20.594 1 96.25 189 LEU B CA 1
ATOM 2990 C C . LEU B 1 189 ? 6.637 -27.406 -22.078 1 96.25 189 LEU B C 1
ATOM 2992 O O . LEU B 1 189 ? 6.004 -26.781 -22.922 1 96.25 189 LEU B O 1
ATOM 2996 N N . GLU B 1 190 ? 7.508 -28.266 -22.219 1 95.69 190 GLU B N 1
ATOM 2997 C CA . GLU B 1 190 ? 7.672 -28.734 -23.594 1 95.69 190 GLU B CA 1
ATOM 2998 C C . GLU B 1 190 ? 7.934 -30.234 -23.641 1 95.69 190 GLU B C 1
ATOM 3000 O O . GLU B 1 190 ? 8.68 -30.766 -22.812 1 95.69 190 GLU B O 1
ATOM 3005 N N . LYS B 1 191 ? 7.238 -30.922 -24.578 1 96.44 191 LYS B N 1
ATOM 3006 C CA . LYS B 1 191 ? 7.438 -32.344 -24.781 1 96.44 191 LYS B CA 1
ATOM 3007 C C . LYS B 1 191 ? 7.203 -32.75 -26.25 1 96.44 191 LYS B C 1
ATOM 3009 O O . LYS B 1 191 ? 6.219 -32.312 -26.859 1 96.44 191 LYS B O 1
ATOM 3014 N N . THR B 1 192 ? 8.102 -33.438 -26.797 1 96.56 192 THR B N 1
ATOM 3015 C CA . THR B 1 192 ? 7.969 -34 -28.156 1 96.56 192 THR B CA 1
ATOM 3016 C C . THR B 1 192 ? 7.605 -35.469 -28.109 1 96.56 192 THR B C 1
ATOM 3018 O O . THR B 1 192 ? 8.203 -36.25 -27.359 1 96.56 192 THR B O 1
ATOM 3021 N N . VAL B 1 193 ? 6.586 -35.875 -28.953 1 97 193 VAL B N 1
ATOM 3022 C CA . VAL B 1 193 ? 6.188 -37.25 -29.016 1 97 193 VAL B CA 1
ATOM 3023 C C . VAL B 1 193 ? 6.109 -37.719 -30.469 1 97 193 VAL B C 1
ATOM 3025 O O . VAL B 1 193 ? 6.023 -36.875 -31.375 1 97 193 VAL B O 1
ATOM 3028 N N . GLN B 1 194 ? 6.145 -39.031 -30.656 1 97.44 194 GLN B N 1
ATOM 3029 C CA . GLN B 1 194 ? 6.07 -39.594 -32 1 97.44 194 GLN B CA 1
ATOM 3030 C C . GLN B 1 194 ? 4.727 -40.281 -32.25 1 97.44 194 GLN B C 1
ATOM 3032 O O . GLN B 1 194 ? 4.23 -41 -31.359 1 97.44 194 GLN B O 1
ATOM 3037 N N . LEU B 1 195 ? 4.129 -39.906 -33.344 1 96.31 195 LEU B N 1
ATOM 3038 C CA . LEU B 1 195 ? 2.994 -40.656 -33.844 1 96.31 195 LEU B CA 1
ATOM 3039 C C . LEU B 1 195 ? 3.424 -41.594 -34.969 1 96.31 195 LEU B C 1
ATOM 3041 O O . LEU B 1 195 ? 3.824 -41.156 -36.062 1 96.31 195 LEU B O 1
ATOM 3045 N N . LEU B 1 196 ? 3.324 -42.906 -34.688 1 96.62 196 LEU B N 1
ATOM 3046 C CA . LEU B 1 196 ? 3.672 -43.906 -35.688 1 96.62 196 LE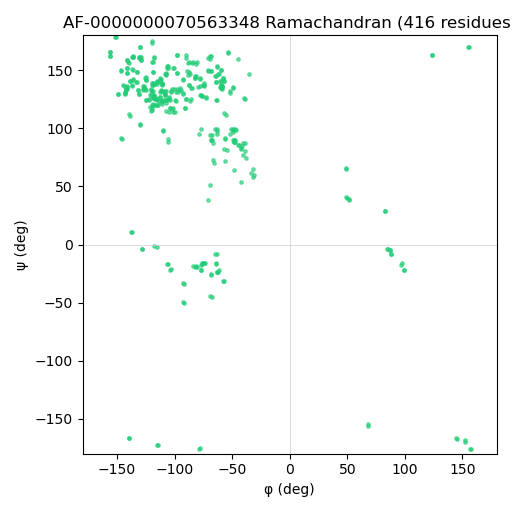U B CA 1
ATOM 3047 C C . LEU B 1 196 ? 2.422 -44.594 -36.219 1 96.62 196 LEU B C 1
ATOM 3049 O O . LEU B 1 196 ? 1.591 -45.062 -35.438 1 96.62 196 LEU B O 1
ATOM 3053 N N . VAL B 1 197 ? 2.301 -44.625 -37.594 1 95.5 197 VAL B N 1
ATOM 3054 C CA . VAL B 1 197 ? 1.144 -45.25 -38.25 1 95.5 197 VAL B CA 1
ATOM 3055 C C . VAL B 1 197 ? 1.55 -46.562 -38.875 1 95.5 197 VAL B C 1
ATOM 3057 O O . VAL B 1 197 ? 2.404 -46.594 -39.781 1 95.5 197 VAL B O 1
ATOM 3060 N N . LYS B 1 198 ? 0.878 -47.594 -38.5 1 93.12 198 LYS B N 1
ATOM 3061 C CA . LYS B 1 198 ? 1.139 -48.938 -39.062 1 93.12 198 LYS B CA 1
ATOM 3062 C C . LYS B 1 198 ? 0.156 -49.25 -40.156 1 93.12 198 LYS B C 1
ATOM 3064 O O . LYS B 1 198 ? -1.029 -48.938 -40.062 1 93.12 198 LYS B O 1
ATOM 3069 N N . ARG B 1 199 ? 0.606 -49.812 -41.406 1 85.88 199 ARG B N 1
ATOM 3070 C CA . ARG B 1 199 ? -0.25 -50.219 -42.5 1 85.88 199 ARG B CA 1
ATOM 3071 C C . ARG B 1 199 ? -0.974 -51.531 -42.188 1 85.88 199 ARG B C 1
ATOM 3073 O O . ARG B 1 199 ? -0.425 -52.406 -41.531 1 85.88 199 ARG B O 1
ATOM 3080 N N . THR B 1 200 ? -2.211 -51.469 -42.531 1 75.56 200 THR B N 1
ATOM 3081 C CA . THR B 1 200 ? -2.957 -52.719 -42.406 1 75.56 200 THR B CA 1
ATOM 3082 C C . THR B 1 200 ? -2.375 -53.781 -43.344 1 75.56 200 THR B C 1
ATOM 3084 O O . THR B 1 200 ? -2.053 -53.531 -44.5 1 75.56 200 THR B O 1
ATOM 3087 N N . THR B 1 201 ? -1.632 -54.625 -42.938 1 64.19 201 THR B N 1
ATOM 3088 C CA . THR B 1 201 ? -1.179 -55.688 -43.781 1 64.19 201 THR B CA 1
ATOM 3089 C C . THR B 1 201 ? -2.361 -56.375 -44.469 1 64.19 201 THR B C 1
ATOM 3091 O O . THR B 1 201 ? -3.334 -56.75 -43.844 1 64.19 201 THR B O 1
ATOM 3094 N N . ALA B 1 202 ? -2.691 -56.062 -45.75 1 59.94 202 ALA B N 1
ATOM 3095 C CA . ALA B 1 202 ? -3.627 -56.906 -46.531 1 59.94 202 ALA B CA 1
ATOM 3096 C C . ALA B 1 202 ? -3.385 -58.375 -46.281 1 59.94 202 ALA B C 1
ATOM 3098 O O . ALA B 1 202 ? -2.24 -58.812 -46.094 1 59.94 202 ALA B O 1
ATOM 3099 N N . PRO B 1 203 ? -4.422 -59.031 -45.906 1 57.38 203 PRO B N 1
ATOM 3100 C CA . PRO B 1 203 ? -4.207 -60.469 -45.906 1 57.38 203 PRO B CA 1
ATOM 3101 C C . PRO B 1 203 ? -3.553 -60.969 -47.188 1 57.38 203 PRO B C 1
ATOM 3103 O O . PRO B 1 203 ? -3.928 -60.562 -48.281 1 57.38 203 PRO B O 1
ATOM 3106 N N . VAL B 1 204 ? -2.271 -61.188 -47.188 1 54 204 VAL B N 1
ATOM 3107 C CA . VAL B 1 204 ? -1.677 -61.875 -48.344 1 54 204 VAL B CA 1
ATOM 3108 C C . VAL B 1 204 ? -2.561 -63.031 -48.781 1 54 204 VAL B C 1
ATOM 3110 O O . VAL B 1 204 ? -2.855 -63.938 -48 1 54 204 VAL B O 1
ATOM 3113 N N . SER B 1 205 ? -3.584 -62.75 -49.562 1 53.25 205 SER B N 1
ATOM 3114 C CA . SER B 1 205 ? -4.285 -63.906 -50.156 1 53.25 205 SER B CA 1
ATOM 3115 C C . SER B 1 205 ? -3.307 -64.938 -50.719 1 53.25 205 SER B C 1
ATOM 3117 O O . SER B 1 205 ? -2.506 -64.625 -51.594 1 53.25 205 SER B O 1
ATOM 3119 N N . VAL B 1 206 ? -2.854 -65.812 -49.906 1 56.5 206 VAL B N 1
ATOM 3120 C CA . VAL B 1 206 ? -2.133 -67 -50.406 1 56.5 206 VAL B CA 1
ATOM 3121 C C . VAL B 1 206 ? -2.988 -67.75 -51.438 1 56.5 206 VAL B C 1
ATOM 3123 O O . VAL B 1 206 ? -4.086 -68.188 -51.094 1 56.5 206 VAL B O 1
ATOM 3126 N N . LYS B 1 207 ? -2.986 -67.312 -52.625 1 53.19 207 LYS B N 1
ATOM 3127 C CA . LYS B 1 207 ? -3.539 -68.125 -53.688 1 53.19 207 LYS B CA 1
ATOM 3128 C C . LYS B 1 207 ? -2.99 -69.562 -53.594 1 53.19 207 LYS B C 1
ATOM 3130 O O . LYS B 1 207 ? -1.775 -69.75 -53.625 1 53.19 207 LYS B O 1
ATOM 3135 N N . SER B 1 208 ? -3.701 -70.375 -52.812 1 47.62 208 SER B N 1
ATOM 3136 C CA . SER B 1 208 ? -3.41 -71.812 -52.969 1 47.62 208 SER B CA 1
ATOM 3137 C C . SER B 1 208 ? -3.43 -72.25 -54.438 1 47.62 208 SER B C 1
ATOM 3139 O O . SER B 1 208 ? -4.355 -71.875 -55.188 1 47.62 208 SER B O 1
ATOM 3141 N N . CYS B 1 209 ? -2.26 -72.312 -55.062 1 48.25 209 CYS B N 1
ATOM 3142 C CA . CYS B 1 209 ? -2.135 -72.938 -56.375 1 48.25 209 CYS B CA 1
ATOM 3143 C C . CYS B 1 209 ? -2.838 -74.312 -56.375 1 48.25 209 CYS B C 1
ATOM 3145 O O . CYS B 1 209 ? -2.471 -75.188 -55.625 1 48.25 209 CYS B O 1
ATOM 3147 N N . SER B 1 210 ? -4.137 -74.312 -56.688 1 36.97 210 SER B N 1
ATOM 3148 C CA . SER B 1 210 ? -4.629 -75.562 -57.125 1 36.97 210 SER B CA 1
ATOM 3149 C C . SER B 1 210 ? -3.98 -76 -58.469 1 36.97 210 SER B C 1
ATOM 3151 O O . SER B 1 210 ? -3.689 -75.125 -59.312 1 36.97 210 SER B O 1
#

Radius of gyration: 39.28 Å; Cα contacts (8 Å, |Δi|>4): 937; chains: 2; bounding box: 55×167×110 Å